Protein AF-A0A1W5ZRR1-F1 (afdb_monomer_lite)

Radius of gyration: 30.69 Å; chains: 1; bounding box: 68×57×102 Å

Secondary structure (DSSP, 8-state):
--HHHHHHHHHHSS-SS-SS-HHHHHHHHHTT-PPP-PPP---SSHHHHHHHHHHHHHHHHHHHS--SS-------------PPPPP----HHHHHHHHHHHHHHHHHHHTT-HHHHHHHHHHSEE---PPPTTSPP-SSSS-PPEEEEEEEEE-TT--HHHH--TTPPPPHHHHHTTSEEEEEEEEE-SS-EEEEEEEE-TTSSSEEEEEEETTSSS-SPEEEESTTSB----HHHHHHHHHHTTS-GGG-BHHHHTT-SEEEEE-TTSSS-EE----HHHHHH-TT--EEEEESEE--HHHHTT-TT--EEEEEBTT-S-STTTTTTTTT-SEEE-TTB-----HHHHTT-TT--EEE--TTTSTTTHHHHHTT-EEE-

Organism: NCBI:txid402384

Sequence (381 aa):
MDNKKIKEAIDRKISKTPLFTEADRRRFYENRRKPKRRWMPAVPQVMSVLLVFLLISGSVYFINSGNPFENPADTPEQKLEDVPPPAPEESPTDEVKEIVEEIKNLIKTYHFSPETAQTLRELGEEVTQTRGPDGPGVDEIDGYMSTGDYIFLKGDNFNYSNTLSRGNIPSIEHFQREELGVFLRIKRGEVHSSATITYLSQDKEQLIQERYTTNGLHQDFEKVIGSNQPVEMQPLVQESIAQSLDKNPESLTKSDLLELEELKIDASNLNGIYDWASDPEVFRSMKNLRKLTLNQVKVSGELLKGIPHLEQVTFIGPTLDDLSNVAEGLQQVRYLNIQDSSFRGNADDILKLKSLNIVRLDKSIVTDYEKLQFEGIDVRW

InterPro domains:
  IPR032675 Leucine-rich repeat domain superfamily [G3DSA:3.80.10.10] (227-377)

Foldseek 3Di:
DDPVVVVVVVQVPPDPDPPADPVNVVVVVVVVPDDDDDDDDDDDPPVVVVVVVVVVVVVVC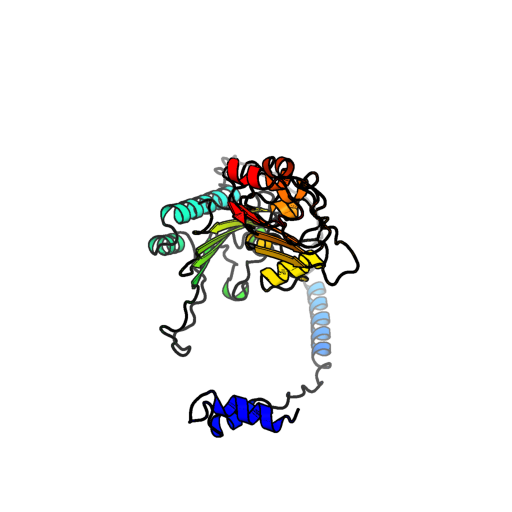DVPVDDPDDDDDDDDDDDDDDDDPPDPDPPLVVVLVVVVVVLLVLCLVQVPDPVNVVVLVVQWPWPDPDDDPPDPDDPDDDFDWDKIKTFHQADPPDDCVPQDDPPDDGDLVCQLVSRGAKIKMWTDTPVKIKIWIWGADPVSPWIKIWMAMPPDPDRGTDIDTRQQAQFDFDDQQLVQLCVQQVHDSRRDGLVSLCVAQETEGACVVPDAAAEGDDDLVSLLSNANHAEYEYASYEYFLSSLLSHPRHAYYEYAEEHPQACPRNLNSQLQHQEYECARYNYQDEPVRVVSNPNHAEYEHDCVRHVRCVVCVVVRHHYHD

Structure (mmCIF, N/CA/C/O backbone):
data_AF-A0A1W5ZRR1-F1
#
_entry.id   AF-A0A1W5ZRR1-F1
#
loop_
_atom_site.group_PDB
_atom_site.id
_atom_site.type_symbol
_atom_site.label_atom_id
_atom_site.label_alt_id
_atom_site.label_comp_id
_atom_site.label_asym_id
_atom_site.label_entity_id
_atom_site.label_seq_id
_atom_site.pdbx_PDB_ins_code
_atom_site.Cartn_x
_atom_site.Cartn_y
_atom_site.Cartn_z
_atom_site.occupancy
_atom_site.B_iso_or_equiv
_atom_site.auth_seq_id
_atom_site.auth_comp_id
_atom_site.auth_asym_id
_atom_site.auth_atom_id
_atom_site.pdbx_PDB_model_num
ATOM 1 N N . MET A 1 1 ? -25.473 6.060 -41.206 1.00 51.09 1 MET A N 1
ATOM 2 C CA . MET A 1 1 ? -25.973 4.689 -40.960 1.00 51.09 1 MET A CA 1
ATOM 3 C C . MET A 1 1 ? -27.264 4.794 -40.172 1.00 51.09 1 MET A C 1
ATOM 5 O O . MET A 1 1 ? -27.322 5.570 -39.232 1.00 51.09 1 MET A O 1
ATOM 9 N N . ASP A 1 2 ? -28.308 4.105 -40.619 1.00 58.03 2 ASP A N 1
ATOM 10 C CA . ASP A 1 2 ? -29.681 4.302 -40.150 1.00 58.03 2 ASP A CA 1
ATOM 11 C C . ASP A 1 2 ? -29.908 3.590 -38.802 1.00 58.03 2 ASP A C 1
ATOM 13 O O . ASP A 1 2 ? -29.792 2.364 -38.723 1.00 58.03 2 ASP A O 1
ATOM 17 N N . ASN A 1 3 ? -30.206 4.347 -37.737 1.00 57.56 3 ASN A N 1
ATOM 18 C CA . ASN A 1 3 ? -30.355 3.854 -36.352 1.00 57.56 3 ASN A CA 1
ATOM 19 C C . ASN A 1 3 ? -31.375 2.711 -36.222 1.00 57.56 3 ASN A C 1
ATOM 21 O O . ASN A 1 3 ? -31.298 1.887 -35.309 1.00 57.56 3 ASN A O 1
ATOM 25 N N . LYS A 1 4 ? -32.311 2.621 -37.171 1.00 63.34 4 LYS A N 1
ATOM 26 C CA . LYS A 1 4 ? -33.301 1.548 -37.239 1.00 63.34 4 LYS A CA 1
ATOM 27 C C . LYS A 1 4 ? -32.673 0.186 -37.566 1.00 63.34 4 LYS A C 1
ATOM 29 O O . LYS A 1 4 ? -33.075 -0.823 -36.995 1.00 63.34 4 LYS A O 1
ATOM 34 N N . LYS A 1 5 ? -31.630 0.160 -38.406 1.00 62.59 5 LYS A N 1
ATOM 35 C CA . LYS A 1 5 ? -30.935 -1.075 -38.815 1.00 62.59 5 LYS A CA 1
ATOM 36 C C . LYS A 1 5 ? -30.036 -1.643 -37.715 1.00 62.59 5 LYS A C 1
ATOM 38 O O . LYS A 1 5 ? -29.909 -2.857 -37.610 1.00 62.59 5 LYS A O 1
ATOM 43 N N . ILE A 1 6 ? -29.454 -0.783 -36.876 1.00 61.62 6 ILE A N 1
ATOM 44 C CA . ILE A 1 6 ? -28.638 -1.210 -35.725 1.00 61.62 6 ILE A CA 1
ATOM 45 C C . ILE A 1 6 ? -29.530 -1.861 -34.660 1.00 61.62 6 ILE A C 1
ATOM 47 O O . ILE A 1 6 ? -29.195 -2.918 -34.131 1.00 61.62 6 ILE A O 1
ATOM 51 N N . LYS A 1 7 ? -30.712 -1.285 -34.408 1.00 62.00 7 LYS A N 1
ATOM 52 C CA . LYS A 1 7 ? -31.675 -1.813 -33.434 1.00 62.00 7 LYS A CA 1
ATOM 53 C C . LYS A 1 7 ? -32.208 -3.197 -33.825 1.00 62.00 7 LYS A C 1
ATOM 55 O O . LYS A 1 7 ? -32.2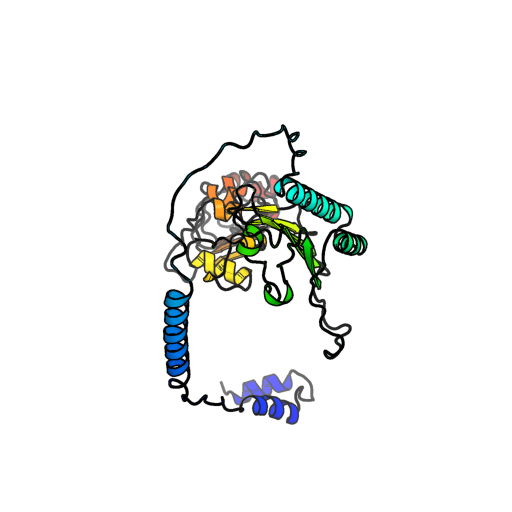19 -4.104 -33.001 1.00 62.00 7 LYS A O 1
ATOM 60 N N . GLU A 1 8 ? -32.544 -3.392 -35.101 1.00 61.59 8 GLU A N 1
ATOM 61 C CA . GLU A 1 8 ? -32.983 -4.701 -35.609 1.00 61.59 8 GLU A CA 1
ATOM 62 C C . GLU A 1 8 ? -31.880 -5.773 -35.607 1.00 61.59 8 GLU A C 1
ATOM 64 O O . GLU A 1 8 ? -32.187 -6.963 -35.525 1.00 61.59 8 GLU A O 1
ATOM 69 N N . ALA A 1 9 ? -30.606 -5.379 -35.707 1.00 60.69 9 ALA A N 1
ATOM 70 C CA . ALA A 1 9 ? -29.478 -6.308 -35.665 1.00 60.69 9 ALA A CA 1
ATOM 71 C C . ALA A 1 9 ? -29.172 -6.798 -34.239 1.00 60.69 9 ALA A C 1
ATOM 73 O O . ALA A 1 9 ? -28.780 -7.952 -34.061 1.00 60.69 9 ALA A O 1
ATOM 74 N N . ILE A 1 10 ? -29.384 -5.944 -33.232 1.00 57.66 10 ILE A N 1
ATOM 75 C CA . ILE A 1 10 ? -29.206 -6.287 -31.814 1.00 57.66 10 ILE A CA 1
ATOM 76 C C . ILE A 1 10 ? -30.337 -7.213 -31.345 1.00 57.66 10 ILE A C 1
ATOM 78 O O . ILE A 1 10 ? -30.059 -8.250 -30.744 1.00 57.66 10 ILE A O 1
ATOM 82 N N . ASP A 1 11 ? -31.588 -6.923 -31.718 1.00 55.53 11 ASP A N 1
ATOM 83 C CA . ASP A 1 11 ? -32.745 -7.743 -31.327 1.00 55.53 11 ASP A CA 1
ATOM 84 C C . ASP A 1 11 ? -32.749 -9.145 -31.983 1.00 55.53 11 ASP A C 1
ATOM 86 O O . ASP A 1 11 ? -33.333 -10.077 -31.438 1.00 55.53 11 ASP A O 1
ATOM 90 N N . ARG A 1 12 ? -32.064 -9.351 -33.123 1.00 56.22 12 ARG A N 1
ATOM 91 C CA . ARG A 1 12 ? -31.978 -10.672 -33.789 1.00 56.22 12 ARG A CA 1
ATOM 92 C C . ARG A 1 12 ? -30.921 -11.618 -33.217 1.00 56.22 12 ARG A C 1
ATOM 94 O O . ARG A 1 12 ? -30.999 -12.816 -33.486 1.00 56.22 12 ARG A O 1
ATOM 101 N N . LYS A 1 13 ? -29.923 -11.121 -32.478 1.00 54.91 13 LYS A N 1
ATOM 102 C CA . LYS A 1 13 ? -28.800 -11.949 -31.995 1.00 54.91 13 LYS A CA 1
ATOM 103 C C . LYS A 1 13 ? -29.030 -12.595 -30.627 1.00 54.91 13 LYS A C 1
ATOM 105 O O . LYS A 1 13 ? -28.213 -13.416 -30.226 1.00 54.91 13 LYS A O 1
ATOM 110 N N . ILE A 1 14 ? -30.125 -12.282 -29.930 1.00 51.66 14 ILE A N 1
ATOM 111 C CA . ILE A 1 14 ? -30.353 -12.742 -28.554 1.00 51.66 14 ILE A CA 1
ATOM 112 C C . ILE A 1 14 ? -31.766 -13.337 -28.420 1.00 51.66 14 ILE A C 1
ATOM 114 O O . ILE A 1 14 ? -32.681 -12.726 -27.883 1.00 51.66 14 ILE A O 1
ATOM 118 N N . SER A 1 15 ? -31.910 -14.576 -28.905 1.00 53.22 15 SER A N 1
ATOM 119 C CA . SER A 1 15 ? -33.090 -15.458 -28.796 1.00 53.22 15 SER A CA 1
ATOM 120 C C . SER A 1 15 ? -34.391 -14.993 -29.489 1.00 53.22 15 SER A C 1
ATOM 122 O O . SER A 1 15 ? -34.631 -13.814 -29.717 1.00 53.22 15 SER A O 1
ATOM 124 N N . LYS A 1 16 ? -35.259 -15.950 -29.856 1.00 56.88 16 LYS A N 1
ATOM 125 C CA . LYS A 1 16 ? -36.549 -15.694 -30.540 1.00 56.88 16 LYS A CA 1
ATOM 126 C C . LYS A 1 16 ? -37.605 -15.029 -29.645 1.00 56.88 16 LYS A C 1
ATOM 128 O O . LYS A 1 16 ? -38.665 -14.652 -30.137 1.00 56.88 16 LYS A O 1
ATOM 133 N N . THR A 1 17 ? -37.330 -14.897 -28.354 1.00 59.03 17 THR A N 1
ATOM 134 C CA . THR A 1 17 ? -38.229 -14.316 -27.359 1.00 59.03 17 THR A CA 1
ATOM 135 C C . THR A 1 17 ? -37.527 -13.139 -26.693 1.00 59.03 17 THR A C 1
ATOM 137 O O . THR A 1 17 ? -36.441 -13.325 -26.152 1.00 59.03 17 THR A O 1
ATOM 140 N N . PRO A 1 18 ? -38.097 -11.925 -26.723 1.00 59.66 18 PRO A N 1
ATOM 141 C CA . PRO A 1 18 ? -37.462 -10.769 -26.105 1.00 59.66 18 PRO A CA 1
ATOM 142 C C . PRO A 1 18 ? -37.253 -11.020 -24.605 1.00 59.66 18 PRO A C 1
ATOM 144 O O . PRO A 1 18 ? -38.205 -11.322 -23.891 1.00 59.66 18 PRO A O 1
ATOM 147 N N . LEU A 1 19 ? -36.008 -10.865 -24.138 1.00 58.09 19 LEU A N 1
ATOM 148 C CA . LEU A 1 19 ? -35.585 -11.033 -22.733 1.00 58.09 19 LEU A CA 1
ATOM 149 C C . LEU A 1 19 ? -36.358 -10.160 -21.733 1.00 58.09 19 LEU A C 1
ATOM 151 O O . LEU A 1 19 ? -36.370 -10.452 -20.544 1.00 58.09 19 LEU A O 1
ATOM 155 N N . PHE A 1 20 ? -36.997 -9.094 -22.212 1.00 61.44 20 PHE A N 1
ATOM 156 C CA . PHE A 1 20 ? -37.828 -8.210 -21.408 1.00 61.44 20 PHE A CA 1
ATOM 157 C C . PHE A 1 20 ? -39.201 -8.107 -22.047 1.00 61.44 20 PHE A C 1
ATOM 159 O O . PHE A 1 20 ? -39.320 -7.705 -23.212 1.00 61.44 20 PHE A O 1
ATOM 166 N N . THR A 1 21 ? -40.235 -8.425 -21.275 1.00 75.25 21 THR A N 1
ATOM 167 C CA . THR A 1 21 ? -41.608 -8.212 -21.712 1.00 75.25 21 THR A CA 1
ATOM 168 C C . THR A 1 21 ? -41.919 -6.717 -21.759 1.00 75.25 21 THR A C 1
ATOM 170 O O . THR A 1 21 ? -41.250 -5.871 -21.157 1.00 75.25 21 THR A O 1
ATOM 173 N N . GLU A 1 22 ? -42.972 -6.357 -22.482 1.00 67.56 22 GLU A N 1
ATOM 174 C CA . GLU A 1 22 ? -43.442 -4.972 -22.539 1.00 67.56 22 GLU A CA 1
ATOM 175 C C . GLU A 1 22 ? -43.911 -4.466 -21.159 1.00 67.56 22 GLU A C 1
ATOM 177 O O . GLU A 1 22 ? -43.830 -3.270 -20.868 1.00 67.56 22 GLU A O 1
ATOM 182 N N . ALA A 1 23 ? -44.304 -5.388 -20.271 1.00 72.75 23 ALA A N 1
ATOM 183 C CA . ALA A 1 23 ? -44.603 -5.113 -18.870 1.00 72.75 23 ALA A CA 1
ATOM 184 C C . ALA A 1 23 ? -43.344 -4.744 -18.061 1.00 72.75 23 ALA A C 1
ATOM 186 O O . ALA A 1 23 ? -43.376 -3.776 -17.297 1.00 72.75 23 ALA A O 1
ATOM 187 N N . ASP A 1 24 ? -42.218 -5.433 -18.283 1.00 68.81 24 ASP A N 1
ATOM 188 C CA . ASP A 1 24 ? -40.939 -5.129 -17.617 1.00 68.81 24 ASP A CA 1
ATOM 189 C C . ASP A 1 24 ? -40.407 -3.756 -18.033 1.00 68.81 24 ASP A C 1
ATOM 191 O O . ASP A 1 24 ? -39.960 -2.958 -17.204 1.00 68.81 24 ASP A O 1
ATOM 195 N N . ARG A 1 25 ? -40.545 -3.427 -19.324 1.00 66.38 25 ARG A N 1
ATOM 196 C CA . ARG A 1 25 ? -40.188 -2.103 -19.848 1.00 66.38 25 ARG A CA 1
ATOM 197 C C . ARG A 1 25 ? -41.052 -1.006 -19.222 1.00 66.38 25 ARG A C 1
ATOM 199 O O . ARG A 1 25 ? -40.515 0.031 -18.839 1.00 66.38 25 ARG A O 1
ATOM 206 N N . ARG A 1 26 ? -42.364 -1.221 -19.054 1.00 68.50 26 ARG A N 1
ATOM 207 C CA . ARG A 1 26 ? -43.250 -0.250 -18.378 1.00 68.50 26 ARG A CA 1
ATOM 208 C C . ARG A 1 26 ? -42.860 -0.020 -16.917 1.00 68.50 26 ARG A C 1
ATOM 210 O O . ARG A 1 26 ? -42.732 1.139 -16.526 1.00 68.50 26 ARG A O 1
ATOM 217 N N . ARG A 1 27 ? -42.565 -1.079 -16.152 1.00 69.12 27 ARG A N 1
ATOM 218 C CA . ARG A 1 27 ? -42.081 -0.959 -14.760 1.00 69.12 27 ARG A CA 1
ATOM 219 C C . ARG A 1 27 ? -40.805 -0.124 -14.650 1.00 69.12 27 ARG A C 1
ATOM 221 O O . ARG A 1 27 ? -40.688 0.704 -13.747 1.00 69.12 27 ARG A O 1
ATOM 228 N N . PHE A 1 28 ? -39.870 -0.301 -15.584 1.00 60.69 28 PHE A N 1
ATOM 229 C CA . PHE A 1 28 ? -38.613 0.449 -15.594 1.00 60.69 28 PHE A CA 1
ATOM 230 C C . PHE A 1 28 ? -38.821 1.961 -15.801 1.00 60.69 28 PHE A C 1
ATOM 232 O O . PHE A 1 28 ? -38.146 2.776 -15.170 1.00 60.69 28 PHE A O 1
ATOM 239 N N . TYR A 1 29 ? -39.782 2.358 -16.644 1.00 59.03 29 TYR A N 1
ATOM 240 C CA . TYR A 1 29 ? -40.051 3.774 -16.925 1.00 59.03 29 TYR A CA 1
ATOM 241 C C . TYR A 1 29 ? -41.029 4.440 -15.942 1.00 59.03 29 TYR A C 1
ATOM 243 O O . TYR A 1 29 ? -40.932 5.652 -15.733 1.00 59.03 29 TYR A O 1
ATOM 251 N N . GLU A 1 30 ? -41.921 3.689 -15.289 1.00 61.62 30 GLU A N 1
ATOM 252 C CA . GLU A 1 30 ? -42.832 4.233 -14.267 1.00 61.62 30 GLU A CA 1
ATOM 253 C C . GLU A 1 30 ? -42.099 4.650 -12.982 1.00 61.62 30 GLU A C 1
ATOM 255 O O . GLU A 1 30 ? -42.433 5.677 -12.386 1.00 61.62 30 GLU A O 1
ATOM 260 N N . ASN A 1 31 ? -41.015 3.959 -12.608 1.00 48.53 31 ASN A N 1
ATOM 261 C CA . ASN A 1 31 ? -40.249 4.293 -11.400 1.00 48.53 31 ASN A CA 1
ATOM 262 C C . ASN A 1 31 ? -39.425 5.593 -11.490 1.00 48.53 31 ASN A C 1
ATOM 264 O O . ASN A 1 31 ? -38.934 6.073 -10.470 1.00 48.53 31 ASN A O 1
ATOM 268 N N . ARG A 1 32 ? -39.308 6.221 -12.670 1.00 48.25 32 ARG A N 1
ATOM 269 C CA . ARG A 1 32 ? -38.579 7.496 -12.842 1.00 48.25 32 ARG A CA 1
ATOM 270 C C . ARG A 1 32 ? -39.451 8.753 -12.747 1.00 48.25 32 ARG A C 1
ATOM 272 O O . ARG A 1 32 ? -38.926 9.856 -12.878 1.00 48.25 32 ARG A O 1
ATOM 279 N N . ARG A 1 33 ? -40.762 8.632 -12.497 1.00 46.62 33 ARG A N 1
ATOM 280 C CA . ARG A 1 33 ? -41.700 9.776 -12.457 1.00 46.62 33 ARG A CA 1
ATOM 281 C C . ARG A 1 33 ? -42.368 10.000 -11.095 1.00 46.62 33 ARG A C 1
ATOM 283 O O . ARG A 1 33 ? -43.554 10.306 -11.035 1.00 46.62 33 ARG A O 1
ATOM 290 N N . LYS A 1 34 ? -41.618 9.921 -9.991 1.00 50.34 34 LYS A N 1
ATOM 291 C CA . LYS A 1 34 ? -42.075 10.508 -8.716 1.00 50.34 34 LYS A CA 1
ATOM 292 C C . LYS A 1 34 ? -41.512 11.931 -8.573 1.00 50.34 34 LYS A C 1
ATOM 294 O O . LYS A 1 34 ? -40.291 12.083 -8.531 1.00 50.34 34 LYS A O 1
ATOM 299 N N . PRO A 1 35 ? -42.348 12.984 -8.523 1.00 47.72 35 PRO A N 1
ATOM 300 C CA . PRO A 1 35 ? -41.863 14.346 -8.331 1.00 47.72 35 PRO A CA 1
ATOM 301 C C . PRO A 1 35 ? -41.263 14.516 -6.927 1.00 47.72 35 PRO A C 1
ATOM 303 O O . PRO A 1 35 ? -41.860 14.108 -5.930 1.00 47.72 35 PRO A O 1
ATOM 306 N N . LYS A 1 36 ? -40.081 15.143 -6.854 1.00 47.12 36 LYS A N 1
ATOM 307 C CA . LYS A 1 36 ? -39.454 15.592 -5.602 1.00 47.12 36 LYS A CA 1
ATOM 308 C C . LYS A 1 36 ? -40.442 16.491 -4.846 1.00 47.12 36 LYS A C 1
ATOM 310 O O . LYS A 1 36 ? -40.821 17.549 -5.347 1.00 47.12 36 LYS A O 1
ATOM 315 N N . ARG A 1 37 ? -40.855 16.074 -3.644 1.00 42.12 37 ARG A N 1
ATOM 316 C CA . ARG A 1 37 ? -41.620 16.913 -2.708 1.00 42.12 37 ARG A CA 1
ATOM 317 C C . ARG A 1 37 ? -40.797 18.165 -2.394 1.00 42.12 37 ARG A C 1
ATOM 319 O O . ARG A 1 37 ? -39.728 18.070 -1.801 1.00 42.12 37 ARG A O 1
ATOM 326 N N . ARG A 1 38 ? -41.297 19.330 -2.810 1.00 41.75 38 ARG A N 1
ATOM 327 C CA . ARG A 1 38 ? -40.797 20.641 -2.383 1.00 41.75 38 ARG A CA 1
ATOM 328 C C . ARG A 1 38 ? -41.107 20.818 -0.896 1.00 41.75 38 ARG A C 1
ATOM 330 O O . ARG A 1 38 ? -42.273 20.804 -0.511 1.00 41.75 38 ARG A O 1
ATOM 337 N N . TRP A 1 39 ? -40.068 20.968 -0.086 1.00 40.53 39 TRP A N 1
ATOM 338 C CA . TRP A 1 39 ? -40.166 21.454 1.288 1.00 40.53 39 TRP A CA 1
ATOM 339 C C . TRP A 1 39 ? -40.537 22.945 1.255 1.00 40.53 39 TRP A C 1
ATOM 341 O O . TRP A 1 39 ? -39.930 23.711 0.505 1.00 40.53 39 TRP A O 1
ATOM 351 N N . MET A 1 40 ? -41.563 23.348 2.006 1.00 43.59 40 MET A N 1
ATOM 352 C CA . MET A 1 40 ? -41.925 24.760 2.184 1.00 43.59 40 MET A CA 1
ATOM 353 C C . MET A 1 40 ? -41.041 25.400 3.270 1.00 43.59 40 MET A C 1
ATOM 355 O O . MET A 1 40 ? -40.732 24.727 4.253 1.00 43.59 40 MET A O 1
ATOM 359 N N . PRO A 1 41 ? -40.677 26.691 3.157 1.00 44.31 41 PRO A N 1
ATOM 360 C CA . PRO A 1 41 ? -39.982 27.423 4.206 1.00 44.31 41 PRO A CA 1
ATOM 361 C C . PRO A 1 41 ? -41.015 28.069 5.134 1.00 44.31 41 PRO A C 1
ATOM 363 O O . PRO A 1 41 ? -41.667 29.042 4.765 1.00 44.31 41 PRO A O 1
ATOM 366 N N . ALA A 1 42 ? -41.193 27.531 6.337 1.00 51.50 42 ALA A N 1
ATOM 367 C CA . ALA A 1 42 ? -42.054 28.160 7.337 1.00 51.50 42 ALA A CA 1
ATOM 368 C C . ALA A 1 42 ? -41.605 27.853 8.769 1.00 51.50 42 ALA A C 1
ATOM 370 O O . ALA A 1 42 ? -42.418 27.412 9.567 1.00 51.50 42 ALA A O 1
ATOM 371 N N . VAL A 1 43 ? -40.332 28.077 9.119 1.00 54.59 43 VAL A N 1
ATOM 372 C CA . VAL A 1 43 ? -39.937 28.165 10.539 1.00 54.59 43 VAL A CA 1
ATOM 373 C C . VAL A 1 43 ? -38.735 29.109 10.725 1.00 54.59 43 VAL A C 1
ATOM 375 O O . VAL A 1 43 ? -37.597 28.679 10.573 1.00 54.59 43 VAL A O 1
ATOM 378 N N . PRO A 1 44 ? -38.957 30.390 11.085 1.00 50.28 44 PRO A N 1
ATOM 379 C CA . PRO A 1 44 ? -37.950 31.124 11.861 1.00 50.28 44 PRO A CA 1
ATOM 380 C C . PRO A 1 44 ? -38.480 31.758 13.161 1.00 50.28 44 PRO A C 1
ATOM 382 O O . PRO A 1 44 ? -37.712 32.385 13.882 1.00 50.28 44 PRO A O 1
ATOM 385 N N . GLN A 1 45 ? -39.762 31.595 13.510 1.00 48.28 45 GLN A N 1
ATOM 386 C CA . GLN A 1 45 ? -40.356 32.319 14.651 1.00 48.28 45 GLN A CA 1
ATOM 387 C C . GLN A 1 45 ? -40.416 31.539 15.976 1.00 48.28 45 GLN A C 1
ATOM 389 O O . GLN A 1 45 ? -40.585 32.151 17.023 1.00 48.28 45 GLN A O 1
ATOM 394 N N . VAL A 1 46 ? -40.237 30.212 15.976 1.00 53.72 46 VAL A N 1
ATOM 395 C CA . VAL A 1 46 ? -40.318 29.414 17.221 1.00 53.72 46 VAL A CA 1
ATOM 396 C C . VAL A 1 46 ? -38.969 29.347 17.955 1.00 53.72 46 VAL A C 1
ATOM 398 O O . VAL A 1 46 ? -38.931 29.405 19.181 1.00 53.72 46 VAL A O 1
ATOM 401 N N . MET A 1 47 ? -37.847 29.326 17.223 1.00 52.34 47 MET A N 1
ATOM 402 C CA . MET A 1 47 ? -36.497 29.295 17.819 1.00 52.34 47 MET A CA 1
ATOM 403 C C . MET A 1 47 ? -36.126 30.597 18.541 1.00 52.34 47 MET A C 1
ATOM 405 O O . MET A 1 47 ? -35.381 30.574 19.515 1.00 52.34 47 MET A O 1
ATOM 409 N N . SER A 1 48 ? -36.675 31.733 18.109 1.00 54.47 48 SER A N 1
ATOM 410 C CA . SER A 1 48 ? -36.410 33.040 18.719 1.00 54.47 48 SER A CA 1
ATOM 411 C C . SER A 1 48 ? -37.088 33.194 20.087 1.00 54.47 48 SER A C 1
ATOM 413 O O . SER A 1 48 ? -36.504 33.786 20.990 1.00 54.47 48 SER A O 1
ATOM 415 N N . VAL A 1 49 ? -38.270 32.601 20.290 1.00 54.97 49 VAL A N 1
ATOM 416 C CA . VAL A 1 49 ? -38.972 32.630 21.589 1.00 54.97 49 VAL A CA 1
ATOM 417 C C . VAL A 1 49 ? -38.273 31.741 22.626 1.00 54.97 49 VAL A C 1
ATOM 419 O O . VAL A 1 49 ? -38.181 32.109 23.796 1.00 54.97 49 VAL A O 1
ATOM 422 N N . LEU A 1 50 ? -37.718 30.604 22.197 1.00 54.34 50 LEU A N 1
ATOM 423 C CA . LEU A 1 50 ? -37.033 29.650 23.078 1.00 54.34 50 LEU A CA 1
ATOM 424 C C . LEU A 1 50 ? -35.694 30.201 23.608 1.00 54.34 50 LEU A C 1
ATOM 426 O O . LEU A 1 50 ? -35.339 29.977 24.764 1.00 54.34 50 LEU A O 1
ATOM 430 N N . LEU A 1 51 ? -34.996 31.001 22.797 1.00 56.81 51 LEU A N 1
ATOM 431 C CA . LEU A 1 51 ? -33.721 31.628 23.161 1.00 56.81 51 LEU A CA 1
ATOM 432 C C . LEU A 1 51 ? -33.897 32.774 24.177 1.00 56.81 51 LEU A C 1
ATOM 434 O O . LEU A 1 51 ? -33.084 32.929 25.087 1.00 56.81 51 LEU A O 1
ATOM 438 N N . VAL A 1 52 ? -35.000 33.528 24.084 1.00 61.22 52 VAL A N 1
ATOM 439 C CA . VAL A 1 52 ? -35.340 34.576 25.066 1.00 61.22 52 VAL A CA 1
ATOM 440 C C . VAL A 1 52 ? -35.690 33.969 26.428 1.00 61.22 52 VAL A C 1
ATOM 442 O O . VAL A 1 52 ? -35.268 34.499 27.455 1.00 61.22 52 VAL A O 1
ATOM 445 N N . PHE A 1 53 ? -36.391 32.830 26.461 1.00 57.97 53 PHE A N 1
ATOM 446 C CA . PHE A 1 53 ? -36.705 32.145 27.720 1.00 57.97 53 PHE A CA 1
ATOM 447 C C . PHE A 1 53 ? -35.451 31.637 28.449 1.00 57.97 53 PHE A C 1
ATOM 449 O O . PHE A 1 53 ? -35.358 31.799 29.666 1.00 57.97 53 PHE A O 1
ATOM 456 N N . LEU A 1 54 ? -34.462 31.103 27.721 1.00 61.84 54 LEU A N 1
ATOM 457 C CA . LEU A 1 54 ? -33.209 30.615 28.314 1.00 61.84 54 LEU A CA 1
ATOM 458 C C . LEU A 1 54 ? -32.350 31.740 28.918 1.00 61.84 54 LEU A C 1
ATOM 460 O O . LEU A 1 54 ? -31.767 31.563 29.991 1.00 61.84 54 LEU A O 1
ATOM 464 N N . LEU A 1 55 ? -32.321 32.917 28.283 1.00 59.34 55 LEU A N 1
ATOM 465 C CA . LEU A 1 55 ? -31.577 34.078 28.791 1.00 59.34 55 LEU A CA 1
ATOM 466 C C . LEU A 1 55 ? -32.178 34.648 30.084 1.00 59.34 55 LEU A C 1
ATOM 468 O O . LEU A 1 55 ? -31.433 35.048 30.981 1.00 59.34 55 LEU A O 1
ATOM 472 N N . ILE A 1 56 ? -33.508 34.636 30.213 1.00 63.38 56 ILE A N 1
ATOM 473 C CA . ILE A 1 56 ? -34.196 35.093 31.430 1.00 63.38 56 ILE A CA 1
ATOM 474 C C . ILE A 1 56 ? -34.017 34.073 32.567 1.00 63.38 56 ILE A C 1
ATOM 476 O O . ILE A 1 56 ? -33.784 34.464 33.709 1.00 63.38 56 ILE A O 1
ATOM 480 N N . SER A 1 57 ? -34.043 32.765 32.281 1.00 57.38 57 SER A N 1
ATOM 481 C CA . SER A 1 57 ? -33.813 31.746 33.319 1.00 57.38 57 SER A CA 1
ATOM 482 C C . SER A 1 57 ? -32.375 31.732 33.851 1.00 57.38 57 SER A C 1
ATOM 484 O O . SER A 1 57 ? -32.173 31.537 35.049 1.00 57.38 57 SER A O 1
ATOM 486 N N . GLY A 1 58 ? -31.377 31.990 32.996 1.00 55.06 58 GLY A N 1
ATOM 487 C CA . GLY A 1 58 ? -29.968 32.010 33.406 1.00 55.06 58 GLY A CA 1
ATOM 488 C C . GLY A 1 58 ? -29.626 33.158 34.362 1.00 55.06 58 GLY A C 1
ATOM 489 O O . GLY A 1 58 ? -28.801 32.997 35.258 1.00 55.06 58 GLY A O 1
ATOM 490 N N . SER A 1 59 ? -30.305 34.299 34.226 1.00 57.75 59 SER A N 1
ATOM 491 C CA . SER A 1 59 ? -30.069 35.474 35.073 1.00 57.75 59 SER A CA 1
ATOM 492 C C . SER A 1 59 ? -30.741 35.366 36.450 1.00 57.75 59 SER A C 1
ATOM 494 O O . SER A 1 59 ? -30.184 35.855 37.430 1.00 57.75 59 SER A O 1
ATOM 496 N N . VAL A 1 60 ? -31.869 34.653 36.573 1.00 58.28 60 VAL A N 1
ATOM 497 C CA . VAL A 1 60 ? -32.502 34.377 37.882 1.00 58.28 60 VAL A CA 1
ATOM 498 C C . VAL A 1 60 ? -31.682 33.381 38.710 1.00 58.28 60 VAL A C 1
ATOM 500 O O . VAL A 1 60 ? -31.589 33.534 39.928 1.00 58.28 60 VAL A O 1
ATOM 503 N N . TYR A 1 61 ? -31.040 32.397 38.069 1.00 55.72 61 TYR A N 1
ATOM 504 C CA . TYR A 1 61 ? -30.177 31.442 38.772 1.00 55.72 61 TYR A CA 1
ATOM 505 C C . TYR A 1 61 ? -28.950 32.132 39.388 1.00 55.72 61 TYR A C 1
ATOM 507 O O . TYR A 1 61 ? -28.665 31.931 40.564 1.00 55.72 61 TYR A O 1
ATOM 515 N N . PHE A 1 62 ? -28.301 33.032 38.641 1.00 54.88 62 PHE A N 1
ATOM 516 C CA . PHE A 1 62 ? -27.121 33.771 39.108 1.00 54.88 62 PHE A CA 1
ATOM 517 C C . PHE A 1 62 ? -27.395 34.72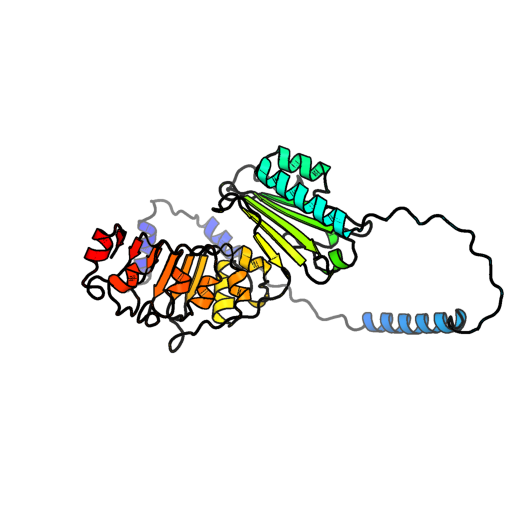5 40.281 1.00 54.88 62 PHE A C 1
ATOM 519 O O . PHE A 1 62 ? -26.516 34.950 41.108 1.00 54.88 62 PHE A O 1
ATOM 526 N N . ILE A 1 63 ? -28.605 35.286 40.368 1.00 59.53 63 ILE A N 1
ATOM 527 C CA . ILE A 1 63 ? -28.979 36.206 41.454 1.00 59.53 63 ILE A CA 1
ATOM 528 C C . ILE A 1 63 ? -29.317 35.439 42.744 1.00 59.53 63 ILE A C 1
ATOM 530 O O . ILE A 1 63 ? -29.054 35.942 43.834 1.00 59.53 63 ILE A O 1
ATOM 534 N N . ASN A 1 64 ? -29.851 34.215 42.640 1.00 55.06 64 ASN A N 1
ATOM 535 C CA . ASN A 1 64 ? -30.253 33.419 43.804 1.00 55.06 64 ASN A CA 1
ATOM 536 C C . ASN A 1 64 ? -29.172 32.463 44.331 1.00 55.06 64 ASN A C 1
ATOM 538 O O . ASN A 1 64 ? -29.251 32.079 45.496 1.00 55.06 64 ASN A O 1
ATOM 542 N N . SER A 1 65 ? -28.189 32.049 43.522 1.00 54.19 65 SER A N 1
ATOM 543 C CA . SER A 1 65 ? -27.226 31.018 43.944 1.00 54.19 65 SER A CA 1
ATOM 544 C C . SER A 1 65 ? -26.024 31.543 44.733 1.00 54.19 65 SER A C 1
ATOM 546 O O . SER A 1 65 ? -25.274 30.733 45.268 1.00 54.19 65 SER A O 1
ATOM 548 N N . GLY A 1 66 ? -25.834 32.864 44.829 1.00 49.19 66 GLY A N 1
ATOM 549 C CA . GLY A 1 66 ? -24.634 33.444 45.438 1.00 49.19 66 GLY A CA 1
ATOM 550 C C . GLY A 1 66 ? -23.368 33.151 44.620 1.00 49.19 66 GLY A C 1
ATOM 551 O O . GLY A 1 66 ? -23.293 32.193 43.853 1.00 49.19 66 GLY A O 1
ATOM 552 N N . ASN A 1 67 ? -22.375 34.028 44.726 1.00 51.94 67 ASN A N 1
ATOM 553 C CA . ASN A 1 67 ? -21.117 33.916 43.993 1.00 51.94 67 ASN A CA 1
ATOM 554 C C . ASN A 1 67 ? -20.287 32.734 44.552 1.00 51.94 67 ASN A C 1
ATOM 556 O O . ASN A 1 67 ? -19.946 32.776 45.733 1.00 51.94 67 ASN A O 1
ATOM 560 N N . PRO A 1 68 ? -19.938 31.694 43.765 1.00 54.41 68 PRO A N 1
ATOM 561 C CA . PRO A 1 68 ? -19.213 30.523 44.273 1.00 54.41 68 PRO A CA 1
ATOM 562 C C . PRO A 1 68 ? -17.712 30.769 44.515 1.00 54.41 68 PRO A C 1
ATOM 564 O O . PRO A 1 68 ? -16.988 29.836 44.855 1.00 54.41 68 PRO A O 1
ATOM 567 N N . PHE A 1 69 ? -17.233 32.006 44.360 1.00 54.97 69 PHE A N 1
ATOM 568 C CA . PHE A 1 69 ? -15.823 32.367 44.503 1.00 54.97 69 PHE A CA 1
ATOM 569 C C . PHE A 1 69 ? -15.643 33.612 45.380 1.00 54.97 69 PHE A C 1
ATOM 571 O O . PHE A 1 69 ? -15.328 34.677 44.869 1.00 54.97 69 PHE A O 1
ATOM 578 N N . GLU A 1 70 ? -15.871 33.470 46.687 1.00 42.59 70 GLU A N 1
ATOM 579 C CA . GLU A 1 70 ? -15.367 34.327 47.783 1.00 42.59 70 GLU A CA 1
ATOM 580 C C . GLU A 1 70 ? -15.732 33.594 49.096 1.00 42.59 70 GLU A C 1
ATOM 582 O O . GLU A 1 70 ? -16.907 33.366 49.364 1.00 42.59 70 GLU A O 1
ATOM 587 N N . ASN A 1 71 ? -14.808 33.059 49.905 1.00 46.97 71 ASN A N 1
ATOM 588 C CA . ASN A 1 71 ? -13.898 33.796 50.794 1.00 46.97 71 ASN A CA 1
ATOM 589 C C . ASN A 1 71 ? -12.846 32.853 51.469 1.00 46.97 71 ASN A C 1
ATOM 591 O O . ASN A 1 71 ? -12.908 31.643 51.248 1.00 46.97 71 ASN A O 1
ATOM 595 N N . PRO A 1 72 ? -11.867 33.374 52.251 1.00 48.69 72 PRO A N 1
ATOM 596 C CA . PRO A 1 72 ? -10.500 32.864 52.379 1.00 48.69 72 PRO A CA 1
ATOM 597 C C . PRO A 1 72 ? -10.213 32.060 53.669 1.00 48.69 72 PRO A C 1
ATOM 599 O O . PRO A 1 72 ? -11.097 31.806 54.478 1.00 48.69 72 PRO A O 1
ATOM 602 N N . ALA A 1 73 ? -8.946 31.650 53.783 1.00 48.06 73 ALA A N 1
ATOM 603 C CA . ALA A 1 73 ? -8.310 30.722 54.722 1.00 48.06 73 ALA A CA 1
ATOM 604 C C . ALA A 1 73 ? -8.541 30.906 56.243 1.00 48.06 73 ALA A C 1
ATOM 606 O O . ALA A 1 73 ? -8.831 32.006 56.702 1.00 48.06 73 ALA A O 1
ATOM 607 N N . ASP A 1 74 ? -8.302 29.783 56.956 1.00 40.28 74 ASP A N 1
ATOM 608 C CA . ASP A 1 74 ? -7.949 29.539 58.383 1.00 40.28 74 ASP A CA 1
ATOM 609 C C . ASP A 1 74 ? -8.922 28.505 58.998 1.00 40.28 74 ASP A C 1
ATOM 611 O O . ASP A 1 74 ? -10.114 28.763 59.104 1.00 40.28 74 ASP A O 1
ATOM 615 N N . THR A 1 75 ? -8.586 27.283 59.442 1.00 37.88 75 THR A N 1
ATOM 616 C CA . THR A 1 75 ? -7.511 26.733 60.315 1.00 37.88 75 THR A CA 1
ATOM 617 C C . THR A 1 75 ? -7.788 25.198 60.457 1.00 37.88 75 THR A C 1
ATOM 619 O O . THR A 1 75 ? -8.863 24.777 60.026 1.00 37.88 75 THR A O 1
ATOM 622 N N . PRO A 1 76 ? -7.065 24.360 61.241 1.00 44.81 76 PRO A N 1
ATOM 623 C CA . PRO A 1 76 ? -5.631 24.125 61.452 1.00 44.81 76 PRO A CA 1
ATOM 624 C C . PRO A 1 76 ? -5.178 22.733 60.929 1.00 44.81 76 PRO A C 1
ATOM 626 O O . PRO A 1 76 ? -5.984 21.847 60.655 1.00 44.81 76 PRO A O 1
ATOM 629 N N . GLU A 1 77 ? -3.860 22.531 60.871 1.00 47.88 77 GLU A N 1
ATOM 630 C CA . GLU A 1 77 ? -3.167 21.267 60.578 1.00 47.88 77 GLU A CA 1
ATOM 631 C C . GLU A 1 77 ? -3.755 20.053 61.331 1.00 47.88 77 GLU A C 1
ATOM 633 O O . GLU A 1 77 ? -3.612 19.918 62.550 1.00 47.88 77 GLU A O 1
ATOM 638 N N . GLN A 1 78 ? -4.373 19.125 60.594 1.00 38.06 78 GLN A N 1
ATOM 639 C CA . GLN A 1 78 ? -4.587 17.756 61.058 1.00 38.06 78 GLN A CA 1
ATOM 640 C C . GLN A 1 78 ? -3.391 16.899 60.641 1.00 38.06 78 GLN A C 1
ATOM 642 O O . GLN A 1 78 ? -3.033 16.824 59.468 1.00 38.06 78 GLN A O 1
ATOM 647 N N . LYS A 1 79 ? -2.771 16.274 61.646 1.00 39.75 79 LYS A N 1
ATOM 648 C CA . LYS A 1 79 ? -1.732 15.250 61.518 1.00 39.75 79 LYS A CA 1
ATOM 649 C C . LYS A 1 79 ? -2.104 14.232 60.436 1.00 39.75 79 LYS A C 1
ATOM 651 O O . LYS A 1 79 ? -3.118 13.553 60.572 1.00 39.75 79 LYS A O 1
ATOM 656 N N . LEU A 1 80 ? -1.244 14.091 59.428 1.00 40.31 80 LEU A N 1
ATOM 657 C CA . LEU A 1 80 ? -1.205 12.898 58.589 1.00 40.31 80 LEU A CA 1
ATOM 658 C C . LEU A 1 80 ? -0.851 11.699 59.479 1.00 40.31 80 LEU A C 1
ATOM 660 O O . LEU A 1 80 ? 0.253 11.627 60.018 1.00 40.31 80 LEU A O 1
ATOM 664 N N . GLU A 1 81 ? -1.800 10.785 59.659 1.00 44.72 81 GLU A N 1
ATOM 665 C CA . GLU A 1 81 ? -1.478 9.396 59.974 1.00 44.72 81 GLU A CA 1
ATOM 666 C C . GLU A 1 81 ? -0.945 8.737 58.697 1.00 44.72 81 GLU A C 1
ATOM 668 O O . GLU A 1 81 ? -1.520 8.906 57.619 1.00 44.72 81 GLU A O 1
ATOM 673 N N . ASP A 1 82 ? 0.171 8.018 58.828 1.00 43.88 82 ASP A N 1
ATOM 674 C CA . ASP A 1 82 ? 0.790 7.220 57.771 1.00 43.88 82 ASP A CA 1
ATOM 675 C C . ASP A 1 82 ? -0.194 6.149 57.276 1.00 43.88 82 ASP A C 1
ATOM 677 O O . ASP A 1 82 ? -0.289 5.048 57.825 1.00 43.88 82 ASP A O 1
ATOM 681 N N . VAL A 1 83 ? -0.932 6.470 56.215 1.00 46.66 83 VAL A N 1
ATOM 682 C CA . VAL A 1 83 ? -1.585 5.464 55.379 1.00 46.66 83 VAL A CA 1
ATOM 683 C C . VAL A 1 83 ? -0.467 4.795 54.571 1.00 46.66 83 VAL A C 1
ATOM 685 O O . VAL A 1 83 ? 0.277 5.505 53.887 1.00 46.66 83 VAL A O 1
ATOM 688 N N . PRO A 1 84 ? -0.288 3.462 54.648 1.00 56.56 84 PRO A N 1
ATOM 689 C CA . PRO A 1 84 ? 0.691 2.779 53.812 1.00 56.56 84 PRO A CA 1
ATOM 690 C C . PRO A 1 84 ? 0.392 3.095 52.341 1.00 56.56 84 PRO A C 1
ATOM 692 O O . PRO A 1 84 ? -0.785 3.199 51.984 1.00 56.56 84 PRO A O 1
ATOM 695 N N . PRO A 1 85 ? 1.422 3.278 51.494 1.00 52.34 85 PRO A N 1
ATOM 696 C CA . PRO A 1 85 ? 1.208 3.646 50.103 1.00 52.34 85 PRO A CA 1
ATOM 697 C C . PRO A 1 85 ? 0.235 2.644 49.468 1.00 52.34 85 PRO A C 1
ATOM 699 O O . PRO A 1 85 ? 0.412 1.436 49.678 1.00 52.34 85 PRO A O 1
ATOM 702 N N . PRO A 1 86 ? -0.803 3.111 48.746 1.00 47.22 86 PRO A N 1
ATOM 703 C CA . PRO A 1 86 ? -1.654 2.206 47.995 1.00 47.22 86 PRO A CA 1
ATOM 704 C C . PRO A 1 86 ? -0.753 1.356 47.101 1.00 47.22 86 PRO A C 1
ATOM 706 O O . PRO A 1 86 ? 0.244 1.846 46.557 1.00 47.22 86 PRO A O 1
ATOM 709 N N . ALA A 1 87 ? -1.063 0.059 47.027 1.00 53.38 87 ALA A N 1
ATOM 710 C CA . ALA A 1 87 ? -0.418 -0.840 46.082 1.00 53.38 87 ALA A CA 1
ATOM 711 C C . ALA A 1 87 ? -0.410 -0.160 44.702 1.00 53.38 87 ALA A C 1
ATOM 713 O O . ALA A 1 87 ? -1.393 0.514 44.391 1.00 53.38 87 ALA A O 1
ATOM 714 N N . PRO A 1 88 ? 0.683 -0.263 43.926 1.00 44.97 88 PRO A N 1
ATOM 715 C CA . PRO A 1 88 ? 0.770 0.407 42.636 1.00 44.97 88 PRO A CA 1
ATOM 716 C C . PRO A 1 88 ? -0.460 0.030 41.813 1.00 44.97 88 PRO A C 1
ATOM 718 O O . PRO A 1 88 ? -0.639 -1.141 41.489 1.00 44.97 88 PRO A O 1
ATOM 721 N N . GLU A 1 89 ? -1.329 1.010 41.563 1.00 45.97 89 GLU A N 1
ATOM 722 C CA . GLU A 1 89 ? -2.422 0.871 40.611 1.00 45.97 89 GLU A CA 1
ATOM 723 C C . GLU A 1 89 ? -1.763 0.507 39.280 1.00 45.97 89 GLU A C 1
ATOM 725 O O . GLU A 1 89 ? -0.917 1.255 38.776 1.00 45.97 89 GLU A O 1
ATOM 730 N N . GLU A 1 90 ? -2.057 -0.695 38.780 1.00 44.69 90 GLU A N 1
ATOM 731 C CA . GLU A 1 90 ? -1.647 -1.123 37.447 1.00 44.69 90 GLU A CA 1
ATOM 732 C C . GLU A 1 90 ? -2.090 -0.029 36.477 1.00 44.69 90 GLU A C 1
ATOM 734 O O . GLU A 1 90 ? -3.242 0.409 36.484 1.00 44.69 90 GLU A O 1
ATOM 739 N N . SER A 1 91 ? -1.137 0.533 35.735 1.00 51.38 91 SER A N 1
ATOM 740 C CA . SER A 1 91 ? -1.457 1.676 34.897 1.00 51.38 91 SER A CA 1
ATOM 741 C C . SER A 1 91 ? -2.406 1.203 33.787 1.00 51.38 91 SER A C 1
ATOM 743 O O . SER A 1 91 ? -2.142 0.163 33.182 1.00 51.38 91 SER A O 1
ATOM 745 N N . PRO A 1 92 ? -3.468 1.952 33.438 1.00 58.31 92 PRO A N 1
ATOM 746 C CA . PRO A 1 92 ? -4.394 1.560 32.365 1.00 58.31 92 PRO A CA 1
ATOM 747 C C . PRO A 1 92 ? -3.684 1.349 31.011 1.00 58.31 92 PRO A C 1
ATOM 749 O O . PRO A 1 92 ? -4.188 0.687 30.107 1.00 58.31 92 PRO A O 1
ATOM 752 N N . THR A 1 93 ? -2.472 1.889 30.865 1.00 65.38 93 THR A N 1
ATOM 753 C CA . THR A 1 93 ? -1.565 1.668 29.733 1.00 65.38 93 THR A CA 1
ATOM 754 C C . THR A 1 93 ? -1.007 0.247 29.630 1.00 65.38 93 THR A C 1
ATOM 756 O O . THR A 1 93 ? -0.736 -0.204 28.514 1.00 65.38 93 THR A O 1
ATOM 759 N N . ASP A 1 94 ? -0.813 -0.448 30.750 1.00 79.00 94 ASP A N 1
ATOM 760 C CA . ASP A 1 94 ? -0.293 -1.817 30.765 1.00 79.00 94 ASP A CA 1
ATOM 761 C C . ASP A 1 94 ? -1.394 -2.817 30.383 1.00 79.00 94 ASP A C 1
ATOM 763 O O . ASP A 1 94 ? -1.166 -3.666 29.520 1.00 79.00 94 ASP A O 1
ATOM 767 N N . GLU A 1 95 ? -2.622 -2.615 30.872 1.00 86.88 95 GLU A N 1
ATOM 768 C CA . GLU A 1 95 ? -3.794 -3.434 30.520 1.00 86.88 95 GLU A CA 1
ATOM 769 C C . GLU A 1 95 ? -4.108 -3.409 29.012 1.00 86.88 95 GLU A C 1
ATOM 771 O O . GLU A 1 95 ? -4.330 -4.450 28.388 1.00 86.88 95 GLU A O 1
ATOM 776 N N . VAL A 1 96 ? -4.078 -2.225 28.380 1.00 90.75 96 VAL A N 1
ATOM 777 C CA . VAL A 1 96 ? -4.284 -2.088 26.923 1.00 90.75 96 VAL A CA 1
ATOM 778 C C . VAL A 1 96 ? -3.257 -2.915 26.152 1.00 90.75 96 VAL A C 1
ATOM 780 O O . VAL A 1 96 ? -3.597 -3.593 25.181 1.00 90.75 96 VAL A O 1
ATOM 783 N N . LYS A 1 97 ? -1.990 -2.863 26.572 1.00 91.44 97 LYS A N 1
ATOM 784 C CA . LYS A 1 97 ? -0.903 -3.581 25.905 1.00 91.44 97 LYS A CA 1
ATOM 785 C C . LYS A 1 97 ? -1.073 -5.094 26.033 1.00 91.44 97 LYS A C 1
ATOM 787 O O . LYS A 1 97 ? -0.852 -5.800 25.050 1.00 91.44 97 LYS A O 1
ATOM 792 N N . GLU A 1 98 ? -1.465 -5.577 27.207 1.00 92.88 98 GLU A N 1
ATOM 793 C CA . GLU A 1 98 ? -1.721 -6.998 27.450 1.00 92.88 98 GLU A CA 1
ATOM 794 C C . GLU A 1 98 ? -2.853 -7.525 26.566 1.00 92.88 98 GLU A C 1
ATOM 796 O O . GLU A 1 98 ? -2.653 -8.502 25.842 1.00 92.88 98 GLU A O 1
ATOM 801 N N . ILE A 1 99 ? -3.985 -6.816 26.514 1.00 93.69 99 ILE A N 1
ATOM 802 C CA . ILE A 1 99 ? -5.131 -7.201 25.678 1.00 93.69 99 ILE A CA 1
ATOM 803 C C . ILE A 1 99 ? -4.778 -7.183 24.190 1.00 93.69 99 ILE A C 1
ATOM 805 O O . ILE A 1 99 ? -5.151 -8.096 23.453 1.00 93.69 99 ILE A O 1
ATOM 809 N N . VAL A 1 100 ? -4.044 -6.169 23.721 1.00 94.56 100 VAL A N 1
ATOM 810 C CA . VAL A 1 100 ? -3.606 -6.108 22.318 1.00 94.56 100 VAL A CA 1
ATOM 811 C C . VAL A 1 100 ? -2.744 -7.325 21.968 1.00 94.56 100 VAL A C 1
ATOM 813 O O . VAL A 1 100 ? -2.971 -7.950 20.931 1.00 94.56 100 VAL A O 1
ATOM 816 N N . GLU A 1 101 ? -1.787 -7.701 22.818 1.00 94.62 101 GLU A N 1
ATOM 817 C CA . GLU A 1 101 ? -0.941 -8.875 22.574 1.00 94.62 101 GLU A CA 1
ATOM 818 C C . GLU A 1 101 ? -1.714 -10.197 22.685 1.00 94.62 101 GLU A C 1
ATOM 820 O O . GLU A 1 101 ? -1.490 -11.106 21.881 1.00 94.62 101 GLU A O 1
ATOM 825 N N . GLU A 1 102 ? -2.678 -10.303 23.599 1.00 94.12 102 GLU A N 1
ATOM 826 C CA . GLU A 1 102 ? -3.563 -11.466 23.695 1.00 94.12 102 GLU A CA 1
ATOM 827 C C . GLU A 1 102 ? -4.410 -11.644 22.425 1.00 94.12 102 GLU A C 1
ATOM 829 O O . GLU A 1 102 ? -4.415 -12.726 21.830 1.00 94.12 102 GLU A O 1
ATOM 834 N N . ILE A 1 103 ? -5.038 -10.569 21.931 1.00 94.19 103 ILE A N 1
ATOM 835 C CA . ILE A 1 103 ? -5.797 -10.569 20.671 1.00 94.19 103 ILE A CA 1
ATOM 836 C C . ILE A 1 103 ? -4.897 -10.983 19.498 1.00 94.19 103 ILE A C 1
ATOM 838 O O . ILE A 1 103 ? -5.295 -11.798 18.658 1.00 94.19 103 ILE A O 1
ATOM 842 N N . LYS A 1 104 ? -3.672 -10.446 19.427 1.00 94.56 104 LYS A N 1
ATOM 843 C CA . LYS A 1 104 ? -2.710 -10.779 18.365 1.00 94.56 104 LYS A CA 1
ATOM 844 C C . LYS A 1 104 ? -2.336 -12.253 18.391 1.00 94.56 104 LYS A C 1
ATOM 846 O O . LYS A 1 104 ? -2.352 -12.893 17.339 1.00 94.56 104 LYS A O 1
ATOM 851 N N . ASN A 1 105 ? -2.034 -12.793 19.569 1.00 92.38 105 ASN A N 1
ATOM 852 C CA . ASN A 1 105 ? -1.721 -14.209 19.742 1.00 92.38 105 ASN A CA 1
ATOM 853 C C . ASN A 1 105 ? -2.900 -15.083 19.324 1.00 92.38 105 ASN A C 1
ATOM 855 O O . ASN A 1 105 ? -2.727 -16.009 18.538 1.00 92.38 105 ASN A O 1
ATOM 859 N N . LEU A 1 106 ? -4.108 -14.732 19.754 1.00 91.94 106 LEU A N 1
ATOM 860 C CA . LEU A 1 106 ? -5.320 -15.457 19.410 1.00 91.94 106 LEU A CA 1
ATOM 861 C C . LEU A 1 106 ? -5.560 -15.515 17.891 1.00 91.94 106 LEU A C 1
ATOM 863 O O . LEU A 1 106 ? -5.786 -16.593 17.339 1.00 91.94 106 LEU A O 1
ATOM 867 N N . ILE A 1 107 ? -5.455 -14.377 17.199 1.00 91.00 107 ILE A N 1
ATOM 868 C CA . ILE A 1 107 ? -5.629 -14.309 15.741 1.00 91.00 107 ILE A CA 1
ATOM 869 C C . ILE A 1 107 ? -4.537 -15.106 15.019 1.00 91.00 107 ILE A C 1
ATOM 871 O O . ILE A 1 107 ? -4.845 -15.833 14.075 1.00 91.00 107 ILE A O 1
ATOM 875 N N . LYS A 1 108 ? -3.282 -15.020 15.477 1.00 89.12 108 LYS A N 1
ATOM 876 C CA . LYS A 1 108 ? -2.157 -15.776 14.906 1.00 89.12 108 LYS A CA 1
ATOM 877 C C . LYS A 1 108 ? -2.270 -17.282 15.139 1.00 89.12 108 LYS A C 1
ATOM 879 O O . LYS A 1 108 ? -1.872 -18.056 14.278 1.00 89.12 108 LYS A O 1
ATOM 884 N N . THR A 1 109 ? -2.780 -17.718 16.287 1.00 87.00 109 THR A N 1
ATOM 885 C CA . THR A 1 109 ? -2.910 -19.144 16.609 1.00 87.00 109 THR A CA 1
ATOM 886 C C . THR A 1 109 ? -4.088 -19.767 15.871 1.00 87.00 109 THR A C 1
ATOM 888 O O . THR A 1 109 ? -3.936 -20.795 15.212 1.00 87.00 109 THR A O 1
ATOM 891 N N . TYR A 1 110 ? -5.256 -19.133 15.943 1.00 83.69 110 TYR A N 1
ATOM 892 C CA . TYR A 1 110 ? -6.512 -19.744 15.517 1.00 83.69 110 TYR A CA 1
ATOM 893 C C . TYR A 1 110 ? -7.028 -19.233 14.164 1.00 83.69 110 TYR A C 1
ATOM 895 O O . TYR A 1 110 ? -8.027 -19.746 13.674 1.00 83.69 110 TYR A O 1
ATOM 903 N N . HIS A 1 111 ? -6.359 -18.267 13.521 1.00 82.81 111 HIS A N 1
ATOM 904 C CA . HIS A 1 111 ? -6.627 -17.832 12.141 1.00 82.81 111 HIS A CA 1
ATOM 905 C C . HIS A 1 111 ? -8.118 -17.594 11.826 1.00 82.81 111 HIS A C 1
ATOM 907 O O . HIS A 1 111 ? -8.661 -18.135 10.865 1.00 82.81 111 HIS A O 1
ATOM 913 N N . PHE A 1 112 ? -8.789 -16.757 12.622 1.00 83.81 112 PHE A N 1
ATOM 914 C CA . PHE A 1 112 ? -10.206 -16.397 12.442 1.00 83.81 112 PHE A CA 1
ATOM 915 C C . PHE A 1 112 ? -11.207 -17.561 12.563 1.00 83.81 112 PHE A C 1
ATOM 917 O O . PHE A 1 112 ? -12.334 -17.452 12.070 1.00 83.81 112 PHE A O 1
ATOM 924 N N . SER A 1 113 ? -10.844 -18.648 13.244 1.00 82.06 113 SER A N 1
ATOM 925 C CA . SER A 1 113 ? -11.737 -19.783 13.478 1.00 82.06 113 SER A CA 1
ATOM 926 C C . SER A 1 113 ? -12.972 -19.422 14.336 1.00 82.06 113 SER A C 1
ATOM 928 O O . SER A 1 113 ? -13.062 -18.326 14.913 1.00 82.06 113 SER A O 1
ATOM 930 N N . PRO A 1 114 ? -13.968 -20.320 14.446 1.00 80.19 114 PRO A N 1
ATOM 931 C CA . PRO A 1 114 ? -15.067 -20.162 15.398 1.00 80.19 114 PRO A CA 1
ATOM 932 C C . PRO A 1 114 ? -14.587 -20.002 16.847 1.00 80.19 114 PRO A C 1
ATOM 934 O O . PRO A 1 114 ? -15.125 -19.166 17.569 1.00 80.19 114 PRO A O 1
ATOM 937 N N . GLU A 1 115 ? -13.529 -20.717 17.240 1.00 82.44 115 GLU A N 1
ATOM 938 C CA . GLU A 1 115 ? -12.903 -20.609 18.564 1.00 82.44 115 GLU A CA 1
ATOM 939 C C . GLU A 1 115 ? -12.355 -19.197 18.799 1.00 82.44 115 GLU A C 1
ATOM 941 O O . GLU A 1 115 ? -12.578 -18.626 19.861 1.00 82.44 115 GLU A O 1
ATOM 946 N N . THR A 1 116 ? -11.752 -18.580 17.770 1.00 83.69 116 THR A N 1
ATOM 947 C CA . THR A 1 116 ? -11.315 -17.171 17.824 1.00 83.69 116 THR A CA 1
ATOM 948 C C . THR A 1 116 ? -12.486 -16.262 18.206 1.00 83.69 116 THR A C 1
ATOM 950 O O . THR A 1 116 ? -12.365 -15.424 19.090 1.00 83.69 116 THR A O 1
ATOM 953 N N . ALA A 1 117 ? -13.643 -16.422 17.551 1.00 84.06 117 ALA A N 1
ATOM 954 C CA . ALA A 1 117 ? -14.808 -15.580 17.826 1.00 84.06 117 ALA A CA 1
ATOM 955 C C . ALA A 1 117 ? -15.359 -15.797 19.239 1.00 84.06 117 ALA A C 1
ATOM 957 O O . ALA A 1 117 ? -15.787 -14.836 19.873 1.00 84.06 117 ALA A O 1
ATOM 958 N N . GLN A 1 118 ? -15.358 -17.041 19.721 1.00 84.38 118 GLN A N 1
ATOM 959 C CA . GLN A 1 118 ? -15.824 -17.354 21.064 1.00 84.38 118 GLN A CA 1
ATOM 960 C C . GLN A 1 118 ? -14.928 -16.709 22.121 1.00 84.38 118 GLN A C 1
ATOM 962 O O . GLN A 1 118 ? -15.433 -15.976 22.965 1.00 84.38 118 GLN A O 1
ATOM 967 N N . THR A 1 119 ? -13.613 -16.901 22.041 1.00 87.25 119 THR A N 1
ATOM 968 C CA . THR A 1 119 ? -12.694 -16.312 23.021 1.00 87.25 119 THR A CA 1
ATOM 969 C C . THR A 1 119 ? -12.709 -14.784 22.966 1.00 87.25 119 THR A C 1
ATOM 971 O O . THR A 1 119 ? -12.663 -14.142 24.006 1.00 87.25 119 THR A O 1
ATOM 974 N N . LEU A 1 120 ? -12.873 -14.164 21.789 1.00 89.81 120 LEU A N 1
ATOM 975 C CA . LEU A 1 120 ? -13.032 -12.704 21.699 1.00 89.81 120 LEU A CA 1
ATOM 976 C C . LEU A 1 120 ? -14.299 -12.188 22.400 1.00 89.81 120 LEU A C 1
ATOM 978 O O . LEU A 1 120 ? -14.276 -11.081 22.924 1.00 89.81 120 LEU A O 1
ATOM 982 N N . ARG A 1 121 ? -15.385 -12.974 22.433 1.00 87.50 121 ARG A N 1
ATOM 983 C CA . ARG A 1 121 ? -16.602 -12.653 23.210 1.00 87.50 121 ARG A CA 1
ATOM 984 C C . ARG A 1 121 ? -16.430 -12.868 24.709 1.00 87.50 121 ARG A C 1
ATOM 986 O O . ARG A 1 121 ? -17.192 -12.314 25.490 1.00 87.50 121 ARG A O 1
ATOM 993 N N . GLU A 1 122 ? -15.507 -13.736 25.102 1.00 87.50 122 GLU A N 1
ATOM 994 C CA . GLU A 1 122 ? -15.173 -13.963 26.509 1.00 87.50 122 GLU A CA 1
ATOM 995 C C . GLU A 1 122 ? -14.248 -12.851 27.026 1.00 87.50 122 GLU A C 1
ATOM 997 O O . GLU A 1 122 ? -14.410 -12.400 28.156 1.00 87.50 122 GLU A O 1
ATOM 1002 N N . LEU A 1 123 ? -13.330 -12.373 26.179 1.00 87.44 123 LEU A N 1
ATOM 1003 C CA . LEU A 1 123 ? -12.400 -11.283 26.480 1.00 87.44 123 LEU A CA 1
ATOM 1004 C C . LEU A 1 123 ? -13.039 -9.888 26.386 1.00 87.44 123 LEU A C 1
ATOM 1006 O O . LEU A 1 123 ? -12.604 -8.968 27.075 1.00 87.44 123 LEU A O 1
ATOM 1010 N N . GLY A 1 124 ? -14.041 -9.701 25.526 1.00 88.38 124 GLY A N 1
ATOM 1011 C CA . GLY A 1 124 ? -14.640 -8.395 25.263 1.00 88.38 124 GLY A CA 1
ATOM 1012 C C . GLY A 1 124 ? -16.098 -8.458 24.823 1.00 88.38 124 GLY A C 1
ATOM 1013 O O . GLY A 1 124 ? -16.720 -9.513 24.740 1.00 88.38 124 GLY A O 1
ATOM 1014 N N . GLU A 1 125 ? -16.664 -7.293 24.526 1.00 88.06 125 GLU A N 1
ATOM 1015 C CA . GLU A 1 125 ? -18.053 -7.150 24.096 1.00 88.06 125 GLU A CA 1
ATOM 1016 C C . GLU A 1 125 ? -18.134 -7.154 22.566 1.00 88.06 125 GLU A C 1
ATOM 1018 O O . GLU A 1 125 ? -17.604 -6.260 21.904 1.00 88.06 125 GLU A O 1
ATOM 1023 N N . GLU A 1 126 ? -18.819 -8.144 21.986 1.00 87.12 126 GLU A N 1
ATOM 1024 C CA . GLU A 1 126 ? -19.179 -8.095 20.568 1.00 87.12 126 GLU A CA 1
ATOM 1025 C C . GLU A 1 126 ? -20.317 -7.091 20.354 1.00 87.12 126 GLU A C 1
ATOM 1027 O O . GLU A 1 126 ? -21.385 -7.191 20.958 1.00 87.12 126 GLU A O 1
ATOM 1032 N N . VAL A 1 127 ? -20.106 -6.154 19.436 1.00 83.38 127 VAL A N 1
ATOM 1033 C CA . VAL A 1 127 ? -21.027 -5.047 19.143 1.00 83.38 127 VAL A CA 1
ATOM 1034 C C . VAL A 1 127 ? -21.543 -5.057 17.704 1.00 83.38 127 VAL A C 1
ATOM 1036 O O . VAL A 1 127 ? -22.200 -4.119 17.244 1.00 83.38 127 VAL A O 1
ATOM 1039 N N . THR A 1 128 ? -21.295 -6.149 16.981 1.00 70.69 128 THR A N 1
ATOM 1040 C CA . THR A 1 128 ? -21.771 -6.356 15.616 1.00 70.69 128 THR A CA 1
ATOM 1041 C C . THR A 1 128 ? -23.294 -6.207 15.532 1.00 70.69 128 THR A C 1
ATOM 1043 O O . THR A 1 128 ? -24.045 -7.000 16.100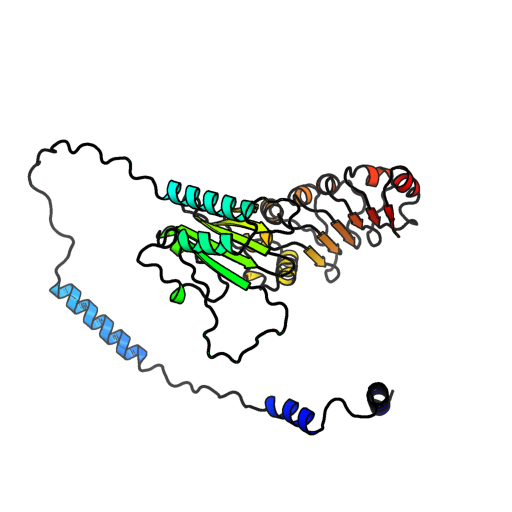 1.00 70.69 128 THR A O 1
ATOM 1046 N N . GLN A 1 129 ? -23.783 -5.230 14.759 1.00 57.81 129 GLN A N 1
ATOM 1047 C CA . GLN A 1 129 ? -25.208 -5.149 14.427 1.00 57.81 129 GLN A CA 1
ATOM 1048 C C . GLN A 1 129 ? -25.580 -6.298 13.479 1.00 57.81 129 GLN A C 1
ATOM 1050 O O . GLN A 1 129 ? -25.494 -6.176 12.251 1.00 57.81 129 GLN A O 1
ATOM 1055 N N . THR A 1 130 ? -26.008 -7.423 14.050 1.00 46.62 130 THR A N 1
ATOM 1056 C CA . THR A 1 130 ? -26.748 -8.450 13.318 1.00 46.62 130 THR A CA 1
ATOM 1057 C C . THR A 1 130 ? -28.015 -7.810 12.756 1.00 46.62 130 THR A C 1
ATOM 1059 O O . THR A 1 130 ? -28.772 -7.132 13.453 1.00 46.62 130 THR A O 1
ATOM 1062 N N . ARG A 1 131 ? -28.232 -7.970 11.447 1.00 45.22 131 ARG A N 1
ATOM 1063 C CA . ARG A 1 131 ? -29.498 -7.598 10.809 1.00 45.22 131 ARG A CA 1
ATOM 1064 C C . ARG A 1 131 ? -30.590 -8.381 11.546 1.00 45.22 131 ARG A C 1
ATOM 1066 O O . ARG A 1 131 ? -30.504 -9.602 11.608 1.00 45.22 131 ARG A O 1
ATOM 1073 N N . GLY A 1 132 ? -31.553 -7.682 12.147 1.00 35.94 132 GLY A N 1
ATOM 1074 C CA . GLY A 1 132 ? -32.636 -8.325 12.890 1.00 35.94 132 GLY A CA 1
ATOM 1075 C C . GLY A 1 132 ? -33.406 -9.352 12.037 1.00 35.94 132 GLY A C 1
ATOM 1076 O O . GLY A 1 132 ? -33.408 -9.239 10.808 1.00 35.94 132 GLY A O 1
ATOM 1077 N N . PRO A 1 133 ? -34.078 -10.324 12.678 1.00 39.62 133 PRO A N 1
ATOM 1078 C CA . PRO A 1 133 ? -34.695 -11.491 12.031 1.00 39.62 133 PRO A CA 1
ATOM 1079 C C . PRO A 1 133 ? -35.837 -11.187 11.038 1.00 39.62 133 PRO A C 1
ATOM 1081 O O . PRO A 1 133 ? -36.260 -12.088 10.324 1.00 39.62 133 PRO A O 1
ATOM 1084 N N . ASP A 1 134 ? -36.302 -9.936 10.936 1.00 38.34 134 ASP A N 1
ATOM 1085 C CA . ASP A 1 134 ? -37.458 -9.549 10.106 1.00 38.34 134 ASP A CA 1
ATOM 1086 C C . ASP A 1 134 ? -37.094 -8.839 8.782 1.00 38.34 134 ASP A C 1
ATOM 1088 O O . ASP A 1 134 ? -37.964 -8.334 8.066 1.00 38.34 134 ASP A O 1
ATOM 1092 N N . GLY A 1 135 ? -35.808 -8.770 8.420 1.00 36.50 135 GLY A N 1
ATOM 1093 C CA . GLY A 1 135 ? -35.398 -8.371 7.069 1.00 36.50 135 GLY A CA 1
ATOM 1094 C C . GLY A 1 135 ? -35.595 -9.538 6.095 1.00 36.50 135 GLY A C 1
ATOM 1095 O O . GLY A 1 135 ? -35.239 -10.653 6.460 1.00 36.50 135 GLY A O 1
ATOM 1096 N N . PRO A 1 136 ? -36.139 -9.334 4.876 1.00 36.00 136 PRO A N 1
ATOM 1097 C CA . PRO A 1 136 ? -36.453 -10.433 3.967 1.00 36.00 136 PRO A CA 1
ATOM 1098 C C . PRO A 1 136 ? -35.222 -11.314 3.764 1.00 36.00 136 PRO A C 1
ATOM 1100 O O . PRO A 1 136 ? -34.167 -10.823 3.352 1.00 36.00 136 PRO A O 1
ATOM 1103 N N . GLY A 1 137 ? -35.396 -12.590 4.113 1.00 36.88 137 GLY A N 1
ATOM 1104 C CA . GLY A 1 137 ? -34.377 -13.621 4.067 1.00 36.88 137 GLY A CA 1
ATOM 1105 C C . GLY A 1 137 ? -33.700 -13.652 2.708 1.00 36.88 137 GLY A C 1
ATOM 1106 O O . GLY A 1 137 ? -34.328 -13.910 1.683 1.00 36.88 137 GLY A O 1
ATOM 1107 N N . VAL A 1 138 ? -32.405 -13.377 2.737 1.00 41.12 138 VAL A N 1
ATOM 1108 C CA . VAL A 1 138 ? -31.469 -13.909 1.760 1.00 41.12 138 VAL A CA 1
ATOM 1109 C C . VAL A 1 138 ? -30.577 -14.837 2.566 1.00 41.12 138 VAL A C 1
ATOM 1111 O O . VAL A 1 138 ? -29.469 -14.478 2.955 1.00 41.12 138 VAL A O 1
ATOM 1114 N N . ASP A 1 139 ? -31.123 -16.007 2.890 1.00 37.41 139 ASP A N 1
ATOM 1115 C CA . ASP A 1 139 ? -30.270 -17.184 2.921 1.00 37.41 139 ASP A CA 1
ATOM 1116 C C . ASP A 1 139 ? -29.681 -17.304 1.506 1.00 37.41 139 ASP A C 1
ATOM 1118 O O . ASP A 1 139 ? -30.409 -17.246 0.514 1.00 37.41 139 ASP A O 1
ATOM 1122 N N . GLU A 1 140 ? -28.355 -17.383 1.428 1.00 43.22 140 GLU A N 1
ATOM 1123 C CA . GLU A 1 140 ? -27.622 -17.891 0.263 1.00 43.22 140 GLU A CA 1
ATOM 1124 C C . GLU A 1 140 ? -27.843 -17.192 -1.090 1.00 43.22 140 GLU A C 1
ATOM 1126 O O . GLU A 1 140 ? -28.158 -17.847 -2.082 1.00 43.22 140 GLU A O 1
ATOM 1131 N N . ILE A 1 141 ? -27.580 -15.886 -1.203 1.00 41.34 141 ILE A N 1
ATOM 1132 C CA . ILE A 1 141 ? -27.237 -15.307 -2.514 1.00 41.34 141 ILE A CA 1
ATOM 1133 C C . ILE A 1 141 ? -26.091 -14.301 -2.334 1.00 41.34 141 ILE A C 1
ATOM 1135 O O . ILE A 1 141 ? -26.302 -13.233 -1.775 1.00 41.34 141 ILE A O 1
ATOM 1139 N N . ASP A 1 142 ? -24.906 -14.687 -2.824 1.00 38.41 142 ASP A N 1
ATOM 1140 C CA . ASP A 1 142 ? -23.671 -13.914 -3.078 1.00 38.41 142 ASP A CA 1
ATOM 1141 C C . ASP A 1 142 ? -22.667 -13.660 -1.927 1.00 38.41 142 ASP A C 1
ATOM 1143 O O . ASP A 1 142 ? -22.549 -12.547 -1.437 1.00 38.41 142 ASP A O 1
ATOM 1147 N N . GLY A 1 143 ? -21.841 -14.660 -1.570 1.00 45.06 143 GLY A N 1
ATOM 1148 C CA . GLY A 1 143 ? -20.415 -14.485 -1.188 1.00 45.06 143 GLY A CA 1
ATOM 1149 C C . GLY A 1 143 ? -20.035 -13.381 -0.180 1.00 45.06 143 GLY A C 1
ATOM 1150 O O . GLY A 1 143 ? -18.966 -12.776 -0.298 1.00 45.06 143 GLY A O 1
ATOM 1151 N N . TYR A 1 144 ? -20.910 -13.054 0.773 1.00 54.72 144 TYR A N 1
ATOM 1152 C CA . TYR A 1 144 ? -20.788 -11.834 1.572 1.00 54.72 144 TYR A CA 1
ATOM 1153 C C . TYR A 1 144 ? -19.708 -11.932 2.655 1.00 54.72 144 TYR A C 1
ATOM 1155 O O . TYR A 1 144 ? -19.754 -12.796 3.529 1.00 54.72 144 TYR A O 1
ATOM 1163 N N . MET A 1 145 ? -18.778 -10.970 2.651 1.00 62.75 145 MET A N 1
ATOM 1164 C CA . MET A 1 145 ? -17.868 -10.736 3.773 1.00 62.75 145 MET A CA 1
ATOM 1165 C C . MET A 1 145 ? -18.664 -10.492 5.066 1.00 62.75 145 MET A C 1
ATOM 1167 O O . MET A 1 145 ? -19.486 -9.575 5.126 1.00 62.75 145 MET A O 1
ATOM 1171 N N . SER A 1 146 ? -18.400 -11.271 6.116 1.00 78.56 146 SER A N 1
ATOM 1172 C CA . SER A 1 146 ? -18.938 -11.015 7.454 1.00 78.56 146 SER A CA 1
ATOM 1173 C C . SER A 1 146 ? -17.989 -10.099 8.223 1.00 78.56 146 SER A C 1
ATOM 1175 O O . SER A 1 146 ? -16.800 -10.404 8.333 1.00 78.56 146 SER A O 1
ATOM 1177 N N . THR A 1 147 ? -18.505 -9.015 8.792 1.00 82.25 147 THR A N 1
ATOM 1178 C CA . THR A 1 147 ? -17.732 -8.130 9.674 1.00 82.25 147 THR A CA 1
ATOM 1179 C C . THR A 1 147 ? -18.178 -8.347 11.113 1.00 82.25 147 THR A C 1
ATOM 1181 O O . THR A 1 147 ? -19.378 -8.308 11.365 1.00 82.25 147 THR A O 1
ATOM 1184 N N . GLY A 1 148 ? -17.234 -8.565 12.027 1.00 87.12 148 GLY A N 1
ATOM 1185 C CA . GLY A 1 148 ? -17.455 -8.601 13.470 1.00 87.12 148 GLY A CA 1
ATOM 1186 C C . GLY A 1 148 ? -16.684 -7.476 14.155 1.00 87.12 148 GLY A C 1
ATOM 1187 O O . GLY A 1 148 ? -15.488 -7.327 13.906 1.00 87.12 148 GLY A O 1
ATOM 1188 N N . ASP A 1 149 ? -17.361 -6.701 14.996 1.00 90.19 149 ASP A N 1
ATOM 1189 C CA . ASP A 1 149 ? -16.763 -5.603 15.760 1.00 90.19 149 ASP A CA 1
ATOM 1190 C C . ASP A 1 149 ? -16.786 -5.961 17.254 1.00 90.19 149 ASP A C 1
ATOM 1192 O O . ASP A 1 149 ? -17.813 -6.407 17.770 1.00 90.19 149 ASP A O 1
ATOM 1196 N N . TYR A 1 150 ? -15.665 -5.751 17.942 1.00 91.62 150 TYR A N 1
ATOM 1197 C CA . TYR A 1 150 ? -15.468 -6.071 19.355 1.00 91.62 150 TYR A CA 1
ATOM 1198 C C . TYR A 1 150 ? -14.840 -4.890 20.093 1.00 91.62 150 TYR A C 1
ATOM 1200 O O . TYR A 1 150 ? -14.024 -4.148 19.538 1.00 91.62 150 TYR A O 1
ATOM 1208 N N . ILE A 1 151 ? -15.208 -4.743 21.359 1.00 92.44 151 ILE A N 1
ATOM 1209 C CA . ILE A 1 151 ? -14.700 -3.720 22.269 1.00 92.44 151 ILE A CA 1
ATOM 1210 C C . ILE A 1 151 ? -14.103 -4.391 23.499 1.00 92.44 151 ILE A C 1
ATOM 1212 O O . ILE A 1 151 ? -14.711 -5.296 24.067 1.00 92.44 151 ILE A O 1
ATOM 1216 N N . PHE A 1 152 ? -12.965 -3.880 23.955 1.00 93.12 152 PHE A N 1
ATOM 1217 C CA . PHE A 1 152 ? -12.318 -4.287 25.198 1.00 93.12 152 PHE A CA 1
ATOM 1218 C C . PHE A 1 152 ? -12.011 -3.048 26.036 1.00 93.12 152 PHE A C 1
ATOM 1220 O O . PHE A 1 152 ? -11.801 -1.963 25.482 1.00 93.12 152 PHE A O 1
ATOM 1227 N N . LEU A 1 153 ? -11.980 -3.221 27.362 1.00 91.50 153 LEU A N 1
ATOM 1228 C CA . LEU A 1 153 ? -11.801 -2.129 28.330 1.00 91.50 153 LEU A CA 1
ATOM 1229 C C . LEU A 1 153 ? -12.816 -1.000 28.087 1.00 91.50 153 LEU A C 1
ATOM 1231 O O . LEU A 1 153 ? -12.472 0.131 27.743 1.00 91.50 153 LEU A O 1
ATOM 1235 N N . LYS A 1 154 ? -14.099 -1.355 28.170 1.00 89.25 154 LYS A N 1
ATOM 1236 C CA . LYS A 1 154 ? -15.213 -0.430 27.969 1.00 89.25 154 LYS A CA 1
ATOM 1237 C C . LYS A 1 154 ? -15.463 0.361 29.250 1.00 89.25 154 LYS A C 1
ATOM 1239 O O . LYS A 1 154 ? -15.772 -0.235 30.278 1.00 89.25 154 LYS A O 1
ATOM 1244 N N . GLY A 1 155 ? -15.397 1.685 29.169 1.00 84.12 155 GLY A N 1
ATOM 1245 C CA . GLY A 1 155 ? -15.834 2.562 30.250 1.00 84.12 155 GLY A CA 1
ATOM 1246 C C . GLY A 1 155 ? -17.361 2.624 30.346 1.00 84.12 155 GLY A C 1
ATOM 1247 O O . GLY A 1 155 ? -18.067 2.502 29.341 1.00 84.12 155 GLY A O 1
ATOM 1248 N N . ASP A 1 156 ? -17.882 2.884 31.546 1.00 81.12 156 ASP A N 1
ATOM 1249 C CA . ASP A 1 156 ? -19.323 2.857 31.856 1.00 81.12 156 ASP A CA 1
ATOM 1250 C C . ASP A 1 156 ? -20.188 3.747 30.942 1.00 81.12 156 ASP A C 1
ATOM 1252 O O . ASP A 1 156 ? -21.364 3.467 30.703 1.00 81.12 156 ASP A O 1
ATOM 1256 N N . ASN A 1 157 ? -19.603 4.818 30.398 1.00 78.94 157 ASN A N 1
ATOM 1257 C CA . ASN A 1 157 ? -20.300 5.807 29.576 1.00 78.94 157 ASN A CA 1
ATOM 1258 C C . ASN A 1 157 ? -20.276 5.502 28.067 1.00 78.94 157 ASN A C 1
ATOM 1260 O O . ASN A 1 157 ? -20.918 6.215 27.289 1.00 78.94 157 ASN A O 1
ATOM 1264 N N . PHE A 1 158 ? -19.556 4.468 27.618 1.00 81.75 158 PHE A N 1
ATOM 1265 C CA . PHE A 1 158 ? -19.443 4.174 26.192 1.00 81.75 158 PHE A CA 1
ATOM 1266 C C . PHE A 1 158 ? -20.668 3.422 25.670 1.00 81.75 158 PHE A C 1
ATOM 1268 O O . PHE A 1 158 ? -20.930 2.273 26.032 1.00 81.75 158 PHE A O 1
ATOM 1275 N N . ASN A 1 159 ? -21.402 4.047 24.747 1.00 79.25 159 ASN A N 1
ATOM 1276 C CA . ASN A 1 159 ? -22.541 3.422 24.083 1.00 79.25 159 ASN A CA 1
ATOM 1277 C C . ASN A 1 159 ? -22.327 3.307 22.568 1.00 79.25 159 ASN A C 1
ATOM 1279 O O . ASN A 1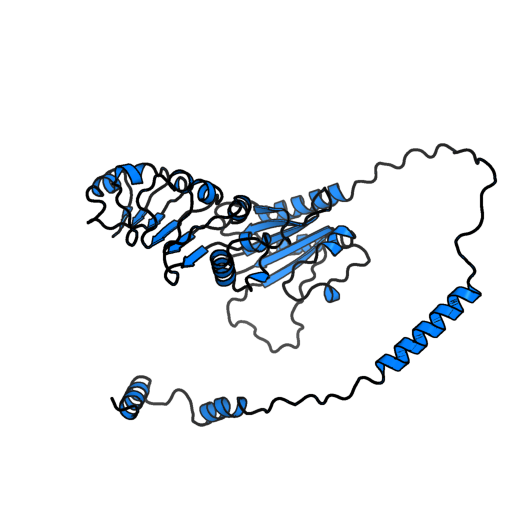 159 ? -22.626 4.245 21.825 1.00 79.25 159 ASN A O 1
ATOM 1283 N N . TYR A 1 160 ? -21.904 2.118 22.126 1.00 74.00 160 TYR A N 1
ATOM 1284 C CA . TYR A 1 160 ? -21.620 1.795 20.725 1.00 74.00 160 TYR A CA 1
ATOM 1285 C C . TYR A 1 160 ? -22.775 2.112 19.763 1.00 74.00 160 TYR A C 1
ATOM 1287 O O . TYR A 1 160 ? -22.538 2.617 18.665 1.00 74.00 160 TYR A O 1
ATOM 1295 N N . SER A 1 161 ? -24.032 1.853 20.155 1.00 70.31 161 SER A N 1
ATOM 1296 C CA . SER A 1 161 ? -25.179 2.007 19.245 1.00 70.31 161 SER A CA 1
ATOM 1297 C C . SER A 1 161 ? -25.412 3.454 18.815 1.00 70.31 161 SER A C 1
ATOM 1299 O O . SER A 1 161 ? -25.996 3.691 17.759 1.00 70.31 161 SER A O 1
ATOM 1301 N N . ASN A 1 162 ? -24.966 4.408 19.635 1.00 65.38 162 ASN A N 1
ATOM 1302 C CA . ASN A 1 162 ? -25.121 5.837 19.388 1.00 65.38 162 ASN A CA 1
ATOM 1303 C C . ASN A 1 162 ? -23.847 6.477 18.820 1.00 65.38 162 ASN A C 1
ATOM 1305 O O . ASN A 1 162 ? -23.942 7.523 18.181 1.00 65.38 162 ASN A O 1
ATOM 1309 N N . THR A 1 163 ? -22.674 5.879 19.049 1.00 62.44 163 THR A N 1
ATOM 1310 C CA . THR A 1 163 ? -21.376 6.449 18.654 1.00 62.44 163 THR A CA 1
ATOM 1311 C C . THR A 1 163 ? -20.893 5.991 17.287 1.00 62.44 163 THR A C 1
ATOM 1313 O O . THR A 1 163 ? -20.201 6.754 16.614 1.00 62.44 163 THR A O 1
ATOM 1316 N N . LEU A 1 164 ? -21.260 4.790 16.828 1.00 65.19 164 LEU A N 1
ATOM 1317 C CA . LEU A 1 164 ? -20.712 4.241 15.589 1.00 65.19 164 LEU A CA 1
ATOM 1318 C C . LEU A 1 164 ? -21.766 4.073 14.495 1.00 65.19 164 LEU A C 1
ATOM 1320 O O . LEU A 1 164 ? -22.644 3.215 14.536 1.00 65.19 164 LEU A O 1
ATOM 1324 N N . SER A 1 165 ? -21.628 4.895 13.451 1.00 59.25 165 SER A N 1
ATOM 1325 C CA . SER A 1 165 ? -22.257 4.612 12.161 1.00 59.25 165 SER A CA 1
ATOM 1326 C C . SER A 1 165 ? -21.609 3.369 11.555 1.00 59.25 165 SER A C 1
ATOM 1328 O O . SER A 1 165 ? -20.391 3.197 11.623 1.00 59.25 165 SER A O 1
ATOM 1330 N N . ARG A 1 166 ? -22.433 2.495 10.972 1.00 58.41 166 ARG A N 1
ATOM 1331 C CA . ARG A 1 166 ? -22.031 1.190 10.433 1.00 58.41 166 ARG A CA 1
ATOM 1332 C C . ARG A 1 166 ? -20.748 1.294 9.597 1.00 58.41 166 ARG A C 1
ATOM 1334 O O . ARG A 1 166 ? -20.753 1.933 8.550 1.00 58.41 166 ARG A O 1
ATOM 1341 N N . GLY A 1 167 ? -19.680 0.637 10.047 1.00 59.78 167 GLY A N 1
ATOM 1342 C CA . GLY A 1 167 ? -18.401 0.580 9.333 1.00 59.78 167 GLY A CA 1
ATOM 1343 C C . GLY A 1 167 ? -17.369 1.648 9.714 1.00 59.78 167 GLY A C 1
ATOM 1344 O O . GLY A 1 167 ? -16.231 1.543 9.263 1.00 59.78 167 GLY A O 1
ATOM 1345 N N . ASN A 1 168 ? -17.684 2.606 10.588 1.00 69.12 168 ASN A N 1
ATOM 1346 C CA . ASN A 1 168 ? -16.703 3.597 11.045 1.00 69.12 168 ASN A CA 1
ATOM 1347 C C . ASN A 1 168 ? -15.878 3.076 12.231 1.00 69.12 168 ASN A C 1
ATOM 1349 O O . ASN A 1 168 ? -16.332 2.212 12.983 1.00 69.12 168 ASN A O 1
ATOM 1353 N N . ILE A 1 169 ? -14.645 3.562 12.352 1.00 76.44 169 ILE A N 1
ATOM 1354 C CA . ILE A 1 169 ? -13.781 3.354 13.523 1.00 76.44 169 ILE A CA 1
ATOM 1355 C C . ILE A 1 169 ? -14.181 4.406 14.574 1.00 76.44 169 ILE A C 1
ATOM 1357 O O . ILE A 1 169 ? -14.512 5.529 14.178 1.00 76.44 169 ILE A O 1
ATOM 1361 N N . PRO A 1 170 ? -14.212 4.073 15.879 1.00 85.44 170 PRO A N 1
ATOM 1362 C CA . PRO A 1 170 ? -14.511 5.059 16.912 1.00 85.44 170 PRO A CA 1
ATOM 1363 C C . PRO A 1 170 ? -13.529 6.233 16.864 1.00 85.44 170 PRO A C 1
ATOM 1365 O O . PRO A 1 170 ? -12.354 6.068 16.537 1.00 85.44 170 PRO A O 1
ATOM 1368 N N . SER A 1 171 ? -14.028 7.432 17.156 1.00 86.88 171 SER A N 1
ATOM 1369 C CA . SER A 1 171 ? -13.207 8.639 17.136 1.00 86.88 171 SER A CA 1
ATOM 1370 C C . SER A 1 171 ? -12.205 8.651 18.295 1.00 86.88 171 SER A C 1
ATOM 1372 O O . SER A 1 171 ? -12.421 8.006 19.324 1.00 86.88 171 SER A O 1
ATOM 1374 N N . ILE A 1 172 ? -11.100 9.384 18.133 1.00 90.12 172 ILE A N 1
ATOM 1375 C CA . ILE A 1 172 ? -10.001 9.420 19.110 1.00 90.12 172 ILE A CA 1
ATOM 1376 C C . ILE A 1 172 ? -10.453 9.903 20.495 1.00 90.12 172 ILE A C 1
ATOM 1378 O O . ILE A 1 172 ? -9.929 9.440 21.504 1.00 90.12 172 ILE A O 1
ATOM 1382 N N . GLU A 1 173 ? -11.472 10.760 20.562 1.00 89.50 173 GLU A N 1
ATOM 1383 C CA . GLU A 1 173 ? -11.990 11.321 21.811 1.00 89.50 173 GLU A CA 1
ATOM 1384 C C . GLU A 1 173 ? -12.548 10.238 22.744 1.00 89.50 173 GLU A C 1
ATOM 1386 O O . GLU A 1 173 ? -12.451 10.370 23.961 1.00 89.50 173 GLU A O 1
ATOM 1391 N N . HIS A 1 174 ? -13.099 9.148 22.199 1.00 90.12 174 HIS A N 1
ATOM 1392 C CA . HIS A 1 174 ? -13.567 8.021 23.011 1.00 90.12 174 HIS A CA 1
ATOM 1393 C C . HIS A 1 174 ? -12.414 7.288 23.698 1.00 90.12 174 HIS A C 1
ATOM 1395 O O . HIS A 1 174 ? -12.544 6.869 24.845 1.00 90.12 174 HIS A O 1
ATOM 1401 N N . PHE A 1 175 ? -11.271 7.191 23.023 1.00 91.19 175 PHE A N 1
ATOM 1402 C CA . PHE A 1 175 ? -10.073 6.596 23.598 1.00 91.19 175 PHE A CA 1
ATOM 1403 C C . PHE A 1 175 ? -9.408 7.538 24.608 1.00 91.19 175 PHE A C 1
ATOM 1405 O O . PHE A 1 175 ? -9.028 7.119 25.696 1.00 91.19 175 PHE A O 1
ATOM 1412 N N . GLN A 1 176 ? -9.318 8.833 24.290 1.00 90.12 176 GLN A N 1
ATOM 1413 C CA . GLN A 1 176 ? -8.710 9.841 25.169 1.00 90.12 176 GLN A CA 1
ATOM 1414 C C . GLN A 1 176 ? -9.491 10.073 26.466 1.00 90.12 176 GLN A C 1
ATOM 1416 O O . GLN A 1 176 ? -8.892 10.402 27.485 1.00 90.12 176 GLN A O 1
ATOM 1421 N N . ARG A 1 177 ? -10.819 9.905 26.435 1.00 89.81 177 ARG A N 1
ATOM 1422 C CA . ARG A 1 177 ? -11.683 9.979 27.624 1.00 89.81 177 ARG A CA 1
ATOM 1423 C C . ARG A 1 177 ? -11.776 8.660 28.392 1.00 89.81 177 ARG A C 1
ATOM 1425 O O . ARG A 1 177 ? -12.587 8.576 29.307 1.00 89.81 177 ARG A O 1
ATOM 1432 N N . GLU A 1 178 ? -10.991 7.652 28.005 1.00 87.75 178 GLU A N 1
ATOM 1433 C CA . GLU A 1 178 ? -10.973 6.323 28.636 1.00 87.75 178 GLU A CA 1
ATOM 1434 C C . GLU A 1 178 ? -12.356 5.634 28.610 1.00 87.75 178 GLU A C 1
ATOM 1436 O O . GLU A 1 178 ? -12.667 4.758 29.409 1.00 87.75 178 GLU A O 1
ATOM 1441 N N . GLU A 1 179 ? -13.206 6.011 27.648 1.00 89.56 179 GLU A N 1
ATOM 1442 C CA . GLU A 1 179 ? -14.494 5.359 27.397 1.00 89.56 179 GLU A CA 1
ATOM 1443 C C . GLU A 1 179 ? -14.290 4.040 26.627 1.00 89.56 179 GLU A C 1
ATOM 1445 O O . GLU A 1 179 ? -15.105 3.122 26.715 1.00 89.56 179 GLU A O 1
ATOM 1450 N N . LEU A 1 180 ? -13.197 3.939 25.869 1.00 90.44 180 LEU A N 1
ATOM 1451 C CA . LEU A 1 180 ? -12.853 2.792 25.039 1.00 90.44 180 LEU A CA 1
ATOM 1452 C C . LEU A 1 180 ? -11.338 2.562 25.052 1.00 90.44 180 LEU A C 1
ATOM 1454 O O . LEU A 1 180 ? -10.596 3.404 24.554 1.00 90.44 180 LEU A O 1
ATOM 1458 N N . GLY A 1 181 ? -10.873 1.421 25.565 1.00 92.06 181 GLY A N 1
ATOM 1459 C CA . GLY A 1 181 ? -9.445 1.086 25.529 1.00 92.06 181 GLY A CA 1
ATOM 1460 C C . GLY A 1 181 ? -9.000 0.490 24.193 1.00 92.06 181 GLY A C 1
ATOM 1461 O O . GLY A 1 181 ? -8.072 1.000 23.561 1.00 92.06 181 GLY A O 1
ATOM 1462 N N . VAL A 1 182 ? -9.670 -0.574 23.734 1.00 94.75 182 VAL A N 1
ATOM 1463 C CA . VAL A 1 182 ? -9.303 -1.284 22.496 1.00 94.75 182 VAL A CA 1
ATOM 1464 C C . VAL A 1 182 ? -10.536 -1.575 21.652 1.00 94.75 182 VAL A C 1
ATOM 1466 O O . VAL A 1 182 ? -11.544 -2.094 22.131 1.00 94.75 182 VAL A O 1
ATOM 1469 N N . PHE A 1 183 ? -10.426 -1.287 20.360 1.00 93.94 183 PHE A N 1
ATOM 1470 C CA . PHE A 1 183 ? -11.412 -1.646 19.352 1.00 93.94 183 PHE A CA 1
ATOM 1471 C C . PHE A 1 183 ? -10.819 -2.665 18.383 1.00 93.94 183 PHE A C 1
ATOM 1473 O O . PHE A 1 183 ? -9.748 -2.445 17.824 1.00 93.94 183 PHE A O 1
ATOM 1480 N N . LEU A 1 184 ? -11.525 -3.766 18.145 1.00 93.94 184 LEU A N 1
ATOM 1481 C CA . LEU A 1 184 ? -11.138 -4.780 17.172 1.00 93.94 184 LEU A CA 1
ATOM 1482 C C . LEU A 1 184 ? -12.225 -4.908 16.114 1.00 93.94 184 LEU A C 1
ATOM 1484 O O . LEU A 1 184 ? -13.391 -5.144 16.420 1.00 93.94 184 LEU A O 1
ATOM 1488 N N . ARG A 1 185 ? -11.814 -4.859 14.853 1.00 91.44 185 ARG A N 1
ATOM 1489 C CA . ARG A 1 185 ? -12.659 -5.196 13.713 1.00 91.44 185 ARG A CA 1
ATOM 1490 C C . ARG A 1 185 ? -12.099 -6.396 12.982 1.00 91.44 185 ARG A C 1
ATOM 1492 O O . ARG A 1 185 ? -10.955 -6.385 12.538 1.00 91.44 185 ARG A O 1
ATOM 1499 N N . ILE A 1 186 ? -12.939 -7.395 12.773 1.00 89.94 186 ILE A N 1
ATOM 1500 C CA . ILE A 1 186 ? -12.639 -8.577 11.977 1.00 89.94 186 ILE A CA 1
ATOM 1501 C C . ILE A 1 186 ? -13.501 -8.538 10.720 1.00 89.94 186 ILE A C 1
ATOM 1503 O O . ILE A 1 186 ? -14.721 -8.529 10.804 1.00 89.94 186 ILE A O 1
ATOM 1507 N N . LYS A 1 187 ? -12.877 -8.555 9.543 1.00 87.88 187 LYS A N 1
ATOM 1508 C CA . LYS A 1 187 ? -13.548 -8.777 8.255 1.00 87.88 187 LYS A CA 1
ATOM 1509 C C . LYS A 1 187 ? -13.196 -10.193 7.804 1.00 87.88 187 LYS A C 1
ATOM 1511 O O . LYS A 1 187 ? -12.018 -10.475 7.611 1.00 87.88 187 LYS A O 1
ATOM 1516 N N . ARG A 1 188 ? -14.178 -11.081 7.654 1.00 85.31 188 ARG A N 1
ATOM 1517 C CA . ARG A 1 188 ? -13.986 -12.441 7.124 1.00 85.31 188 ARG A CA 1
ATOM 1518 C C . ARG A 1 188 ? -14.614 -12.528 5.748 1.00 85.31 188 ARG A C 1
ATOM 1520 O O . ARG A 1 188 ? -15.812 -12.305 5.613 1.00 85.31 188 ARG A O 1
ATOM 1527 N N . GLY A 1 189 ? -13.817 -12.850 4.745 1.00 78.38 189 GLY A N 1
ATOM 1528 C CA . GLY A 1 189 ? -14.277 -13.232 3.417 1.00 78.38 189 GLY A CA 1
ATOM 1529 C C . GLY A 1 189 ? -13.844 -14.657 3.097 1.00 78.38 189 GLY A C 1
ATOM 1530 O O . GLY A 1 189 ? -12.958 -15.199 3.755 1.00 78.38 189 GLY A O 1
ATOM 1531 N N . GLU A 1 190 ? -14.441 -15.243 2.058 1.00 71.12 190 GLU A N 1
ATOM 1532 C CA . GLU A 1 190 ? -14.085 -16.592 1.587 1.00 71.12 190 GLU A CA 1
ATOM 1533 C C . GLU A 1 190 ? -12.604 -16.709 1.223 1.00 71.12 190 GLU A C 1
ATOM 1535 O O . GLU A 1 190 ? -11.970 -17.728 1.478 1.00 71.12 190 GLU A O 1
ATOM 1540 N N . VAL A 1 191 ? -12.059 -15.646 0.627 1.00 70.19 191 VAL A N 1
ATOM 1541 C CA . VAL A 1 191 ? -10.675 -15.617 0.157 1.00 70.19 191 VAL A CA 1
ATOM 1542 C C . VAL A 1 191 ? -9.796 -14.801 1.095 1.00 70.19 191 VAL A C 1
ATOM 1544 O O . VAL A 1 191 ? -8.688 -15.226 1.381 1.00 70.19 191 VAL A O 1
ATOM 1547 N N . HIS A 1 192 ? -10.267 -13.658 1.600 1.00 78.12 192 HIS A N 1
ATOM 1548 C CA . HIS A 1 192 ? -9.460 -12.738 2.405 1.00 78.12 192 HIS A CA 1
ATOM 1549 C C . HIS A 1 192 ? -10.118 -12.484 3.757 1.00 78.12 192 HIS A C 1
ATOM 1551 O O . HIS A 1 192 ? -11.239 -11.978 3.815 1.00 78.12 192 HIS A O 1
ATOM 1557 N N . SER A 1 193 ? -9.401 -12.783 4.840 1.00 86.19 193 SER A N 1
ATOM 1558 C CA . SER A 1 193 ? -9.780 -12.369 6.189 1.00 86.19 193 SER A CA 1
ATOM 1559 C C . SER A 1 193 ? -8.752 -11.398 6.759 1.00 86.19 193 SER A C 1
ATOM 1561 O O . SER A 1 193 ? -7.554 -11.489 6.479 1.00 86.19 193 SER A O 1
ATOM 1563 N N . SER A 1 194 ? -9.217 -10.439 7.551 1.00 89.81 194 SER A N 1
ATOM 1564 C CA . SER A 1 194 ? -8.360 -9.449 8.191 1.00 89.81 194 SER A CA 1
ATOM 1565 C C . SER A 1 194 ? -8.870 -9.044 9.563 1.00 89.81 194 SER A C 1
ATOM 1567 O O . SER A 1 194 ? -10.080 -8.964 9.775 1.00 89.81 194 SER A O 1
ATOM 1569 N N . ALA A 1 195 ? -7.941 -8.721 10.454 1.00 92.31 195 ALA A N 1
ATOM 1570 C CA . ALA A 1 195 ? -8.207 -8.108 11.744 1.00 92.31 195 ALA A CA 1
ATOM 1571 C C . ALA A 1 195 ? -7.543 -6.740 11.797 1.00 92.31 195 ALA A C 1
ATOM 1573 O O . ALA A 1 195 ? -6.404 -6.594 11.360 1.00 92.31 195 ALA A O 1
ATOM 1574 N N . THR A 1 196 ? -8.235 -5.776 12.382 1.00 92.88 196 THR A N 1
ATOM 1575 C CA . THR A 1 196 ? -7.733 -4.434 12.639 1.00 92.88 196 THR A CA 1
ATOM 1576 C C . THR A 1 196 ? -7.953 -4.119 14.108 1.00 92.88 196 THR A C 1
ATOM 1578 O O . THR A 1 196 ? -9.098 -4.075 14.551 1.00 92.88 196 THR A O 1
ATOM 1581 N N . ILE A 1 197 ? -6.867 -3.908 14.845 1.00 94.94 197 ILE A N 1
ATOM 1582 C CA . ILE A 1 197 ? -6.875 -3.500 16.250 1.00 94.94 197 ILE A CA 1
ATOM 1583 C C . ILE A 1 197 ? -6.576 -2.004 16.296 1.00 94.94 197 ILE A C 1
ATOM 1585 O O . ILE A 1 197 ? -5.584 -1.567 15.716 1.00 94.94 197 ILE A O 1
ATOM 1589 N N . THR A 1 198 ? -7.407 -1.228 16.981 1.00 94.75 198 THR A N 1
ATOM 1590 C CA . THR A 1 198 ? -7.253 0.216 17.167 1.00 94.75 198 THR A CA 1
ATOM 1591 C C . THR A 1 198 ? -7.216 0.535 18.655 1.00 94.75 198 THR A C 1
ATOM 1593 O O . THR A 1 198 ? -8.079 0.083 19.407 1.00 94.75 198 THR A O 1
ATOM 1596 N N . TYR A 1 199 ? -6.223 1.312 19.076 1.00 94.75 199 TYR A N 1
ATOM 1597 C CA . TYR A 1 199 ? -6.021 1.703 20.470 1.00 94.75 199 TYR A CA 1
ATOM 1598 C C . TYR A 1 199 ? -5.222 3.010 20.557 1.00 94.75 199 TYR A C 1
ATOM 1600 O O . TYR A 1 199 ? -4.646 3.467 19.566 1.00 94.75 199 TYR A O 1
ATOM 1608 N N . LEU A 1 200 ? -5.202 3.636 21.732 1.00 93.88 200 LEU A N 1
ATOM 1609 C CA . LEU A 1 200 ? -4.485 4.893 21.953 1.00 93.88 200 LEU A CA 1
ATOM 1610 C C . LEU A 1 200 ? -2.983 4.654 22.176 1.00 93.88 200 LEU A C 1
ATOM 1612 O O . LEU A 1 200 ? -2.584 3.690 22.830 1.00 93.88 200 LEU A O 1
ATOM 1616 N N . SER A 1 201 ? -2.139 5.535 21.647 1.00 91.00 201 SER A N 1
ATOM 1617 C CA . SER A 1 201 ? -0.704 5.553 21.934 1.00 91.00 201 SER A CA 1
ATOM 1618 C C . SER A 1 201 ? -0.415 5.835 23.411 1.00 91.00 201 SER A C 1
ATOM 1620 O O . SER A 1 201 ? -1.233 6.402 24.131 1.00 91.00 201 SER A O 1
ATOM 1622 N N . GLN A 1 202 ? 0.782 5.455 23.871 1.00 87.19 202 GLN A N 1
ATOM 1623 C CA . GLN A 1 202 ? 1.195 5.636 25.272 1.00 87.19 202 GLN A CA 1
ATOM 1624 C C . GLN A 1 202 ? 1.237 7.108 25.708 1.00 87.19 202 GLN A C 1
ATOM 1626 O O . GLN A 1 202 ? 0.979 7.409 26.868 1.00 87.19 202 GLN A O 1
ATOM 1631 N N . ASP A 1 203 ? 1.535 8.020 24.783 1.00 86.56 203 ASP A N 1
ATOM 1632 C CA . ASP A 1 203 ? 1.493 9.472 25.005 1.00 86.56 203 ASP A CA 1
ATOM 1633 C C . ASP A 1 203 ? 0.061 10.046 25.017 1.00 86.56 203 ASP A C 1
ATOM 1635 O O . ASP A 1 203 ? -0.125 11.225 25.299 1.00 86.56 203 ASP A O 1
ATOM 1639 N N . LYS A 1 204 ? -0.957 9.214 24.757 1.00 86.69 204 LYS A N 1
ATOM 1640 C CA . LYS A 1 204 ? -2.382 9.564 24.670 1.00 86.69 204 LYS A CA 1
ATOM 1641 C C . LYS A 1 204 ? -2.750 10.538 23.537 1.00 86.69 204 LYS A C 1
ATOM 1643 O O . LYS A 1 204 ? -3.870 11.056 23.502 1.00 86.69 204 LYS A O 1
ATOM 1648 N N . GLU A 1 205 ? -1.858 10.766 22.575 1.00 87.62 205 GLU A N 1
ATOM 1649 C CA . GLU A 1 205 ? -2.070 11.773 21.525 1.00 87.62 205 GLU A CA 1
ATOM 1650 C C . GLU A 1 205 ? -2.603 11.203 20.206 1.00 87.62 205 GLU A C 1
ATOM 1652 O O . GLU A 1 205 ? -3.215 11.932 19.424 1.00 87.62 205 GLU A O 1
ATOM 1657 N N . GLN A 1 206 ? -2.365 9.922 19.916 1.00 90.19 206 GLN A N 1
ATOM 1658 C CA . GLN A 1 206 ? -2.559 9.367 18.577 1.00 90.19 206 GLN A CA 1
ATOM 1659 C C . GLN A 1 206 ? -3.211 7.987 18.613 1.00 90.19 206 GLN A C 1
ATOM 1661 O O . GLN A 1 206 ? -2.947 7.168 19.487 1.00 90.19 206 GLN A O 1
ATOM 1666 N N . LEU A 1 207 ? -4.040 7.683 17.612 1.00 91.44 207 LEU A N 1
ATOM 1667 C CA . LEU A 1 207 ? -4.537 6.321 17.441 1.00 91.44 207 LEU A CA 1
ATOM 1668 C C . LEU A 1 207 ? -3.501 5.461 16.729 1.00 91.44 207 LEU A C 1
ATOM 1670 O O . LEU A 1 207 ? -3.046 5.784 15.626 1.00 91.44 207 LEU A O 1
ATOM 1674 N N . ILE A 1 208 ? -3.190 4.324 17.331 1.00 91.81 208 ILE A N 1
ATOM 1675 C CA . ILE A 1 208 ? -2.424 3.252 16.719 1.00 91.81 208 ILE A CA 1
ATOM 1676 C C . ILE A 1 208 ? -3.403 2.265 16.100 1.00 91.81 208 ILE A C 1
ATOM 1678 O O . ILE A 1 208 ? -4.398 1.889 16.718 1.00 91.81 208 ILE A O 1
ATOM 1682 N N . GLN A 1 209 ? -3.093 1.830 14.884 1.00 92.44 209 GLN A N 1
ATOM 1683 C CA . GLN A 1 209 ? -3.811 0.755 14.225 1.00 92.44 209 GLN A CA 1
ATOM 1684 C C . GLN A 1 209 ? -2.848 -0.356 13.822 1.00 92.44 209 GLN A C 1
ATOM 1686 O O . GLN A 1 209 ? -1.849 -0.100 13.153 1.00 92.44 209 GLN A O 1
ATOM 1691 N N . GLU A 1 210 ? -3.161 -1.587 14.212 1.00 93.25 210 GLU A N 1
ATOM 1692 C CA . GLU A 1 210 ? -2.419 -2.792 13.848 1.00 93.25 210 GLU A CA 1
ATOM 1693 C C . GLU A 1 210 ? -3.314 -3.709 13.011 1.00 93.25 210 GLU A C 1
ATOM 1695 O O . GLU A 1 210 ? -4.409 -4.076 13.440 1.00 93.25 210 GLU A O 1
ATOM 1700 N N . ARG A 1 211 ? -2.868 -4.078 11.805 1.00 90.38 211 ARG A N 1
ATOM 1701 C CA . ARG A 1 211 ? -3.654 -4.890 10.868 1.00 90.38 211 ARG A CA 1
ATOM 1702 C C . ARG A 1 211 ? -2.986 -6.222 10.552 1.00 90.38 211 ARG A C 1
ATOM 1704 O O . ARG A 1 211 ? -1.841 -6.250 10.127 1.00 90.38 211 ARG A O 1
ATOM 1711 N N . TYR A 1 212 ? -3.744 -7.307 10.647 1.00 89.81 212 TYR A N 1
ATOM 1712 C CA . TYR A 1 212 ? -3.355 -8.643 10.198 1.00 89.81 212 TYR A CA 1
ATOM 1713 C C . TYR A 1 212 ? -4.219 -9.073 9.012 1.00 89.81 212 TYR A C 1
ATOM 1715 O O . TYR A 1 212 ? -5.424 -8.810 8.997 1.00 89.81 212 TYR A O 1
ATOM 1723 N N . THR A 1 213 ? -3.633 -9.754 8.026 1.00 86.00 213 THR A N 1
ATOM 1724 C CA . THR A 1 213 ? -4.359 -10.310 6.872 1.00 86.00 213 THR A CA 1
ATOM 1725 C C . THR A 1 213 ? -3.932 -11.756 6.615 1.00 86.00 213 THR A C 1
ATOM 1727 O O . THR A 1 213 ? -2.748 -12.069 6.674 1.00 86.00 213 THR A O 1
ATOM 1730 N N . THR A 1 214 ? -4.879 -12.652 6.315 1.00 78.44 214 THR A N 1
ATOM 1731 C CA . THR A 1 214 ? -4.584 -14.086 6.091 1.00 78.44 214 THR A CA 1
ATOM 1732 C C . THR A 1 214 ? -3.809 -14.363 4.811 1.00 78.44 214 THR A C 1
ATOM 1734 O O . THR A 1 214 ? -3.158 -15.396 4.699 1.00 78.44 214 THR A O 1
ATOM 1737 N N . ASN A 1 215 ? -3.896 -13.451 3.843 1.00 68.38 215 ASN A N 1
ATOM 1738 C CA . ASN A 1 215 ? -3.294 -13.612 2.520 1.00 68.38 215 ASN A CA 1
ATOM 1739 C C . ASN A 1 215 ? -2.027 -12.767 2.355 1.00 68.38 215 ASN A C 1
ATOM 1741 O O . ASN A 1 215 ? -1.475 -12.692 1.256 1.00 68.38 215 ASN A O 1
ATOM 1745 N N . GLY A 1 216 ? -1.575 -12.121 3.433 1.00 59.09 216 GLY A N 1
ATOM 1746 C CA . GLY A 1 216 ? -0.275 -11.474 3.472 1.00 59.09 216 GLY A CA 1
ATOM 1747 C C . GLY A 1 216 ? 0.846 -12.511 3.399 1.00 59.09 216 GLY A C 1
ATOM 1748 O O . GLY A 1 216 ? 0.727 -13.620 3.915 1.00 59.09 216 GLY A O 1
ATOM 1749 N N . LEU A 1 217 ? 1.968 -12.140 2.781 1.00 54.66 217 LEU A N 1
ATOM 1750 C CA . LEU A 1 217 ? 3.216 -12.919 2.834 1.00 54.66 217 LEU A CA 1
ATOM 1751 C C . LEU A 1 217 ? 3.763 -13.053 4.265 1.00 54.66 217 LEU A C 1
ATOM 1753 O O . LEU A 1 217 ? 4.555 -13.953 4.540 1.00 54.66 217 LEU A O 1
ATOM 1757 N N . HIS A 1 218 ? 3.331 -12.164 5.161 1.00 63.16 218 HIS A N 1
ATOM 1758 C CA . HIS A 1 218 ? 3.745 -12.098 6.552 1.00 63.16 218 HIS A CA 1
ATOM 1759 C C . HIS A 1 218 ? 2.538 -12.327 7.459 1.00 63.16 218 HIS A C 1
ATOM 1761 O O . HIS A 1 218 ? 1.537 -11.619 7.377 1.00 63.16 218 HIS A O 1
ATOM 1767 N N . GLN A 1 219 ? 2.648 -13.319 8.342 1.00 70.56 219 GLN A N 1
ATOM 1768 C CA . GLN A 1 219 ? 1.664 -13.605 9.388 1.00 70.56 219 GLN A CA 1
ATOM 1769 C C . GLN A 1 219 ? 1.891 -12.694 10.606 1.00 70.56 219 GLN A C 1
ATOM 1771 O O . GLN A 1 219 ? 1.874 -13.142 11.753 1.00 70.56 219 GLN A O 1
ATOM 1776 N N . ASP A 1 220 ? 2.116 -11.407 10.353 1.00 83.94 220 ASP A N 1
ATOM 1777 C CA . ASP A 1 220 ? 2.381 -10.397 11.369 1.00 83.94 220 ASP A CA 1
ATOM 1778 C C . ASP A 1 220 ? 1.421 -9.216 11.243 1.00 83.94 220 ASP A C 1
ATOM 1780 O O . ASP A 1 220 ? 0.714 -9.050 10.249 1.00 83.94 220 ASP A O 1
ATOM 1784 N N . PHE A 1 221 ? 1.342 -8.434 12.317 1.00 88.00 221 PHE A N 1
ATOM 1785 C CA . PHE A 1 221 ? 0.494 -7.254 12.377 1.00 88.00 221 PHE A CA 1
ATOM 1786 C C . PHE A 1 221 ? 1.255 -6.033 11.875 1.00 88.00 221 PHE A C 1
ATOM 1788 O O . PHE A 1 221 ? 2.297 -5.667 12.419 1.00 88.00 221 PHE A O 1
ATOM 1795 N N . GLU A 1 222 ? 0.686 -5.362 10.881 1.00 88.19 222 GLU A N 1
ATOM 1796 C CA . GLU A 1 222 ? 1.217 -4.122 10.346 1.00 88.19 222 GLU A CA 1
ATOM 1797 C C . GLU A 1 222 ? 0.697 -2.915 11.110 1.00 88.19 222 GLU A C 1
ATOM 1799 O O . GLU A 1 222 ? -0.500 -2.630 11.124 1.00 88.19 222 GLU A O 1
ATOM 1804 N N . LYS A 1 223 ? 1.627 -2.195 11.739 1.00 89.69 223 LYS A N 1
ATOM 1805 C CA . LYS A 1 223 ? 1.344 -1.047 12.603 1.00 89.69 223 LYS A CA 1
ATOM 1806 C C . LYS A 1 223 ? 1.409 0.286 11.862 1.00 89.69 223 LYS A C 1
ATOM 1808 O O . LYS A 1 223 ? 2.400 0.548 11.179 1.00 89.69 223 LYS A O 1
ATOM 1813 N N . VAL A 1 224 ? 0.425 1.154 12.086 1.00 87.38 224 VAL A N 1
ATOM 1814 C CA . VAL A 1 224 ? 0.428 2.577 11.714 1.00 87.38 224 VAL A CA 1
ATOM 1815 C C . VAL A 1 224 ? 0.109 3.436 12.928 1.00 87.38 224 VAL A C 1
ATOM 1817 O O . VAL A 1 224 ? -0.765 3.116 13.732 1.00 87.38 224 VAL A O 1
ATOM 1820 N N . ILE A 1 225 ? 0.844 4.536 13.046 1.00 87.19 225 ILE A N 1
ATOM 1821 C CA . ILE A 1 225 ? 0.721 5.534 14.106 1.00 87.19 225 ILE A CA 1
ATOM 1822 C C . ILE A 1 225 ? 0.019 6.770 13.525 1.00 87.19 225 ILE A C 1
ATOM 1824 O O . ILE A 1 225 ? 0.271 7.146 12.378 1.00 87.19 225 ILE A O 1
ATOM 1828 N N . GLY A 1 226 ? -0.881 7.384 14.297 1.00 85.44 226 GLY A N 1
ATOM 1829 C CA . GLY A 1 226 ? -1.711 8.487 13.807 1.00 85.44 226 GLY A CA 1
ATOM 1830 C C . GLY A 1 226 ? -2.713 8.018 12.753 1.00 85.44 226 GLY A C 1
ATOM 1831 O O . GLY A 1 226 ? -2.926 8.689 11.750 1.00 85.44 226 GLY A O 1
ATOM 1832 N N . SER A 1 227 ? -3.297 6.837 12.952 1.00 84.75 227 SER A N 1
ATOM 1833 C CA . SER A 1 227 ? -4.176 6.156 11.989 1.00 84.75 227 SER A CA 1
ATOM 1834 C C . SER A 1 227 ? -5.374 6.996 11.525 1.00 84.75 227 SER A C 1
ATOM 1836 O O . SER A 1 227 ? -5.798 6.858 10.381 1.00 84.75 227 SER A O 1
ATOM 1838 N N . ASN A 1 228 ? -5.866 7.905 12.369 1.00 85.00 228 ASN A N 1
ATOM 1839 C CA . ASN A 1 228 ? -6.955 8.841 12.089 1.00 85.00 228 ASN A CA 1
ATOM 1840 C C . ASN A 1 228 ? -6.511 10.169 11.449 1.00 85.00 228 ASN A C 1
ATOM 1842 O O . ASN A 1 228 ? -7.361 10.996 11.128 1.00 85.00 228 ASN A O 1
ATOM 1846 N N . GLN A 1 229 ? -5.207 10.411 11.300 1.00 88.19 229 GLN A N 1
ATOM 1847 C CA . GLN A 1 229 ? -4.707 11.653 10.717 1.00 88.19 229 GLN A CA 1
ATOM 1848 C C . GLN A 1 229 ? -4.985 11.676 9.208 1.00 88.19 229 GLN A C 1
ATOM 1850 O O . GLN A 1 229 ? -4.730 10.664 8.540 1.00 88.19 229 GLN A O 1
ATOM 1855 N N . PRO A 1 230 ? -5.460 12.812 8.661 1.00 88.69 230 PRO A N 1
ATOM 1856 C CA . PRO A 1 230 ? -5.572 13.004 7.223 1.00 88.69 230 PRO A CA 1
ATOM 1857 C C . PRO A 1 230 ? -4.227 12.801 6.534 1.00 88.69 230 PRO A C 1
ATOM 1859 O O . PRO A 1 230 ? -3.175 13.122 7.097 1.00 88.69 230 PRO A O 1
ATOM 1862 N N . VAL A 1 231 ? -4.254 12.288 5.307 1.00 87.75 231 VAL A N 1
ATOM 1863 C CA . VAL A 1 231 ? -3.031 12.184 4.511 1.00 87.75 231 VAL A CA 1
ATOM 1864 C C . VAL A 1 231 ? -2.864 13.424 3.647 1.00 87.75 231 VAL A C 1
ATOM 1866 O O . VAL A 1 231 ? -3.646 13.663 2.729 1.00 87.75 231 VAL A O 1
ATOM 1869 N N . GLU A 1 232 ? -1.810 14.189 3.913 1.00 87.38 232 GLU A N 1
ATOM 1870 C CA . GLU A 1 232 ? -1.414 15.311 3.068 1.00 87.38 232 GLU A CA 1
ATOM 1871 C C . GLU A 1 232 ? -0.510 14.818 1.935 1.00 87.38 232 GLU A C 1
ATOM 1873 O O . GLU A 1 232 ? 0.604 14.340 2.150 1.00 87.38 232 GLU A O 1
ATOM 1878 N N . MET A 1 233 ? -0.995 14.916 0.699 1.00 89.56 233 MET A N 1
ATOM 1879 C CA . MET A 1 233 ? -0.225 14.571 -0.492 1.00 89.56 233 MET A CA 1
ATOM 1880 C C . MET A 1 233 ? -0.696 15.379 -1.698 1.00 89.56 233 MET A C 1
ATOM 1882 O O . MET A 1 233 ? -1.676 16.119 -1.640 1.00 89.56 233 MET A O 1
ATOM 1886 N N . GLN A 1 234 ? 0.019 15.247 -2.810 1.00 93.69 234 GLN A N 1
ATOM 1887 C CA . GLN A 1 234 ? -0.336 15.953 -4.031 1.00 93.69 234 GLN A CA 1
ATOM 1888 C C . GLN A 1 234 ? -1.681 15.436 -4.607 1.00 93.69 234 GLN A C 1
ATOM 1890 O O . GLN A 1 234 ? -1.942 14.230 -4.546 1.00 93.69 234 GLN A O 1
ATOM 1895 N N . PRO A 1 235 ? -2.506 16.303 -5.235 1.00 93.75 235 PRO A N 1
ATOM 1896 C CA . PRO A 1 235 ? -3.893 15.975 -5.591 1.00 93.75 235 PRO A CA 1
ATOM 1897 C C . PRO A 1 235 ? -4.077 14.715 -6.444 1.00 93.75 235 PRO A C 1
ATOM 1899 O O . PRO A 1 235 ? -4.904 13.873 -6.116 1.00 93.75 235 PRO A O 1
ATOM 1902 N N . LEU A 1 236 ? -3.270 14.531 -7.498 1.00 94.81 236 LEU A N 1
ATOM 1903 C CA . LEU A 1 236 ? -3.395 13.369 -8.390 1.00 94.81 236 LEU A CA 1
ATOM 1904 C C . LEU A 1 236 ? -3.163 12.042 -7.650 1.00 94.81 236 LEU A C 1
ATOM 1906 O O . LEU A 1 236 ? -3.830 11.043 -7.918 1.00 94.81 236 LEU A O 1
ATOM 1910 N N . VAL A 1 237 ? -2.206 12.026 -6.721 1.00 95.06 237 VAL A N 1
ATOM 1911 C CA . VAL A 1 237 ? -1.888 10.846 -5.908 1.00 95.06 237 VAL A CA 1
ATOM 1912 C C . VAL A 1 237 ? -3.048 10.554 -4.964 1.00 95.06 237 VAL A C 1
ATOM 1914 O O . VAL A 1 237 ? -3.505 9.414 -4.889 1.00 95.06 237 VAL A O 1
ATOM 1917 N N . GLN A 1 238 ? -3.569 11.593 -4.307 1.00 94.94 238 GLN A N 1
ATOM 1918 C CA . GLN A 1 238 ? -4.706 11.489 -3.397 1.00 94.94 238 GLN A CA 1
ATOM 1919 C C . GLN A 1 238 ? -5.940 10.935 -4.115 1.00 94.94 238 GLN A C 1
ATOM 1921 O O . GLN A 1 238 ? -6.564 9.993 -3.634 1.00 94.94 238 GLN A O 1
ATOM 1926 N N . GLU A 1 239 ? -6.250 11.463 -5.299 1.00 95.44 239 GLU A N 1
ATOM 1927 C CA . GLU A 1 239 ? -7.340 10.988 -6.155 1.00 95.44 239 GLU A CA 1
ATOM 1928 C C . GLU A 1 239 ? -7.147 9.527 -6.574 1.00 95.44 239 GLU A C 1
ATOM 1930 O O . GLU A 1 239 ? -8.086 8.736 -6.500 1.00 95.44 239 GLU A O 1
ATOM 1935 N N . SER A 1 240 ? -5.926 9.146 -6.953 1.00 96.44 240 SER A N 1
ATOM 1936 C CA . SER A 1 240 ? -5.602 7.779 -7.379 1.00 96.44 240 SER A CA 1
ATOM 1937 C C . SER A 1 240 ? -5.759 6.761 -6.243 1.00 96.44 240 SER A C 1
ATOM 1939 O O . SER A 1 240 ? -6.298 5.669 -6.445 1.00 96.44 240 SER A O 1
ATOM 1941 N N . ILE A 1 241 ? -5.325 7.117 -5.030 1.00 95.62 241 ILE A N 1
ATOM 1942 C CA . ILE A 1 241 ? -5.495 6.278 -3.835 1.00 95.62 241 ILE A CA 1
ATOM 1943 C C . ILE A 1 241 ? -6.973 6.187 -3.465 1.00 95.62 241 ILE A C 1
ATOM 1945 O O . ILE A 1 241 ? -7.486 5.091 -3.253 1.00 95.62 241 ILE A O 1
ATOM 1949 N N . ALA A 1 242 ? -7.676 7.318 -3.442 1.00 94.44 242 ALA A N 1
ATOM 1950 C CA . ALA A 1 242 ? -9.096 7.368 -3.127 1.00 94.44 242 ALA A CA 1
ATOM 1951 C C . ALA A 1 242 ? -9.918 6.509 -4.092 1.00 94.44 242 ALA A C 1
ATOM 1953 O O . ALA A 1 242 ? -10.757 5.727 -3.658 1.00 94.44 242 ALA A O 1
ATOM 1954 N N . GLN A 1 243 ? -9.613 6.579 -5.390 1.00 95.00 243 GLN A N 1
ATOM 1955 C CA . GLN A 1 243 ? -10.227 5.729 -6.404 1.00 95.00 243 GLN A CA 1
ATOM 1956 C C . GLN A 1 243 ? -9.918 4.243 -6.179 1.00 95.00 243 GLN A C 1
ATOM 1958 O O . GLN A 1 243 ? -10.810 3.412 -6.331 1.00 95.00 243 GLN A O 1
ATOM 1963 N N . SER A 1 244 ? -8.679 3.904 -5.812 1.00 94.06 244 SER A N 1
ATOM 1964 C CA . SER A 1 244 ? -8.274 2.515 -5.543 1.00 94.06 244 SER A CA 1
ATOM 1965 C C . SER A 1 244 ? -8.991 1.927 -4.321 1.00 94.06 244 SER A C 1
ATOM 1967 O O . SER A 1 244 ? -9.215 0.721 -4.261 1.00 94.06 244 SER A O 1
ATOM 1969 N N . LEU A 1 245 ? -9.382 2.780 -3.372 1.00 91.56 245 LEU A N 1
ATOM 1970 C CA . LEU A 1 245 ? -10.062 2.404 -2.132 1.00 91.56 245 LEU A CA 1
ATOM 1971 C C . LEU A 1 245 ? -11.580 2.658 -2.146 1.00 91.56 245 LEU A C 1
ATOM 1973 O O . LEU A 1 245 ? -12.227 2.425 -1.128 1.00 91.56 245 LEU A O 1
ATOM 1977 N N . ASP A 1 246 ? -12.142 3.144 -3.260 1.00 92.06 246 ASP A N 1
ATOM 1978 C CA . ASP A 1 246 ? -13.544 3.584 -3.378 1.00 92.06 246 ASP A CA 1
ATOM 1979 C C . ASP A 1 246 ? -13.963 4.579 -2.270 1.00 92.06 246 ASP A C 1
ATOM 1981 O O . ASP A 1 246 ? -15.001 4.452 -1.615 1.00 92.06 246 ASP A O 1
ATOM 1985 N N . LYS A 1 247 ? -13.106 5.576 -2.017 1.00 92.06 247 LYS A N 1
ATOM 1986 C CA . LYS A 1 247 ? -13.282 6.616 -0.991 1.00 92.06 247 LYS A CA 1
ATOM 1987 C C . LYS A 1 247 ? -13.258 8.017 -1.594 1.00 92.06 247 LYS A C 1
ATOM 1989 O O . LYS A 1 247 ? -12.838 8.233 -2.728 1.00 92.06 247 LYS A O 1
ATOM 1994 N N . ASN A 1 248 ? -13.712 8.997 -0.814 1.00 92.44 248 ASN A N 1
ATOM 1995 C CA . ASN A 1 248 ? -13.535 10.407 -1.155 1.00 92.44 248 ASN A CA 1
ATOM 1996 C C . ASN A 1 248 ? -12.073 10.821 -0.861 1.00 92.44 248 ASN A C 1
ATOM 1998 O O . ASN A 1 248 ? -11.611 10.549 0.252 1.00 92.44 248 ASN A O 1
ATOM 2002 N N . PRO A 1 249 ? -11.361 11.495 -1.788 1.00 93.50 249 PRO A N 1
ATOM 2003 C CA . PRO A 1 249 ? -10.002 11.996 -1.562 1.00 93.50 249 PRO A CA 1
ATOM 2004 C C . PRO A 1 249 ? -9.811 12.739 -0.236 1.00 93.50 249 PRO A C 1
ATOM 2006 O O . PRO A 1 249 ? -8.870 12.445 0.499 1.00 93.50 249 PRO A O 1
ATOM 2009 N N . GLU A 1 250 ? -10.734 13.633 0.123 1.00 92.06 250 GLU A N 1
ATOM 2010 C CA . GLU A 1 250 ? -10.649 14.456 1.343 1.00 92.06 250 GLU A CA 1
ATOM 2011 C C . GLU A 1 250 ? -10.848 13.653 2.639 1.00 92.06 250 GLU A C 1
ATOM 2013 O O . GLU A 1 250 ? -10.568 14.147 3.727 1.00 92.06 250 GLU A O 1
ATOM 2018 N N . SER A 1 251 ? -11.336 12.414 2.531 1.00 91.00 251 SER A N 1
ATOM 2019 C CA . SER A 1 251 ? -11.573 11.524 3.673 1.00 91.00 251 SER A CA 1
ATOM 2020 C C . SER A 1 251 ? -10.430 10.546 3.943 1.00 91.00 251 SER A C 1
ATOM 2022 O O . SER A 1 251 ? -10.541 9.748 4.870 1.00 91.00 251 SER A O 1
ATOM 2024 N N . LEU A 1 252 ? -9.360 10.580 3.141 1.00 92.12 252 LEU A N 1
ATOM 2025 C CA . LEU A 1 252 ? -8.237 9.659 3.289 1.00 92.12 252 LEU A CA 1
ATOM 2026 C C . LEU A 1 252 ? -7.442 9.927 4.569 1.00 92.12 252 LEU A C 1
ATOM 2028 O O . LEU A 1 252 ? -6.994 11.043 4.838 1.00 92.12 252 LEU A O 1
ATOM 2032 N N . THR A 1 253 ? -7.194 8.851 5.300 1.00 91.62 253 THR A N 1
ATOM 2033 C CA . THR A 1 253 ? -6.413 8.800 6.535 1.00 91.62 253 THR A CA 1
ATOM 2034 C C . THR A 1 253 ? -5.207 7.875 6.387 1.00 91.62 253 THR A C 1
ATOM 2036 O O . THR A 1 253 ? -5.149 7.043 5.477 1.00 91.62 253 THR A O 1
ATOM 2039 N N . LYS A 1 254 ? -4.226 7.970 7.294 1.00 89.69 254 LYS A N 1
ATOM 2040 C CA . LYS A 1 254 ? -3.065 7.058 7.284 1.00 89.69 254 LYS A CA 1
ATOM 2041 C C . LYS A 1 254 ? -3.468 5.585 7.413 1.00 89.69 254 LYS A C 1
ATOM 2043 O O . LYS A 1 254 ? -2.813 4.727 6.828 1.00 89.69 254 LYS A O 1
ATOM 2048 N N . SER A 1 255 ? -4.556 5.288 8.132 1.00 88.19 255 SER A N 1
ATOM 2049 C CA . SER A 1 255 ? -5.140 3.941 8.200 1.00 88.19 255 SER A CA 1
ATOM 2050 C C . SER A 1 255 ? -5.509 3.401 6.818 1.00 88.19 255 SER A C 1
ATOM 2052 O O . SER A 1 255 ? -5.280 2.227 6.533 1.00 88.19 255 SER A O 1
ATOM 2054 N N . ASP A 1 256 ? -6.061 4.245 5.947 1.00 91.31 256 ASP A N 1
ATOM 2055 C CA . ASP A 1 256 ? -6.537 3.822 4.629 1.00 91.31 256 ASP A CA 1
ATOM 2056 C C . ASP A 1 256 ? -5.390 3.334 3.737 1.00 91.31 256 ASP A C 1
ATOM 2058 O O . ASP A 1 256 ? -5.565 2.415 2.939 1.00 91.31 256 ASP A O 1
ATOM 2062 N N . LEU A 1 257 ? -4.182 3.870 3.936 1.00 91.88 257 LEU A N 1
ATOM 2063 C CA . LEU A 1 257 ? -2.978 3.439 3.223 1.00 91.88 257 LEU A CA 1
ATOM 2064 C C . LEU A 1 257 ? -2.568 1.996 3.558 1.00 91.88 257 LEU A C 1
ATOM 2066 O O . LEU A 1 257 ? -1.971 1.331 2.713 1.00 91.88 257 LEU A O 1
ATOM 2070 N N . LEU A 1 258 ? -2.938 1.474 4.736 1.00 88.19 258 LEU A N 1
ATOM 2071 C CA . LEU A 1 258 ? -2.770 0.051 5.054 1.00 88.19 258 LEU A CA 1
ATOM 2072 C C . LEU A 1 258 ? -3.722 -0.844 4.261 1.00 88.19 258 LEU A C 1
ATOM 2074 O O . LEU A 1 258 ? -3.518 -2.055 4.226 1.00 88.19 258 LEU A O 1
ATOM 2078 N N . GLU A 1 259 ? -4.799 -0.310 3.687 1.00 86.69 259 GLU A N 1
ATOM 2079 C CA . GLU A 1 259 ? -5.716 -1.089 2.849 1.00 86.69 259 GLU A CA 1
ATOM 2080 C C . GLU A 1 259 ? -5.274 -1.164 1.386 1.00 86.69 259 GLU A C 1
ATOM 2082 O O . GLU A 1 259 ? -5.837 -1.945 0.624 1.00 86.69 259 GLU A O 1
ATOM 2087 N N . LEU A 1 260 ? -4.263 -0.388 0.998 1.00 91.44 260 LEU A N 1
ATOM 2088 C CA . LEU A 1 260 ? -3.834 -0.269 -0.383 1.00 91.44 260 LEU A CA 1
ATOM 2089 C C . LEU A 1 260 ? -2.945 -1.450 -0.794 1.00 91.44 260 LEU A C 1
ATOM 2091 O O . LEU A 1 260 ? -1.805 -1.550 -0.352 1.00 91.44 260 LEU A O 1
ATOM 2095 N N . GLU A 1 261 ? -3.457 -2.319 -1.666 1.00 92.31 261 GLU A N 1
ATOM 2096 C CA . GLU A 1 261 ? -2.709 -3.460 -2.226 1.00 92.31 261 GLU A CA 1
ATOM 2097 C C . GLU A 1 261 ? -2.192 -3.190 -3.646 1.00 92.31 261 GLU A C 1
ATOM 2099 O O . GLU A 1 261 ? -1.092 -3.611 -4.020 1.00 92.31 261 GLU A O 1
ATOM 2104 N N . GLU A 1 262 ? -2.971 -2.446 -4.431 1.00 95.81 262 GLU A N 1
ATOM 2105 C CA . GLU A 1 262 ? -2.623 -2.010 -5.778 1.00 95.81 262 GLU A CA 1
ATOM 2106 C C . GLU A 1 262 ? -2.854 -0.506 -5.916 1.00 95.81 262 GLU A C 1
ATOM 2108 O O . GLU A 1 262 ? -3.876 0.017 -5.474 1.00 95.81 262 GLU A O 1
ATOM 2113 N N . LEU A 1 263 ? -1.923 0.184 -6.575 1.00 97.81 263 LEU A N 1
ATOM 2114 C CA . LEU A 1 263 ? -2.039 1.603 -6.883 1.00 97.81 263 LEU A CA 1
ATOM 2115 C C . LEU A 1 263 ? -1.691 1.855 -8.346 1.00 97.81 263 LEU A C 1
ATOM 2117 O O . LEU A 1 263 ? -0.626 1.463 -8.833 1.00 97.81 263 LEU A O 1
ATOM 2121 N N . LYS A 1 264 ? -2.577 2.567 -9.042 1.00 98.00 264 LYS A N 1
ATOM 2122 C CA . LYS A 1 264 ? -2.313 3.114 -10.372 1.00 98.00 264 LYS A CA 1
ATOM 2123 C C . LYS A 1 264 ? -2.428 4.632 -10.323 1.00 98.00 264 LYS A C 1
ATOM 2125 O O . LYS A 1 264 ? -3.492 5.140 -9.996 1.00 98.00 264 LYS A O 1
ATOM 2130 N N . ILE A 1 265 ? -1.370 5.327 -10.732 1.00 97.44 265 ILE A N 1
ATOM 2131 C CA . ILE A 1 265 ? -1.364 6.782 -10.900 1.00 97.44 265 ILE A CA 1
ATOM 2132 C C . ILE A 1 265 ? -1.218 7.090 -12.388 1.00 97.44 265 ILE A C 1
ATOM 2134 O O . ILE A 1 265 ? -0.278 6.624 -13.041 1.00 97.44 265 ILE A O 1
ATOM 2138 N N . ASP A 1 266 ? -2.173 7.843 -12.932 1.00 96.44 266 ASP A N 1
ATOM 2139 C CA . ASP A 1 266 ? -2.263 8.128 -14.362 1.00 96.44 266 ASP A CA 1
ATOM 2140 C C . ASP A 1 266 ? -2.226 9.631 -14.645 1.00 96.44 266 ASP A C 1
ATOM 2142 O O . ASP A 1 266 ? -3.234 10.330 -14.560 1.00 96.44 266 ASP A O 1
ATOM 2146 N N . ALA A 1 267 ? -1.042 10.122 -15.003 1.00 96.12 267 ALA A N 1
ATOM 2147 C CA . ALA A 1 267 ? -0.800 11.512 -15.361 1.00 96.12 267 ALA A CA 1
ATOM 2148 C C . ALA A 1 267 ? -0.875 11.765 -16.876 1.00 96.12 267 ALA A C 1
ATOM 2150 O O . ALA A 1 267 ? -0.538 12.856 -17.323 1.00 96.12 267 ALA A O 1
ATOM 2151 N N . SER A 1 268 ? -1.331 10.804 -17.688 1.00 93.12 268 SER A N 1
ATOM 2152 C CA . SER A 1 268 ? -1.342 10.953 -19.155 1.00 93.12 268 SER A CA 1
ATOM 2153 C C . SER A 1 268 ? -2.240 12.076 -19.683 1.00 93.12 268 SER A C 1
ATOM 2155 O O . SER A 1 268 ? -2.049 12.540 -20.806 1.00 93.12 268 SER A O 1
ATOM 2157 N N . ASN A 1 269 ? -3.197 12.530 -18.871 1.00 92.62 269 ASN A N 1
ATOM 2158 C CA . ASN A 1 269 ? -4.062 13.668 -19.182 1.00 92.62 269 ASN A CA 1
ATOM 2159 C C . ASN A 1 269 ? -3.431 15.024 -18.821 1.00 92.62 269 ASN A C 1
ATOM 2161 O O . ASN A 1 269 ? -4.018 16.066 -19.119 1.00 92.62 269 ASN A O 1
ATOM 2165 N N . LEU A 1 270 ? -2.280 15.030 -18.144 1.00 91.50 270 LEU A N 1
ATOM 2166 C CA . LEU A 1 270 ? -1.574 16.244 -17.759 1.00 91.50 270 LEU A CA 1
ATOM 2167 C C . LEU A 1 270 ? -0.594 16.669 -18.854 1.00 91.50 270 LEU A C 1
ATOM 2169 O O . LEU A 1 270 ? -0.060 15.862 -19.612 1.00 91.50 270 LEU A O 1
ATOM 2173 N N . ASN A 1 271 ? -0.336 17.974 -18.923 1.00 86.62 271 ASN A N 1
ATOM 2174 C CA . ASN A 1 271 ? 0.694 18.505 -19.805 1.00 86.62 271 ASN A CA 1
ATOM 2175 C C . ASN A 1 271 ? 2.072 18.276 -19.169 1.00 86.62 271 ASN A C 1
ATOM 2177 O O . ASN A 1 271 ? 2.526 19.094 -18.370 1.00 86.62 271 ASN A O 1
ATOM 2181 N N . GLY A 1 272 ? 2.738 17.187 -19.551 1.00 88.69 272 GLY A N 1
ATOM 2182 C CA . GLY A 1 272 ? 4.106 16.872 -19.136 1.00 88.69 272 GLY A CA 1
ATOM 2183 C C . GLY A 1 272 ? 4.199 15.732 -18.123 1.00 88.69 272 GLY A C 1
ATOM 2184 O O . GLY A 1 272 ? 3.247 14.991 -17.904 1.00 88.69 272 GLY A O 1
ATOM 2185 N N . ILE A 1 273 ? 5.383 15.586 -17.527 1.00 91.50 273 ILE A N 1
ATOM 2186 C CA . ILE A 1 273 ? 5.679 14.532 -16.552 1.00 91.50 273 ILE A CA 1
ATOM 2187 C C . ILE A 1 273 ? 5.262 15.007 -15.163 1.00 91.50 273 ILE A C 1
ATOM 2189 O O . ILE A 1 273 ? 5.665 16.086 -14.724 1.00 91.50 273 ILE A O 1
ATOM 2193 N N . TYR A 1 274 ? 4.488 14.185 -14.463 1.00 95.06 274 TYR A N 1
ATOM 2194 C CA . TYR A 1 274 ? 4.091 14.444 -13.089 1.00 95.06 274 TYR A CA 1
ATOM 2195 C C . TYR A 1 274 ? 5.178 13.982 -12.118 1.00 95.06 274 TYR A C 1
ATOM 2197 O O . TYR A 1 274 ? 5.545 12.810 -12.117 1.00 95.06 274 TYR A O 1
ATOM 2205 N N . ASP A 1 275 ? 5.691 14.890 -11.293 1.00 94.00 275 ASP A N 1
ATOM 2206 C CA . ASP A 1 275 ? 6.699 14.567 -10.283 1.00 94.00 275 ASP A CA 1
ATOM 2207 C C . ASP A 1 275 ? 6.027 14.241 -8.946 1.00 94.00 275 ASP A C 1
ATOM 2209 O O . ASP A 1 275 ? 5.512 15.137 -8.263 1.00 94.00 275 ASP A O 1
ATOM 2213 N N . TRP A 1 276 ? 6.005 12.953 -8.593 1.00 92.81 276 TRP A N 1
ATOM 2214 C CA . TRP A 1 276 ? 5.454 12.491 -7.327 1.00 92.81 276 TRP A CA 1
ATOM 2215 C C . TRP A 1 276 ? 6.459 12.730 -6.200 1.00 92.81 276 TRP A C 1
ATOM 2217 O O . TRP A 1 276 ? 7.256 11.864 -5.833 1.00 92.81 276 TRP A O 1
ATOM 2227 N N . ALA A 1 277 ? 6.364 13.925 -5.625 1.00 88.81 277 ALA A N 1
ATOM 2228 C CA . ALA A 1 277 ? 7.056 14.311 -4.408 1.00 88.81 277 ALA A CA 1
ATOM 2229 C C . ALA A 1 277 ? 6.068 14.260 -3.237 1.00 88.81 277 ALA A C 1
ATOM 2231 O O . ALA A 1 277 ? 5.037 14.934 -3.242 1.00 88.81 277 ALA A O 1
ATOM 2232 N N . SER A 1 278 ? 6.367 13.446 -2.230 1.00 84.44 278 SER A N 1
ATOM 2233 C CA . SER A 1 278 ? 5.567 13.355 -1.008 1.00 84.44 278 SER A CA 1
ATOM 2234 C C . SER A 1 278 ? 6.464 13.041 0.184 1.00 84.44 278 SER A C 1
ATOM 2236 O O . SER A 1 278 ? 7.642 12.719 0.017 1.00 84.44 278 SER A O 1
ATOM 2238 N N . ASP A 1 279 ? 5.907 13.167 1.383 1.00 86.19 279 ASP A N 1
ATOM 2239 C CA . ASP A 1 279 ? 6.589 12.814 2.620 1.00 86.19 279 ASP A CA 1
ATOM 2240 C C . ASP A 1 279 ? 6.927 11.305 2.613 1.00 86.19 279 ASP A C 1
ATOM 2242 O O . ASP A 1 279 ? 6.033 10.481 2.378 1.00 86.19 279 ASP A O 1
ATOM 2246 N N . PRO A 1 280 ? 8.189 10.907 2.869 1.00 88.81 280 PRO A N 1
ATOM 2247 C CA . PRO A 1 280 ? 8.571 9.506 3.033 1.00 88.81 280 PRO A CA 1
ATOM 2248 C C . PRO A 1 280 ? 7.687 8.706 4.006 1.00 88.81 280 PRO A C 1
ATOM 2250 O O . PRO A 1 280 ? 7.514 7.502 3.815 1.00 88.81 280 PRO A O 1
ATOM 2253 N N . GLU A 1 281 ? 7.094 9.343 5.022 1.00 85.94 281 GLU A N 1
ATOM 2254 C CA . GLU A 1 281 ? 6.158 8.693 5.953 1.00 85.94 281 GLU A CA 1
ATOM 2255 C C . GLU A 1 281 ? 4.887 8.167 5.265 1.00 85.94 281 GLU A C 1
ATOM 2257 O O . GLU A 1 281 ? 4.341 7.131 5.660 1.00 85.94 281 GLU A O 1
ATOM 2262 N N . VAL A 1 282 ? 4.431 8.822 4.192 1.00 88.00 282 VAL A N 1
ATOM 2263 C CA . VAL A 1 282 ? 3.279 8.360 3.402 1.00 88.00 282 VAL A CA 1
ATOM 2264 C C . VAL A 1 282 ? 3.614 7.039 2.710 1.00 88.00 282 VAL A C 1
ATOM 2266 O O . VAL A 1 282 ? 2.827 6.096 2.777 1.00 88.00 282 VAL A O 1
ATOM 2269 N N . PHE A 1 283 ? 4.810 6.924 2.125 1.00 91.06 283 PHE A N 1
ATOM 2270 C CA . PHE A 1 283 ? 5.283 5.682 1.503 1.00 91.06 283 PHE A CA 1
ATOM 2271 C C . PHE A 1 283 ? 5.436 4.555 2.534 1.00 91.06 283 PHE A C 1
ATOM 2273 O O . PHE A 1 283 ? 4.977 3.441 2.287 1.00 91.06 283 PHE A O 1
ATOM 2280 N N . ARG A 1 284 ? 5.970 4.862 3.728 1.00 89.06 284 ARG A N 1
ATOM 2281 C CA . ARG A 1 284 ? 6.087 3.907 4.853 1.00 89.06 284 ARG A CA 1
ATOM 2282 C C . ARG A 1 284 ? 4.746 3.397 5.371 1.00 89.06 284 ARG A C 1
ATOM 2284 O O . ARG A 1 284 ? 4.694 2.333 5.986 1.00 89.06 284 ARG A O 1
ATOM 2291 N N . SER A 1 285 ? 3.672 4.144 5.136 1.00 88.88 285 SER A N 1
ATOM 2292 C CA . SER A 1 285 ? 2.316 3.762 5.531 1.00 88.88 285 SER A CA 1
ATOM 2293 C C . SER A 1 285 ? 1.646 2.818 4.521 1.00 88.88 285 SER A C 1
ATOM 2295 O O . SER A 1 285 ? 0.725 2.094 4.892 1.00 88.88 285 SER A O 1
ATOM 2297 N N . MET A 1 286 ? 2.128 2.750 3.270 1.00 91.50 286 MET A N 1
ATOM 2298 C CA . MET A 1 286 ? 1.617 1.856 2.214 1.00 91.50 286 MET A CA 1
ATOM 2299 C C . MET A 1 286 ? 2.161 0.428 2.348 1.00 91.50 286 MET A C 1
ATOM 2301 O O . MET A 1 286 ? 2.679 -0.161 1.401 1.00 91.50 286 MET A O 1
ATOM 2305 N N . LYS A 1 287 ? 2.085 -0.140 3.550 1.00 88.75 287 LYS A N 1
ATOM 2306 C CA . LYS A 1 287 ? 2.777 -1.393 3.865 1.00 88.75 287 LYS A CA 1
ATOM 2307 C C . LYS A 1 287 ? 2.268 -2.576 3.053 1.00 88.75 287 LYS A C 1
ATOM 2309 O O . LYS A 1 287 ? 3.059 -3.405 2.639 1.00 88.75 287 LYS A O 1
ATOM 2314 N N . ASN A 1 288 ? 0.979 -2.616 2.740 1.00 88.88 288 ASN A N 1
ATOM 2315 C CA . ASN A 1 288 ? 0.400 -3.714 1.969 1.00 88.88 288 ASN A CA 1
ATOM 2316 C C . ASN A 1 288 ? 0.466 -3.507 0.448 1.00 88.88 288 ASN A C 1
ATOM 2318 O O . ASN A 1 288 ? -0.027 -4.359 -0.288 1.00 88.88 288 ASN A O 1
ATOM 2322 N N . LEU A 1 289 ? 1.082 -2.423 -0.041 1.00 94.25 289 LEU A N 1
ATOM 2323 C CA . LEU A 1 289 ? 1.137 -2.123 -1.470 1.00 94.25 289 LEU A CA 1
ATOM 2324 C C . LEU A 1 289 ? 2.111 -3.067 -2.182 1.00 94.25 289 LEU A C 1
ATOM 2326 O O . LEU A 1 289 ? 3.322 -3.025 -1.964 1.00 94.25 289 LEU A O 1
ATOM 2330 N N . ARG A 1 290 ? 1.574 -3.887 -3.089 1.00 93.75 290 ARG A N 1
ATOM 2331 C CA . ARG A 1 290 ? 2.320 -4.917 -3.829 1.00 93.75 290 ARG A CA 1
ATOM 2332 C C . ARG A 1 290 ? 2.544 -4.554 -5.283 1.00 93.75 290 ARG A C 1
ATOM 2334 O O . ARG A 1 290 ? 3.538 -4.977 -5.875 1.00 93.75 290 ARG A O 1
ATOM 2341 N N . LYS A 1 291 ? 1.626 -3.787 -5.868 1.00 97.56 291 LYS A N 1
ATOM 2342 C CA . LYS A 1 291 ? 1.645 -3.459 -7.291 1.00 97.56 291 LYS A CA 1
ATOM 2343 C C . LYS A 1 291 ? 1.471 -1.970 -7.507 1.00 97.56 291 LYS A C 1
ATOM 2345 O O . LYS A 1 291 ? 0.449 -1.395 -7.144 1.00 97.56 291 LYS A O 1
ATOM 2350 N N . LEU A 1 292 ? 2.458 -1.373 -8.165 1.00 98.38 292 LEU A N 1
ATOM 2351 C CA . LEU A 1 292 ? 2.479 0.044 -8.489 1.00 98.38 292 LEU A CA 1
ATOM 2352 C C . LEU A 1 292 ? 2.549 0.240 -10.003 1.00 98.38 292 LEU A C 1
ATOM 2354 O O . LEU A 1 292 ? 3.436 -0.282 -10.677 1.00 98.38 292 LEU A O 1
ATOM 2358 N N . THR A 1 293 ? 1.609 1.007 -10.547 1.00 98.31 293 THR A N 1
ATOM 2359 C CA . THR A 1 293 ? 1.597 1.408 -11.957 1.00 98.31 293 THR A CA 1
ATOM 2360 C C . THR A 1 293 ? 1.678 2.923 -12.063 1.00 98.31 293 THR A C 1
ATOM 2362 O O . THR A 1 293 ? 0.823 3.632 -11.537 1.00 98.31 293 THR A O 1
ATOM 2365 N N . LEU A 1 294 ? 2.690 3.409 -12.774 1.00 97.75 294 LEU A N 1
ATOM 2366 C CA . LEU A 1 294 ? 3.010 4.822 -12.930 1.00 97.75 294 LEU A CA 1
ATOM 2367 C C . LEU A 1 294 ? 2.967 5.186 -14.412 1.00 97.75 294 LEU A C 1
ATOM 2369 O O . LEU A 1 294 ? 3.844 4.785 -15.174 1.00 97.75 294 LEU A O 1
ATOM 2373 N N . ASN A 1 295 ? 1.948 5.941 -14.826 1.00 97.25 295 ASN A N 1
ATOM 2374 C CA . ASN A 1 295 ? 1.821 6.426 -16.198 1.00 97.25 295 ASN A CA 1
ATOM 2375 C C . ASN A 1 295 ? 2.089 7.927 -16.263 1.00 97.25 295 ASN A C 1
ATOM 2377 O O . ASN A 1 295 ? 1.323 8.714 -15.716 1.00 97.25 295 ASN A O 1
ATOM 2381 N N . GLN A 1 296 ? 3.180 8.309 -16.926 1.00 95.88 296 GLN A N 1
ATOM 2382 C CA . GLN A 1 296 ? 3.712 9.674 -16.957 1.00 95.88 296 GLN A CA 1
ATOM 2383 C C . GLN A 1 296 ? 4.009 10.259 -15.566 1.00 95.88 296 GLN A C 1
ATOM 2385 O O . GLN A 1 296 ? 4.007 11.475 -15.381 1.00 95.88 296 GLN A O 1
ATOM 2390 N N . VAL A 1 297 ? 4.317 9.391 -14.596 1.00 96.12 297 VAL A N 1
ATOM 2391 C CA . VAL A 1 297 ? 4.731 9.774 -13.242 1.00 96.12 297 VAL A CA 1
ATOM 2392 C C . VAL A 1 297 ? 6.204 9.446 -13.013 1.00 96.12 297 VAL A C 1
ATOM 2394 O O . VAL A 1 297 ? 6.653 8.329 -13.281 1.00 96.12 297 VAL A O 1
ATOM 2397 N N . LYS A 1 298 ? 6.944 10.428 -12.501 1.00 94.56 298 LYS A N 1
ATOM 2398 C CA . LYS A 1 298 ? 8.308 10.299 -11.992 1.00 94.56 298 LYS A CA 1
ATOM 2399 C C . LYS A 1 298 ? 8.262 10.142 -10.471 1.00 94.56 298 LYS A C 1
ATOM 2401 O O . LYS A 1 298 ? 7.487 10.817 -9.804 1.00 94.56 298 LYS A O 1
ATOM 2406 N N . VAL A 1 299 ? 9.089 9.248 -9.938 1.00 94.56 299 VAL A N 1
ATOM 2407 C CA . VAL A 1 299 ? 9.246 8.995 -8.498 1.00 94.56 299 VAL A CA 1
ATOM 2408 C C . VAL A 1 299 ? 10.705 8.633 -8.216 1.00 94.56 299 VAL A C 1
ATOM 2410 O O . VAL A 1 299 ? 11.375 8.071 -9.086 1.00 94.56 299 VAL A O 1
ATOM 2413 N N . SER A 1 300 ? 11.218 8.962 -7.031 1.00 93.44 300 SER A N 1
ATOM 2414 C CA . SER A 1 300 ? 12.584 8.602 -6.639 1.00 93.44 300 SER A CA 1
ATOM 2415 C C . SER A 1 300 ? 12.660 7.200 -6.026 1.00 93.44 300 SER A C 1
ATOM 2417 O O . SER A 1 300 ? 11.723 6.708 -5.395 1.00 93.44 300 SER A O 1
ATOM 2419 N N . GLY A 1 301 ? 13.819 6.559 -6.170 1.00 92.94 301 GLY A N 1
ATOM 2420 C CA . GLY A 1 301 ? 14.129 5.275 -5.549 1.00 92.94 301 GLY A CA 1
ATOM 2421 C C . GLY A 1 301 ? 14.116 5.339 -4.025 1.00 92.94 301 GLY A C 1
ATOM 2422 O O . GLY A 1 301 ? 13.685 4.380 -3.396 1.00 92.94 301 GLY A O 1
ATOM 2423 N N . GLU A 1 302 ? 14.504 6.474 -3.433 1.00 92.50 302 GLU A N 1
ATOM 2424 C CA . GLU A 1 302 ? 14.429 6.679 -1.980 1.00 92.50 302 GLU A CA 1
ATOM 2425 C C . GLU A 1 302 ? 12.993 6.580 -1.452 1.00 92.50 302 GLU A C 1
ATOM 2427 O O . GLU A 1 302 ? 12.763 5.969 -0.409 1.00 92.50 302 GLU A O 1
ATOM 2432 N N . LEU A 1 303 ? 12.019 7.127 -2.187 1.00 94.19 303 LEU A N 1
ATOM 2433 C CA . LEU A 1 303 ? 10.607 7.025 -1.821 1.00 94.19 303 LEU A CA 1
ATOM 2434 C C . LEU A 1 303 ? 10.080 5.601 -2.034 1.00 94.19 303 LEU A C 1
ATOM 2436 O O . LEU A 1 303 ? 9.435 5.047 -1.146 1.00 94.19 303 LEU A O 1
ATOM 2440 N N . LEU A 1 304 ? 10.417 4.968 -3.164 1.00 95.06 304 LEU A N 1
ATOM 2441 C CA . LEU A 1 304 ? 10.024 3.581 -3.448 1.00 95.06 304 LEU A CA 1
ATOM 2442 C C . LEU A 1 304 ? 10.580 2.583 -2.422 1.00 95.06 304 LEU A C 1
ATOM 2444 O O . LEU A 1 304 ? 9.886 1.640 -2.051 1.00 95.06 304 LEU A O 1
ATOM 2448 N N . LYS A 1 305 ? 11.788 2.823 -1.899 1.00 93.38 305 LYS A N 1
ATOM 2449 C CA . LYS A 1 305 ? 12.379 2.045 -0.798 1.00 93.38 305 LYS A CA 1
ATOM 2450 C C . LYS A 1 305 ? 11.517 2.077 0.469 1.00 93.38 305 LYS A C 1
ATOM 2452 O O . LYS A 1 305 ? 11.581 1.155 1.277 1.00 93.38 305 LYS A O 1
ATOM 2457 N N . GLY A 1 306 ? 10.710 3.123 0.644 1.00 91.69 306 GLY A N 1
ATOM 2458 C CA . GLY A 1 306 ? 9.750 3.247 1.736 1.00 91.69 306 GLY A CA 1
ATOM 2459 C C . GLY A 1 306 ? 8.565 2.282 1.654 1.00 91.69 306 GLY A C 1
ATOM 2460 O O . GLY A 1 306 ? 7.868 2.153 2.653 1.00 91.69 306 GLY A O 1
ATOM 2461 N N . ILE A 1 307 ? 8.342 1.596 0.524 1.00 93.56 307 ILE A N 1
ATOM 2462 C CA . ILE A 1 307 ? 7.246 0.633 0.337 1.00 93.56 307 ILE A CA 1
ATOM 2463 C C . ILE A 1 307 ? 7.811 -0.787 0.499 1.00 93.56 307 ILE A C 1
ATOM 2465 O O . ILE A 1 307 ? 8.307 -1.350 -0.475 1.00 93.56 307 ILE A O 1
ATOM 2469 N N . PRO A 1 308 ? 7.767 -1.400 1.693 1.00 86.81 308 PRO A N 1
ATOM 2470 C CA . PRO A 1 308 ? 8.551 -2.602 2.008 1.00 86.81 308 PRO A CA 1
ATOM 2471 C C . PRO A 1 308 ? 8.160 -3.861 1.218 1.00 86.81 308 PRO A C 1
ATOM 2473 O O . PRO A 1 308 ? 8.985 -4.756 1.046 1.00 86.81 308 PRO A O 1
ATOM 2476 N N . HIS A 1 309 ? 6.922 -3.942 0.725 1.00 89.50 309 HIS A N 1
ATOM 2477 C CA . HIS A 1 309 ? 6.366 -5.156 0.111 1.00 89.50 309 HIS A CA 1
ATOM 2478 C C . HIS A 1 309 ? 6.047 -4.998 -1.382 1.00 89.50 309 HIS A C 1
ATOM 2480 O O . HIS A 1 309 ? 5.278 -5.772 -1.952 1.00 89.50 309 HIS A O 1
ATOM 2486 N N . LEU A 1 310 ? 6.671 -4.016 -2.037 1.00 95.38 310 LEU A N 1
ATOM 2487 C CA . LEU A 1 310 ? 6.474 -3.764 -3.458 1.00 95.38 310 LEU A CA 1
ATOM 2488 C C . LEU A 1 310 ? 7.066 -4.895 -4.318 1.00 95.38 310 LEU A C 1
ATOM 2490 O O . LEU A 1 310 ? 8.281 -5.053 -4.415 1.00 95.38 310 LEU A O 1
ATOM 2494 N N . GLU A 1 311 ? 6.203 -5.667 -4.976 1.00 96.00 311 GLU A N 1
ATOM 2495 C CA . GLU A 1 311 ? 6.584 -6.829 -5.790 1.00 96.00 311 GLU A CA 1
ATOM 2496 C C . GLU A 1 311 ? 6.587 -6.536 -7.288 1.00 96.00 311 GLU A C 1
ATOM 2498 O O . GLU A 1 311 ? 7.372 -7.132 -8.032 1.00 96.00 311 GLU A O 1
ATOM 2503 N N . GLN A 1 312 ? 5.678 -5.668 -7.734 1.00 98.25 312 GLN A N 1
ATOM 2504 C CA . GLN A 1 312 ? 5.442 -5.386 -9.143 1.00 98.25 312 GLN A CA 1
ATOM 2505 C C . GLN A 1 312 ? 5.446 -3.887 -9.397 1.00 98.25 312 GLN A C 1
ATOM 2507 O O . GLN A 1 312 ? 4.696 -3.139 -8.766 1.00 98.25 312 GLN A O 1
ATOM 2512 N N . VAL A 1 313 ? 6.239 -3.458 -10.375 1.00 98.25 313 VAL A N 1
ATOM 2513 C CA . VAL A 1 313 ? 6.280 -2.056 -10.794 1.00 98.25 313 VAL A CA 1
ATOM 2514 C C . VAL A 1 313 ? 6.137 -1.959 -12.301 1.00 98.25 313 VAL A C 1
ATOM 2516 O O . VAL A 1 313 ? 6.774 -2.694 -13.054 1.00 98.25 313 VAL A O 1
ATOM 2519 N N . THR A 1 314 ? 5.273 -1.051 -12.742 1.00 98.31 314 THR A N 1
ATOM 2520 C CA . THR A 1 314 ? 5.070 -0.728 -14.154 1.00 98.31 314 THR A CA 1
ATOM 2521 C C . THR A 1 314 ? 5.301 0.759 -14.376 1.00 98.31 314 THR A C 1
ATOM 2523 O O . THR A 1 314 ? 4.618 1.579 -13.763 1.00 98.31 314 THR A O 1
ATOM 2526 N N . PHE A 1 315 ? 6.221 1.096 -15.278 1.00 97.62 315 PHE A N 1
ATOM 2527 C CA . PHE A 1 315 ? 6.450 2.461 -15.749 1.00 97.62 315 PHE A CA 1
ATOM 2528 C C . PHE A 1 315 ? 5.926 2.602 -17.178 1.00 97.62 315 PHE A C 1
ATOM 2530 O O . PHE A 1 315 ? 6.216 1.767 -18.034 1.00 97.62 315 PHE A O 1
ATOM 2537 N N . ILE A 1 316 ? 5.152 3.656 -17.433 1.00 96.19 316 ILE A N 1
ATOM 2538 C CA . ILE A 1 316 ? 4.558 3.956 -18.740 1.00 96.19 316 ILE A CA 1
ATOM 2539 C C . ILE A 1 316 ? 4.844 5.419 -19.080 1.00 96.19 316 ILE A C 1
ATOM 2541 O O . ILE A 1 316 ? 4.682 6.309 -18.242 1.00 96.19 316 ILE A O 1
ATOM 2545 N N . GLY A 1 317 ? 5.229 5.674 -20.327 1.00 93.25 317 GLY A N 1
ATOM 2546 C CA . GLY A 1 317 ? 5.526 7.007 -20.830 1.00 93.25 317 GLY A CA 1
ATOM 2547 C C . GLY A 1 317 ? 6.958 7.473 -20.539 1.00 93.25 317 GLY A C 1
ATOM 2548 O O . GLY A 1 317 ? 7.828 6.670 -20.188 1.00 93.25 317 GLY A O 1
ATOM 2549 N N . PRO A 1 318 ? 7.234 8.776 -20.731 1.00 91.62 318 PRO A N 1
ATOM 2550 C CA . PRO A 1 318 ? 8.592 9.298 -20.784 1.00 91.62 318 PRO A CA 1
ATOM 2551 C C . PRO A 1 318 ? 9.187 9.601 -19.401 1.00 91.62 318 PRO A C 1
ATOM 2553 O O . PRO A 1 318 ? 9.608 10.724 -19.147 1.00 91.62 318 PRO A O 1
ATOM 2556 N N . THR A 1 319 ? 9.154 8.642 -18.472 1.00 87.75 319 THR A N 1
ATOM 2557 C CA . THR A 1 319 ? 9.504 8.890 -17.056 1.00 87.75 319 THR A CA 1
ATOM 2558 C C . THR A 1 319 ? 10.664 8.081 -16.519 1.00 87.75 319 THR A C 1
ATOM 2560 O O . THR A 1 319 ? 11.152 8.371 -15.426 1.00 87.75 319 THR A O 1
ATOM 2563 N N . LEU A 1 320 ? 11.122 7.097 -17.283 1.00 89.19 320 LEU A N 1
ATOM 2564 C CA . LEU A 1 320 ? 12.190 6.199 -16.891 1.00 89.19 320 LEU A CA 1
ATOM 2565 C C . LEU A 1 320 ? 13.217 6.152 -18.016 1.00 89.19 320 LEU A C 1
ATOM 2567 O O . LEU A 1 320 ? 13.122 5.299 -18.884 1.00 89.19 320 LEU A O 1
ATOM 2571 N N . ASP A 1 321 ? 14.172 7.081 -18.024 1.00 85.69 321 ASP A N 1
ATOM 2572 C CA . ASP A 1 321 ? 15.249 7.082 -19.025 1.00 85.69 321 ASP A CA 1
ATOM 2573 C C . ASP A 1 321 ? 16.257 5.954 -18.760 1.00 85.69 321 ASP A C 1
ATOM 2575 O O . ASP A 1 321 ? 16.642 5.219 -19.667 1.00 85.69 321 ASP A O 1
ATOM 2579 N N . ASP A 1 322 ? 16.641 5.772 -17.498 1.00 87.38 322 ASP A N 1
ATOM 2580 C CA . ASP A 1 322 ? 17.440 4.655 -17.005 1.00 87.38 322 ASP A CA 1
ATOM 2581 C C . ASP A 1 322 ? 16.955 4.234 -15.604 1.00 87.38 322 ASP A C 1
ATOM 2583 O O . ASP A 1 322 ? 16.012 4.810 -15.054 1.00 87.38 322 ASP A O 1
ATOM 2587 N N . LEU A 1 323 ? 17.588 3.216 -15.012 1.00 92.00 323 LEU A N 1
ATOM 2588 C CA . LEU A 1 323 ? 17.240 2.753 -13.665 1.00 92.00 323 LEU A CA 1
ATOM 2589 C C . LEU A 1 323 ? 17.956 3.515 -12.540 1.00 92.00 323 LEU A C 1
ATOM 2591 O O . LEU A 1 323 ? 17.654 3.261 -11.377 1.00 92.00 323 LEU A O 1
ATOM 2595 N N . SER A 1 324 ? 18.883 4.435 -12.823 1.00 88.50 324 SER A N 1
ATOM 2596 C CA . SER A 1 324 ? 19.758 5.040 -11.802 1.00 88.50 324 SER A CA 1
ATOM 2597 C C . SER A 1 324 ? 18.980 5.725 -10.675 1.00 88.50 324 SER A C 1
ATOM 2599 O O . SER A 1 324 ? 19.325 5.573 -9.506 1.00 88.50 324 SER A O 1
ATOM 2601 N N . ASN A 1 325 ? 17.877 6.396 -11.016 1.00 88.56 325 ASN A N 1
ATOM 2602 C CA . ASN A 1 325 ? 17.057 7.142 -10.063 1.00 88.56 325 ASN A CA 1
ATOM 2603 C C . ASN A 1 325 ? 16.112 6.272 -9.230 1.00 88.56 325 ASN A C 1
ATOM 2605 O O . ASN A 1 325 ? 15.593 6.759 -8.231 1.00 88.56 325 ASN A O 1
ATOM 2609 N N . VAL A 1 326 ? 15.855 5.023 -9.632 1.00 94.06 326 VAL A N 1
ATOM 2610 C CA . VAL A 1 326 ? 14.852 4.147 -8.995 1.00 94.06 326 VAL A CA 1
ATOM 2611 C C . VAL A 1 326 ? 15.427 2.826 -8.488 1.00 94.06 326 VAL A C 1
ATOM 2613 O O . VAL A 1 326 ? 14.796 2.173 -7.664 1.00 94.06 326 VAL A O 1
ATOM 2616 N N . ALA A 1 327 ? 16.631 2.441 -8.922 1.00 93.38 327 ALA A N 1
ATOM 2617 C CA . ALA A 1 327 ? 17.209 1.119 -8.688 1.00 93.38 327 ALA A CA 1
ATOM 2618 C C . ALA A 1 327 ? 17.268 0.725 -7.210 1.00 93.38 327 ALA A C 1
ATOM 2620 O O . ALA A 1 327 ? 17.041 -0.441 -6.890 1.00 93.38 327 ALA A O 1
ATOM 2621 N N . GLU A 1 328 ? 17.550 1.671 -6.309 1.00 91.94 328 GLU A N 1
ATOM 2622 C CA . GLU A 1 328 ? 17.589 1.396 -4.870 1.00 91.94 328 GLU A CA 1
ATOM 2623 C C . GLU A 1 328 ? 16.220 0.955 -4.328 1.00 91.94 328 GLU A C 1
ATOM 2625 O O . GLU A 1 328 ? 16.140 0.004 -3.554 1.00 91.94 328 GLU A O 1
ATOM 2630 N N . GLY A 1 329 ? 15.139 1.590 -4.784 1.00 93.69 329 GLY A N 1
ATOM 2631 C CA . GLY A 1 329 ? 13.774 1.265 -4.368 1.00 93.69 329 GLY A CA 1
ATOM 2632 C C . GLY A 1 329 ? 13.176 0.042 -5.063 1.00 93.69 329 GLY A C 1
ATOM 2633 O O . GLY A 1 329 ? 12.127 -0.443 -4.655 1.00 93.69 329 GLY A O 1
ATOM 2634 N N . LEU A 1 330 ? 13.837 -0.482 -6.100 1.00 96.56 330 LEU A N 1
ATOM 2635 C CA . LEU A 1 330 ? 13.381 -1.651 -6.860 1.00 96.56 330 LEU A CA 1
ATOM 2636 C C . LEU A 1 330 ? 14.097 -2.953 -6.461 1.00 96.56 330 LEU A C 1
ATOM 2638 O O . LEU A 1 330 ? 13.864 -3.990 -7.074 1.00 96.56 330 LEU A O 1
ATOM 2642 N N . GLN A 1 331 ? 14.959 -2.945 -5.438 1.00 95.75 331 GLN A N 1
ATOM 2643 C CA . GLN A 1 331 ? 15.793 -4.109 -5.091 1.00 95.75 331 GLN A CA 1
ATOM 2644 C C . GLN A 1 331 ? 15.005 -5.364 -4.680 1.00 95.75 331 GLN A C 1
ATOM 2646 O O . GLN A 1 331 ? 15.522 -6.473 -4.823 1.00 95.75 331 GLN A O 1
ATOM 2651 N N . GLN A 1 332 ? 13.772 -5.205 -4.196 1.00 93.94 332 GLN A N 1
ATOM 2652 C CA . GLN A 1 332 ? 12.869 -6.299 -3.806 1.00 93.94 332 GLN A CA 1
ATOM 2653 C C . GLN A 1 332 ? 11.807 -6.641 -4.867 1.00 93.94 332 GLN A C 1
ATOM 2655 O O . GLN A 1 332 ? 11.070 -7.615 -4.713 1.00 93.94 332 GLN A O 1
ATOM 2660 N N . VAL A 1 333 ? 11.738 -5.859 -5.949 1.00 97.25 333 VAL A N 1
ATOM 2661 C CA . VAL A 1 333 ? 10.741 -6.020 -7.012 1.00 97.25 333 VAL A CA 1
ATOM 2662 C C . VAL A 1 333 ? 11.060 -7.272 -7.818 1.00 97.25 333 VAL A C 1
ATOM 2664 O O . VAL A 1 333 ? 12.180 -7.461 -8.287 1.00 97.25 333 VAL A O 1
ATOM 2667 N N . ARG A 1 334 ? 10.050 -8.125 -7.995 1.00 97.62 334 ARG A N 1
ATOM 2668 C CA . ARG A 1 334 ? 10.152 -9.402 -8.719 1.00 97.62 334 ARG A CA 1
ATOM 2669 C C . ARG A 1 334 ? 9.686 -9.298 -10.161 1.00 97.62 334 ARG A C 1
ATOM 2671 O O . ARG A 1 334 ? 10.122 -10.091 -10.995 1.00 97.62 334 ARG A O 1
ATOM 2678 N N . TYR A 1 335 ? 8.801 -8.345 -10.440 1.00 98.50 335 TYR A N 1
ATOM 2679 C CA . TYR A 1 335 ? 8.249 -8.088 -11.762 1.00 98.50 335 TYR A CA 1
ATOM 2680 C C . TYR A 1 335 ? 8.411 -6.612 -12.126 1.00 98.50 335 TYR A C 1
ATOM 2682 O O . TYR A 1 335 ? 7.830 -5.736 -11.480 1.00 98.50 335 TYR A O 1
ATOM 2690 N N . LEU A 1 336 ? 9.157 -6.342 -13.194 1.00 98.38 336 LEU A N 1
ATOM 2691 C CA . LEU A 1 336 ? 9.330 -5.001 -13.745 1.00 98.38 336 LEU A CA 1
ATOM 2692 C C . LEU A 1 336 ? 8.734 -4.939 -15.150 1.00 98.38 336 LEU A C 1
ATOM 2694 O O . LEU A 1 336 ? 9.117 -5.712 -16.024 1.00 98.38 336 LEU A O 1
ATOM 2698 N N . ASN A 1 337 ? 7.829 -3.995 -15.390 1.00 98.19 337 ASN A N 1
ATOM 2699 C CA . ASN A 1 337 ? 7.318 -3.708 -16.724 1.00 98.19 337 ASN A CA 1
ATOM 2700 C C . ASN A 1 337 ? 7.725 -2.304 -17.169 1.00 98.19 337 ASN A C 1
ATOM 2702 O O . ASN A 1 337 ? 7.332 -1.307 -16.565 1.00 98.19 337 ASN A O 1
ATOM 2706 N N . ILE A 1 338 ? 8.503 -2.264 -18.244 1.00 97.00 338 ILE A N 1
ATOM 2707 C CA . ILE A 1 338 ? 9.065 -1.059 -18.858 1.00 97.00 338 ILE A CA 1
ATOM 2708 C C . ILE A 1 338 ? 8.850 -1.045 -20.378 1.00 97.00 338 ILE A C 1
ATOM 2710 O O . ILE A 1 338 ? 9.442 -0.215 -21.063 1.00 97.00 338 ILE A O 1
ATOM 2714 N N . GLN A 1 339 ? 8.017 -1.946 -20.915 1.00 95.75 339 GLN A N 1
ATOM 2715 C CA . GLN A 1 339 ? 7.776 -2.065 -22.358 1.00 95.75 339 GLN A CA 1
ATOM 2716 C C . GLN A 1 339 ? 7.282 -0.757 -22.984 1.00 95.75 339 GLN A C 1
ATOM 2718 O O . GLN A 1 339 ? 7.761 -0.378 -24.044 1.00 95.75 339 GLN A O 1
ATOM 2723 N N . ASP A 1 340 ? 6.366 -0.060 -22.312 1.00 94.75 340 ASP A N 1
ATOM 2724 C CA . ASP A 1 340 ? 5.768 1.188 -22.803 1.00 94.75 340 ASP A CA 1
ATOM 2725 C C . ASP A 1 340 ? 6.416 2.435 -22.168 1.00 94.75 340 ASP A C 1
ATOM 2727 O O . ASP A 1 340 ? 5.783 3.486 -22.041 1.00 94.75 340 ASP A O 1
ATOM 2731 N N . SER A 1 341 ? 7.666 2.316 -21.711 1.00 94.56 341 SER A N 1
ATOM 2732 C CA . SER A 1 341 ? 8.427 3.407 -21.087 1.00 94.56 341 SER A CA 1
ATOM 2733 C C . SER A 1 341 ? 9.436 4.041 -22.053 1.00 94.56 341 SER A C 1
ATOM 2735 O O . SER A 1 341 ? 9.675 3.535 -23.147 1.00 94.56 341 SER A O 1
ATOM 2737 N N . SER A 1 342 ? 10.068 5.146 -21.647 1.00 92.69 342 SER A N 1
ATOM 2738 C CA . SER A 1 342 ? 11.201 5.748 -22.369 1.00 92.69 342 SER A CA 1
ATOM 2739 C C . SER A 1 342 ? 12.567 5.156 -22.023 1.00 92.69 342 SER A C 1
ATOM 2741 O O . SER A 1 342 ? 13.571 5.835 -22.242 1.00 92.69 342 SER A O 1
ATOM 2743 N N . PHE A 1 343 ? 12.626 3.930 -21.495 1.00 95.00 343 PHE A N 1
ATOM 2744 C CA . PHE A 1 343 ? 13.881 3.310 -21.076 1.00 95.00 343 PHE A CA 1
ATOM 2745 C C . PHE A 1 343 ? 14.904 3.282 -22.214 1.00 95.00 343 PHE A C 1
ATOM 2747 O O . PHE A 1 343 ? 14.576 2.974 -23.355 1.00 95.00 343 PHE A O 1
ATOM 2754 N N . ARG A 1 344 ? 16.151 3.643 -21.913 1.00 90.38 344 ARG A N 1
ATOM 2755 C CA . ARG A 1 344 ? 17.290 3.674 -22.848 1.00 90.38 344 ARG A CA 1
ATOM 2756 C C . ARG A 1 344 ? 18.521 2.954 -22.293 1.00 90.38 344 ARG A C 1
ATOM 2758 O O . ARG A 1 344 ? 19.608 3.096 -22.850 1.00 90.38 344 ARG A O 1
ATOM 2765 N N . GLY A 1 345 ? 18.364 2.227 -21.187 1.00 89.81 345 GLY A N 1
ATOM 2766 C CA . GLY A 1 345 ? 19.426 1.410 -20.607 1.00 89.81 345 GLY A CA 1
ATOM 2767 C C . GLY A 1 345 ? 19.600 0.071 -21.324 1.00 89.81 345 GLY A C 1
ATOM 2768 O O . GLY A 1 345 ? 18.975 -0.207 -22.349 1.00 89.81 345 GLY A O 1
ATOM 2769 N N . ASN A 1 346 ? 20.458 -0.771 -20.760 1.00 93.56 346 ASN A N 1
ATOM 2770 C CA . ASN A 1 346 ? 20.781 -2.098 -21.290 1.00 93.56 346 ASN A CA 1
ATOM 2771 C C . ASN A 1 346 ? 20.460 -3.213 -20.276 1.00 93.56 346 ASN A C 1
ATOM 2773 O O . ASN A 1 346 ? 19.964 -2.957 -19.175 1.00 93.56 346 ASN A O 1
ATOM 2777 N N . ALA A 1 347 ? 20.737 -4.465 -20.644 1.00 95.31 347 ALA A N 1
ATOM 2778 C CA . ALA A 1 347 ? 20.543 -5.599 -19.748 1.00 95.31 347 ALA A CA 1
ATOM 2779 C C . ALA A 1 347 ? 21.365 -5.486 -18.449 1.00 95.31 347 ALA A C 1
ATOM 2781 O O . ALA A 1 347 ? 20.854 -5.828 -17.385 1.00 95.31 347 ALA A O 1
ATOM 2782 N N . ASP A 1 348 ? 22.591 -4.957 -18.497 1.00 94.75 348 ASP A N 1
ATOM 2783 C CA . ASP A 1 348 ? 23.448 -4.818 -17.309 1.00 94.75 348 ASP A CA 1
ATOM 2784 C C . ASP A 1 348 ? 22.850 -3.831 -16.287 1.00 94.75 348 ASP A C 1
ATOM 2786 O O . ASP A 1 348 ? 23.051 -3.986 -15.082 1.00 94.75 348 ASP A O 1
ATOM 2790 N N . ASP A 1 349 ? 22.075 -2.836 -16.733 1.00 93.69 349 ASP A N 1
ATOM 2791 C CA . ASP A 1 349 ? 21.322 -1.955 -15.836 1.00 93.69 349 ASP A CA 1
ATOM 2792 C C . ASP A 1 349 ? 20.212 -2.704 -15.098 1.00 93.69 349 ASP A C 1
ATOM 2794 O O . ASP A 1 349 ? 20.039 -2.514 -13.893 1.00 93.69 349 ASP A O 1
ATOM 2798 N N . ILE A 1 350 ? 19.490 -3.576 -15.802 1.00 96.44 350 ILE A N 1
ATOM 2799 C CA . ILE A 1 350 ? 18.389 -4.375 -15.248 1.00 96.44 350 ILE A CA 1
ATOM 2800 C C . ILE A 1 350 ? 18.924 -5.441 -14.279 1.00 96.44 350 ILE A C 1
ATOM 2802 O O . ILE A 1 350 ? 18.343 -5.642 -13.214 1.00 96.44 350 ILE A O 1
ATOM 2806 N N . LEU A 1 351 ? 20.071 -6.060 -14.582 1.00 95.88 351 LEU A N 1
ATOM 2807 C CA . LEU A 1 351 ? 20.729 -7.059 -13.723 1.00 95.88 351 LEU A CA 1
ATOM 2808 C C . LEU A 1 351 ? 21.173 -6.510 -12.356 1.00 95.88 351 LEU A C 1
ATOM 2810 O O . LEU A 1 351 ? 21.452 -7.282 -11.440 1.00 95.88 351 LEU A O 1
ATOM 2814 N N . LYS A 1 352 ? 21.199 -5.183 -12.165 1.00 95.00 352 LYS A N 1
ATOM 2815 C CA . LYS A 1 352 ? 21.438 -4.561 -10.847 1.00 95.00 352 LYS A CA 1
ATOM 2816 C C . LYS A 1 352 ? 20.278 -4.785 -9.865 1.00 95.00 352 LYS A C 1
ATOM 2818 O O . LYS A 1 352 ? 20.434 -4.512 -8.672 1.00 95.00 352 LYS A O 1
ATOM 2823 N N . LEU A 1 353 ? 19.114 -5.241 -10.336 1.00 96.69 353 LEU A N 1
ATOM 2824 C CA . LEU A 1 353 ? 17.937 -5.521 -9.514 1.00 96.69 353 LEU A CA 1
ATOM 2825 C C . LEU A 1 353 ? 17.972 -6.967 -9.001 1.00 96.69 353 LEU A C 1
ATOM 2827 O O . LEU A 1 353 ? 17.576 -7.902 -9.689 1.00 96.69 353 LEU A O 1
ATOM 2831 N N . LYS A 1 354 ? 18.440 -7.147 -7.762 1.00 94.75 354 LYS A N 1
ATOM 2832 C CA . LYS A 1 354 ? 18.795 -8.465 -7.201 1.00 94.75 354 LYS A CA 1
ATOM 2833 C C . LYS A 1 354 ? 17.647 -9.470 -7.091 1.00 94.75 354 LYS A C 1
ATOM 2835 O O . LYS A 1 354 ? 17.904 -10.667 -7.123 1.00 94.75 354 LYS A O 1
ATOM 2840 N N . SER A 1 355 ? 16.416 -8.997 -6.900 1.00 96.12 355 SER A N 1
ATOM 2841 C CA . SER A 1 355 ? 15.241 -9.862 -6.696 1.00 96.12 355 SER A CA 1
ATOM 2842 C C . SER A 1 355 ? 14.383 -10.030 -7.951 1.00 96.12 355 SER A C 1
ATOM 2844 O O . SER A 1 355 ? 13.299 -10.613 -7.872 1.00 96.12 355 SER A O 1
ATOM 2846 N N . LEU A 1 356 ? 14.822 -9.477 -9.085 1.00 98.00 356 LEU A N 1
ATOM 2847 C CA . LEU A 1 356 ? 14.033 -9.450 -10.305 1.00 98.00 356 LEU A CA 1
ATOM 2848 C C . LEU A 1 356 ? 14.013 -10.828 -10.967 1.00 98.00 356 LEU A C 1
ATOM 2850 O O . LEU A 1 356 ? 15.054 -11.367 -11.322 1.00 98.00 356 LEU A O 1
ATOM 2854 N N . ASN A 1 357 ? 12.810 -11.352 -11.198 1.00 97.25 357 ASN A N 1
ATOM 2855 C CA . ASN A 1 357 ? 12.616 -12.658 -11.829 1.00 97.25 357 ASN A CA 1
ATOM 2856 C C . ASN A 1 357 ? 11.941 -12.546 -13.194 1.00 97.25 357 ASN A C 1
ATOM 2858 O O . ASN A 1 357 ? 12.122 -13.413 -14.042 1.00 97.25 357 ASN A O 1
ATOM 2862 N N . ILE A 1 358 ? 11.122 -11.512 -13.393 1.00 98.38 358 ILE A N 1
ATOM 2863 C CA . ILE A 1 358 ? 10.375 -11.291 -14.626 1.00 98.38 358 ILE A CA 1
ATOM 2864 C C . ILE A 1 358 ? 10.571 -9.842 -15.052 1.00 98.38 358 ILE A C 1
ATOM 2866 O O . ILE A 1 358 ? 10.353 -8.917 -14.266 1.00 98.38 358 ILE A O 1
ATOM 2870 N N . VAL A 1 359 ? 10.901 -9.643 -16.322 1.00 98.12 359 VAL A N 1
ATOM 2871 C CA . VAL A 1 359 ? 10.938 -8.317 -16.932 1.00 98.12 359 VAL A CA 1
ATOM 2872 C C . VAL A 1 359 ? 10.113 -8.306 -18.205 1.00 98.12 359 VAL A C 1
ATOM 2874 O O . VAL A 1 359 ? 10.207 -9.208 -19.034 1.00 98.12 359 VAL A O 1
ATOM 2877 N N . ARG A 1 360 ? 9.294 -7.273 -18.369 1.00 98.19 360 ARG A N 1
ATOM 2878 C CA . ARG A 1 360 ? 8.576 -6.995 -19.607 1.00 98.19 360 ARG A CA 1
ATOM 2879 C C . ARG A 1 360 ? 9.170 -5.750 -20.256 1.00 98.19 360 ARG A C 1
ATOM 2881 O O . ARG A 1 360 ? 9.148 -4.682 -19.645 1.00 98.19 360 ARG A O 1
ATOM 2888 N N . LEU A 1 361 ? 9.732 -5.899 -21.454 1.00 96.62 361 LEU A N 1
ATOM 2889 C CA . LEU A 1 361 ? 10.514 -4.859 -22.134 1.00 96.62 361 LEU A CA 1
ATOM 2890 C C . LEU A 1 361 ? 10.302 -4.866 -23.653 1.00 96.62 361 LEU A C 1
ATOM 2892 O O . LEU A 1 361 ? 9.813 -5.842 -24.219 1.00 96.62 361 LEU A O 1
ATOM 2896 N N . ASP A 1 362 ? 10.712 -3.784 -24.314 1.00 94.38 362 ASP A N 1
ATOM 2897 C CA . ASP A 1 362 ? 10.827 -3.721 -25.772 1.00 94.38 362 ASP A CA 1
ATOM 2898 C C . ASP A 1 362 ? 12.236 -4.167 -26.212 1.00 94.38 362 ASP A C 1
ATOM 2900 O O . ASP A 1 362 ? 13.247 -3.542 -25.878 1.00 94.38 362 ASP A O 1
ATOM 2904 N N . LYS A 1 363 ? 12.308 -5.254 -26.988 1.00 93.25 363 LYS A N 1
ATOM 2905 C CA . LYS A 1 363 ? 13.569 -5.831 -27.493 1.00 93.25 363 LYS A CA 1
ATOM 2906 C C . LYS A 1 363 ? 14.277 -4.965 -28.533 1.00 93.25 363 LYS A C 1
ATOM 2908 O O . LYS A 1 363 ? 15.465 -5.155 -28.773 1.00 93.25 363 LYS A O 1
ATOM 2913 N N . SER A 1 364 ? 13.560 -4.045 -29.175 1.00 91.25 364 SER A N 1
ATOM 2914 C CA . SER A 1 364 ? 14.172 -3.072 -30.083 1.00 91.25 364 SER A CA 1
ATOM 2915 C C . SER A 1 364 ? 14.971 -2.005 -29.330 1.00 91.25 364 SER A C 1
ATOM 2917 O O . SER A 1 364 ? 15.873 -1.401 -29.908 1.00 91.25 364 SER A O 1
ATOM 2919 N N . ILE A 1 365 ? 14.664 -1.812 -28.043 1.00 90.56 365 ILE A N 1
ATOM 2920 C CA . ILE A 1 365 ? 15.322 -0.861 -27.149 1.00 90.56 365 ILE A CA 1
ATOM 2921 C C . ILE A 1 365 ? 16.446 -1.555 -26.375 1.00 90.56 365 ILE A C 1
ATOM 2923 O O . ILE A 1 365 ? 17.599 -1.137 -26.452 1.00 90.56 365 ILE A O 1
ATOM 2927 N N . VAL A 1 366 ? 16.130 -2.637 -25.655 1.00 93.62 366 VAL A N 1
ATOM 2928 C CA . VAL A 1 366 ? 17.118 -3.412 -24.887 1.00 93.62 366 VAL A CA 1
ATOM 2929 C C . VAL A 1 366 ? 17.654 -4.524 -25.778 1.00 93.62 366 VAL A C 1
ATOM 2931 O O . VAL A 1 366 ? 17.178 -5.655 -25.738 1.00 93.62 366 VAL A O 1
ATOM 2934 N N . THR A 1 367 ? 18.620 -4.195 -26.633 1.00 91.31 367 THR A N 1
ATOM 2935 C CA . THR A 1 367 ? 19.092 -5.112 -27.684 1.00 91.31 367 THR A CA 1
ATOM 2936 C C . THR A 1 367 ? 19.921 -6.290 -27.171 1.00 91.31 367 THR A C 1
ATOM 2938 O O . THR A 1 367 ? 20.137 -7.228 -27.925 1.00 91.31 367 THR A O 1
ATOM 2941 N N . ASP A 1 368 ? 20.415 -6.241 -25.930 1.00 95.94 368 ASP A N 1
ATOM 2942 C CA . ASP A 1 368 ? 21.191 -7.309 -25.283 1.00 95.94 368 ASP A CA 1
ATOM 2943 C C . ASP A 1 368 ? 20.375 -8.105 -24.244 1.00 95.94 368 ASP A C 1
ATOM 2945 O O . ASP A 1 368 ? 20.933 -8.688 -23.311 1.00 95.94 368 ASP A O 1
ATOM 2949 N N . TYR A 1 369 ? 19.045 -8.142 -24.404 1.00 95.50 369 TYR A N 1
ATOM 2950 C CA . TYR A 1 369 ? 18.110 -8.790 -23.476 1.00 95.50 369 TYR A CA 1
ATOM 2951 C C . TYR A 1 369 ? 18.370 -10.293 -23.272 1.00 95.50 369 TYR A C 1
ATOM 2953 O O . TYR A 1 369 ? 17.976 -10.838 -22.241 1.00 95.50 369 TYR A O 1
ATOM 2961 N N . GLU A 1 370 ? 19.032 -10.985 -24.205 1.00 96.31 370 GLU A N 1
ATOM 2962 C CA . GLU A 1 370 ? 19.395 -12.400 -24.060 1.00 96.31 370 GLU A CA 1
ATOM 2963 C C . GLU A 1 370 ? 20.296 -12.645 -22.839 1.00 96.31 370 GLU A C 1
ATOM 2965 O O . GLU A 1 370 ? 20.229 -13.720 -22.240 1.00 96.31 370 GLU A O 1
ATOM 2970 N N . LYS A 1 371 ? 21.083 -11.645 -22.409 1.00 97.25 371 LYS A N 1
ATOM 2971 C CA . LYS A 1 371 ? 21.851 -11.719 -21.154 1.00 97.25 371 LYS A CA 1
ATOM 2972 C C . LYS A 1 371 ? 20.944 -11.926 -19.939 1.00 97.25 371 LYS A C 1
ATOM 2974 O O . LYS A 1 371 ? 21.285 -12.695 -19.052 1.00 97.25 371 LYS A O 1
ATOM 2979 N N . LEU A 1 372 ? 19.772 -11.286 -19.914 1.00 96.81 372 LEU A N 1
ATOM 2980 C CA . LEU A 1 372 ? 18.804 -11.429 -18.820 1.00 96.81 372 LEU A CA 1
ATOM 2981 C C . LEU A 1 372 ? 18.296 -12.870 -18.740 1.00 96.81 372 LEU A C 1
ATOM 2983 O O . LEU A 1 372 ? 18.226 -13.447 -17.660 1.00 96.81 372 LEU A O 1
ATOM 2987 N N . GLN A 1 373 ? 18.005 -13.474 -19.895 1.00 95.81 373 GLN A N 1
ATOM 2988 C CA . GLN A 1 373 ? 17.571 -14.870 -19.970 1.00 95.81 373 GLN A CA 1
ATOM 2989 C C . GLN A 1 373 ? 18.675 -15.836 -19.531 1.00 95.81 373 GLN A C 1
ATOM 2991 O O . GLN A 1 373 ? 18.387 -16.822 -18.855 1.00 95.81 373 GLN A O 1
ATOM 2996 N N . PHE A 1 374 ? 19.932 -15.551 -19.890 1.00 96.56 374 PHE A N 1
ATOM 2997 C CA . PHE A 1 374 ? 21.089 -16.341 -19.462 1.00 96.56 374 PHE A CA 1
ATOM 2998 C C . PHE A 1 374 ? 21.261 -16.337 -17.935 1.00 96.56 374 PHE A C 1
ATOM 3000 O O . PHE A 1 374 ? 21.542 -17.382 -17.353 1.00 96.56 374 PHE A O 1
ATOM 3007 N N . GLU A 1 375 ? 21.007 -15.198 -17.288 1.00 96.12 375 GLU A N 1
ATOM 3008 C CA . GLU A 1 375 ? 21.017 -15.049 -15.824 1.00 96.12 375 GLU A CA 1
ATOM 3009 C C . GLU A 1 375 ? 19.722 -15.556 -15.147 1.00 96.12 375 GLU A C 1
ATOM 3011 O O . GLU A 1 375 ? 19.541 -15.407 -13.940 1.00 96.12 375 GLU A O 1
ATOM 30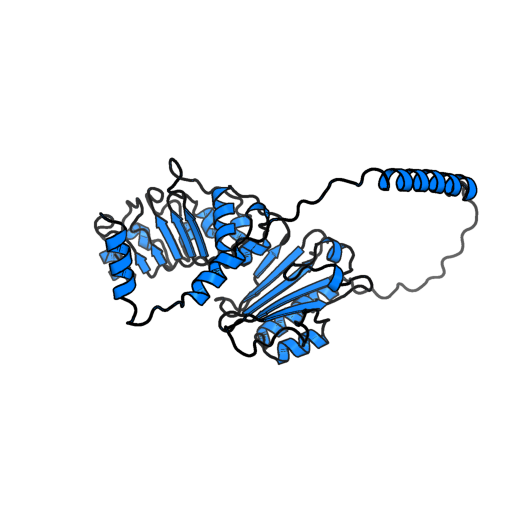16 N N . GLY A 1 376 ? 18.812 -16.186 -15.900 1.00 94.81 376 GLY A N 1
ATOM 3017 C CA . GLY A 1 376 ? 17.612 -16.834 -15.364 1.00 94.81 376 GLY A CA 1
ATOM 3018 C C . GLY A 1 376 ? 16.383 -15.932 -15.207 1.00 94.81 376 GLY A C 1
ATOM 3019 O O . GLY A 1 376 ? 15.405 -16.357 -14.591 1.00 94.81 376 GLY A O 1
ATOM 3020 N N . ILE A 1 377 ? 16.393 -14.720 -15.770 1.00 97.44 377 ILE A N 1
ATOM 3021 C CA . ILE A 1 377 ? 15.239 -13.809 -15.771 1.00 97.44 377 ILE A CA 1
ATOM 3022 C C . ILE A 1 377 ? 14.277 -14.176 -16.913 1.00 97.44 377 ILE A C 1
ATOM 3024 O O . ILE A 1 377 ? 14.669 -14.294 -18.076 1.00 97.44 377 ILE A O 1
ATOM 3028 N N . ASP A 1 378 ? 12.986 -14.298 -16.598 1.00 97.88 378 ASP A N 1
ATOM 3029 C CA . ASP A 1 378 ? 11.906 -14.455 -17.578 1.00 97.88 378 ASP A CA 1
ATOM 3030 C C . ASP A 1 378 ? 11.655 -13.123 -18.306 1.00 97.88 378 ASP A C 1
ATOM 3032 O O . ASP A 1 378 ? 11.064 -12.187 -17.760 1.00 97.88 378 ASP A O 1
ATOM 3036 N N . VAL A 1 379 ? 12.126 -13.032 -19.551 1.00 97.25 379 VAL A N 1
ATOM 3037 C CA . VAL A 1 379 ? 11.924 -11.861 -20.413 1.00 97.25 379 VAL A CA 1
ATOM 3038 C C . VAL A 1 379 ? 10.636 -12.019 -21.216 1.00 97.25 379 VAL A C 1
ATOM 3040 O O . VAL A 1 379 ? 10.498 -12.952 -22.007 1.00 97.25 379 VAL A O 1
ATOM 3043 N N . ARG A 1 380 ? 9.725 -11.054 -21.078 1.00 96.19 380 ARG A N 1
ATOM 3044 C CA . ARG A 1 380 ? 8.450 -10.948 -21.801 1.00 96.19 380 ARG A CA 1
ATOM 3045 C C . ARG A 1 380 ? 8.449 -9.711 -22.697 1.00 96.19 380 ARG A C 1
ATOM 3047 O O . ARG A 1 380 ? 9.105 -8.719 -22.382 1.00 96.19 380 ARG A O 1
ATOM 3054 N N . TRP A 1 381 ? 7.713 -9.770 -23.800 1.00 84.94 381 TRP A N 1
ATOM 3055 C CA . TRP A 1 381 ? 7.631 -8.702 -24.798 1.00 84.94 381 TRP A CA 1
ATOM 3056 C C . TRP A 1 381 ? 6.239 -8.632 -25.416 1.00 84.94 381 TRP A C 1
ATOM 3058 O O . TRP A 1 381 ? 5.569 -9.689 -25.485 1.00 84.94 381 TRP A O 1
#

pLDDT: mean 78.9, std 18.82, range [35.94, 98.5]